Protein AF-A0A7S3EHU8-F1 (afdb_monomer_lite)

pLDDT: mean 76.6, std 19.18, range [32.38, 97.88]

Structure (mmCIF, N/CA/C/O backbone):
data_AF-A0A7S3EHU8-F1
#
_entry.id   AF-A0A7S3EHU8-F1
#
loop_
_atom_site.group_PDB
_atom_site.id
_atom_site.type_symbol
_atom_site.label_atom_id
_atom_site.label_alt_id
_atom_site.label_comp_id
_atom_site.label_asym_id
_atom_site.label_entity_id
_atom_site.label_seq_id
_atom_site.pdbx_PDB_ins_code
_atom_site.Cartn_x
_atom_site.Cartn_y
_atom_site.Cartn_z
_atom_site.occupancy
_atom_site.B_iso_or_equiv
_atom_site.auth_seq_id
_atom_site.auth_comp_id
_atom_site.auth_asym_id
_atom_site.auth_atom_id
_atom_site.pdbx_PDB_model_num
ATOM 1 N N . MET A 1 1 ? 3.390 -10.097 -27.521 1.00 41.19 1 MET A N 1
ATOM 2 C CA . MET A 1 1 ? 2.965 -9.198 -28.617 1.00 41.19 1 MET A CA 1
ATOM 3 C C . MET A 1 1 ? 4.161 -9.002 -29.533 1.00 41.19 1 MET A C 1
ATOM 5 O O . MET A 1 1 ? 4.998 -8.150 -29.275 1.00 41.19 1 MET A O 1
ATOM 9 N N . ASN A 1 2 ? 4.280 -9.879 -30.530 1.00 33.50 2 ASN A N 1
ATOM 10 C CA . ASN A 1 2 ? 5.369 -9.895 -31.504 1.00 33.50 2 ASN A CA 1
ATOM 11 C C . ASN A 1 2 ? 5.038 -8.934 -32.645 1.00 33.50 2 ASN A C 1
ATOM 13 O O . ASN A 1 2 ? 3.998 -9.076 -33.282 1.00 33.50 2 ASN A O 1
ATOM 17 N N . THR A 1 3 ? 5.921 -7.979 -32.923 1.00 36.88 3 THR A N 1
ATOM 18 C CA . THR A 1 3 ? 5.863 -7.171 -34.145 1.00 36.88 3 THR A CA 1
ATOM 19 C C . THR A 1 3 ? 6.949 -7.641 -35.105 1.00 36.88 3 THR A C 1
ATOM 21 O O . THR A 1 3 ? 8.053 -7.097 -35.131 1.00 36.88 3 THR A O 1
ATOM 24 N N . GLU A 1 4 ? 6.630 -8.660 -35.899 1.00 35.53 4 GLU A N 1
ATOM 25 C CA . GLU A 1 4 ? 7.377 -9.034 -37.100 1.00 35.53 4 GLU A CA 1
ATOM 26 C C . GLU A 1 4 ? 7.186 -7.954 -38.173 1.00 35.53 4 GLU A C 1
ATOM 28 O O . GLU A 1 4 ? 6.171 -7.890 -38.865 1.00 35.53 4 GLU A O 1
ATOM 33 N N . LYS A 1 5 ? 8.178 -7.073 -38.329 1.00 40.75 5 LYS A N 1
ATOM 34 C CA . LYS A 1 5 ? 8.280 -6.206 -39.507 1.00 40.75 5 LYS A CA 1
ATOM 35 C C . LYS A 1 5 ? 9.014 -6.958 -40.615 1.00 40.75 5 LYS A C 1
ATOM 37 O O . LYS A 1 5 ? 10.242 -7.004 -40.643 1.00 40.75 5 LYS A O 1
ATOM 42 N N . SER A 1 6 ? 8.233 -7.518 -41.537 1.00 36.22 6 SER A N 1
ATOM 43 C CA . SER A 1 6 ? 8.692 -8.039 -42.829 1.00 36.22 6 SER A CA 1
ATOM 44 C C . SER A 1 6 ? 9.530 -6.997 -43.581 1.00 36.22 6 SER A C 1
ATOM 46 O O . SER A 1 6 ? 9.032 -5.941 -43.967 1.00 36.22 6 SER A O 1
ATOM 48 N N . ARG A 1 7 ? 10.812 -7.303 -43.815 1.00 36.12 7 ARG A N 1
ATOM 49 C CA . ARG A 1 7 ? 11.676 -6.585 -44.763 1.00 36.12 7 ARG A CA 1
ATOM 50 C C . ARG A 1 7 ? 11.424 -7.136 -46.167 1.00 36.12 7 ARG A C 1
ATOM 52 O O . ARG A 1 7 ? 11.903 -8.215 -46.499 1.00 36.12 7 ARG A O 1
ATOM 59 N N . GLN A 1 8 ? 10.690 -6.395 -46.992 1.00 36.34 8 GLN A N 1
ATOM 60 C CA . GLN A 1 8 ? 10.643 -6.637 -48.434 1.00 36.34 8 GLN A CA 1
ATOM 61 C C . GLN A 1 8 ? 11.928 -6.097 -49.079 1.00 36.34 8 GLN A C 1
ATOM 63 O O . GLN A 1 8 ? 12.213 -4.903 -49.008 1.00 36.34 8 GLN A O 1
ATOM 68 N N . TYR A 1 9 ? 12.709 -6.980 -49.701 1.00 36.47 9 TYR A N 1
ATOM 69 C CA . TYR A 1 9 ? 13.800 -6.611 -50.604 1.00 36.47 9 TYR A CA 1
ATOM 70 C C . TYR A 1 9 ? 13.251 -6.522 -52.036 1.00 36.47 9 TYR A C 1
ATOM 72 O O . TYR A 1 9 ? 12.598 -7.471 -52.477 1.00 36.47 9 TYR A O 1
ATOM 80 N N . PRO A 1 10 ? 13.530 -5.456 -52.807 1.00 38.50 10 PRO A N 1
ATOM 81 C CA . PRO A 1 10 ? 13.194 -5.434 -54.221 1.00 38.50 10 PRO A CA 1
ATOM 82 C C . PRO A 1 10 ? 14.245 -6.246 -54.990 1.00 38.50 10 PRO A C 1
ATOM 84 O O . PRO A 1 10 ? 15.369 -5.796 -55.207 1.00 38.50 10 PRO A O 1
ATOM 87 N N . THR A 1 11 ? 13.888 -7.463 -55.396 1.00 40.28 11 THR A N 1
ATOM 88 C CA . THR A 1 11 ? 14.639 -8.234 -56.395 1.00 40.28 11 THR A CA 1
ATOM 89 C C . THR A 1 11 ? 13.998 -7.994 -57.757 1.00 40.28 11 THR A C 1
ATOM 91 O O . THR A 1 11 ? 12.952 -8.540 -58.086 1.00 40.28 11 THR A O 1
ATOM 94 N N . GLY A 1 12 ? 14.611 -7.113 -58.542 1.00 35.59 12 GLY A N 1
ATOM 95 C CA . GLY A 1 12 ? 14.201 -6.819 -59.911 1.00 35.59 12 GLY A CA 1
ATOM 96 C C . GLY A 1 12 ? 15.432 -6.660 -60.788 1.00 35.59 12 GLY A C 1
ATOM 97 O O . GLY A 1 12 ? 15.945 -5.559 -60.959 1.00 35.59 12 GLY A O 1
ATOM 98 N N . THR A 1 13 ? 15.937 -7.771 -61.313 1.00 40.53 13 THR A N 1
ATOM 99 C CA . THR A 1 13 ? 16.919 -7.796 -62.401 1.00 40.53 13 THR A CA 1
ATOM 100 C C . THR A 1 13 ? 16.250 -7.320 -63.697 1.00 40.53 13 THR A C 1
ATOM 102 O O . THR A 1 13 ? 15.230 -7.891 -64.093 1.00 40.53 13 THR A O 1
ATOM 105 N N . PRO A 1 14 ? 16.791 -6.318 -64.416 1.00 37.84 14 PRO A N 1
ATOM 106 C CA . PRO A 1 14 ? 16.278 -5.965 -65.732 1.00 37.84 14 PRO A CA 1
ATOM 107 C C . PRO A 1 14 ? 16.716 -7.027 -66.741 1.00 37.84 14 PRO A C 1
ATOM 109 O O . PRO A 1 14 ? 17.900 -7.204 -67.030 1.00 37.84 14 PRO A O 1
ATOM 112 N N . ARG A 1 15 ? 15.733 -7.749 -67.274 1.00 33.25 15 ARG A N 1
ATOM 113 C CA . ARG A 1 15 ? 15.867 -8.686 -68.388 1.00 33.25 15 ARG A CA 1
ATOM 114 C C . ARG A 1 15 ? 16.295 -7.889 -69.629 1.00 33.25 15 ARG A C 1
ATOM 116 O O . ARG A 1 15 ? 15.521 -7.074 -70.122 1.00 33.25 15 ARG A O 1
ATOM 123 N N . GLN A 1 16 ? 17.518 -8.098 -70.121 1.00 35.56 16 GLN A N 1
ATOM 124 C CA . GLN A 1 16 ? 17.958 -7.549 -71.407 1.00 35.56 16 GLN A CA 1
ATOM 125 C C . GLN A 1 16 ? 17.088 -8.144 -72.523 1.00 35.56 16 GLN A C 1
ATOM 127 O O . GLN A 1 16 ? 17.191 -9.326 -72.849 1.00 35.56 16 GLN A O 1
ATOM 132 N N . SER A 1 17 ? 16.191 -7.328 -73.075 1.00 35.78 17 SER A N 1
ATOM 133 C CA . SER A 1 17 ? 15.452 -7.626 -74.298 1.00 35.78 17 SER A CA 1
ATOM 134 C C . SER A 1 17 ? 16.383 -7.495 -75.500 1.00 35.78 17 SER A C 1
ATOM 136 O O . SER A 1 17 ? 17.126 -6.518 -75.609 1.00 35.78 17 SER A O 1
ATOM 138 N N . GLY A 1 18 ? 16.328 -8.490 -76.384 1.00 33.09 18 GLY A N 1
ATOM 139 C CA . GLY A 1 18 ? 17.182 -8.636 -77.553 1.00 33.09 18 GLY A CA 1
ATOM 140 C C . GLY A 1 18 ? 17.245 -7.413 -78.467 1.00 33.09 18 GLY A C 1
ATOM 141 O O . GLY A 1 18 ? 16.300 -6.637 -78.606 1.00 33.09 18 GLY A O 1
ATOM 142 N N . ALA A 1 19 ? 18.405 -7.291 -79.108 1.00 42.75 19 ALA A N 1
ATOM 143 C CA . ALA A 1 19 ? 18.717 -6.322 -80.141 1.00 42.75 19 ALA A CA 1
ATOM 144 C C . ALA A 1 19 ? 17.697 -6.390 -81.287 1.00 42.75 19 ALA A C 1
ATOM 146 O O . ALA A 1 19 ? 17.769 -7.260 -82.154 1.00 42.75 19 ALA A O 1
ATOM 147 N N . ASN A 1 20 ? 16.772 -5.434 -81.311 1.00 37.50 20 ASN A N 1
ATOM 148 C CA . ASN A 1 20 ? 15.950 -5.172 -82.477 1.00 37.50 20 ASN A CA 1
ATOM 149 C C . ASN A 1 20 ? 16.729 -4.200 -83.374 1.00 37.50 20 ASN A C 1
ATOM 151 O O . ASN A 1 20 ? 16.782 -2.999 -83.104 1.00 37.50 20 ASN A O 1
ATOM 155 N N . ARG A 1 21 ? 17.390 -4.718 -84.419 1.00 48.56 21 ARG A N 1
ATOM 156 C CA . ARG A 1 21 ? 17.940 -3.892 -85.507 1.00 48.56 21 ARG A CA 1
ATOM 157 C C . ARG A 1 21 ? 16.768 -3.342 -86.322 1.00 48.56 21 ARG A C 1
ATOM 159 O O . ARG A 1 21 ? 16.420 -3.871 -87.373 1.00 48.56 21 ARG A O 1
ATOM 166 N N . GLY A 1 22 ? 16.132 -2.299 -85.798 1.00 36.06 22 GLY A N 1
ATOM 167 C CA . GLY A 1 22 ? 15.122 -1.528 -86.507 1.00 36.06 22 GLY A CA 1
ATOM 168 C C . GLY A 1 22 ? 15.778 -0.719 -87.620 1.00 36.06 22 GLY A C 1
ATOM 169 O O . GLY A 1 22 ? 16.585 0.168 -87.358 1.00 36.06 22 GLY A O 1
ATOM 170 N N . ARG A 1 23 ? 15.426 -1.038 -88.866 1.00 45.53 23 ARG A N 1
ATOM 171 C CA . ARG A 1 23 ? 15.687 -0.223 -90.057 1.00 45.53 23 ARG A CA 1
ATOM 172 C C . ARG A 1 23 ? 15.103 1.179 -89.817 1.00 45.53 23 ARG A C 1
ATOM 174 O O . ARG A 1 23 ? 13.889 1.345 -89.874 1.00 45.53 23 ARG A O 1
ATOM 181 N N . GLN A 1 24 ? 15.945 2.169 -89.520 1.00 47.88 24 GLN A N 1
ATOM 182 C CA . GLN A 1 24 ? 15.508 3.561 -89.400 1.00 47.88 24 GLN A CA 1
ATOM 183 C C . GLN A 1 24 ? 15.239 4.126 -90.798 1.00 47.88 24 GLN A C 1
ATOM 185 O O . GLN A 1 24 ? 16.149 4.299 -91.604 1.00 47.88 24 GLN A O 1
ATOM 190 N N . THR A 1 25 ? 13.974 4.401 -91.098 1.00 41.78 25 THR A N 1
ATOM 191 C CA . THR A 1 25 ? 13.570 5.231 -92.235 1.00 41.78 25 THR A CA 1
ATOM 192 C C . THR A 1 25 ? 13.658 6.700 -91.825 1.00 41.78 25 THR A C 1
ATOM 194 O O . THR A 1 25 ? 12.900 7.145 -90.964 1.00 41.78 25 THR A O 1
ATOM 197 N N . LEU A 1 26 ? 14.580 7.455 -92.429 1.00 46.34 26 LEU A N 1
ATOM 198 C CA . LEU A 1 26 ? 14.705 8.904 -92.247 1.00 46.34 26 LEU A CA 1
ATOM 199 C C . LEU A 1 26 ? 13.570 9.624 -92.993 1.00 46.34 26 LEU A C 1
ATOM 201 O O . LEU A 1 26 ? 13.615 9.780 -94.210 1.00 46.34 26 LEU A O 1
ATOM 205 N N . THR A 1 27 ? 12.543 10.073 -92.271 1.00 44.62 27 THR A N 1
ATOM 206 C CA . THR A 1 27 ? 11.518 10.981 -92.810 1.00 44.62 27 THR A CA 1
ATOM 207 C C . THR A 1 27 ? 12.035 12.421 -92.812 1.00 44.62 27 THR A C 1
ATOM 209 O O . THR A 1 27 ? 12.268 13.017 -91.755 1.00 44.62 27 THR A O 1
ATOM 212 N N . PHE A 1 28 ? 12.210 12.969 -94.014 1.00 45.38 28 PHE A N 1
ATOM 213 C CA . PHE A 1 28 ? 12.773 14.284 -94.321 1.00 45.38 28 PHE A CA 1
ATOM 214 C C . PHE A 1 28 ? 11.700 15.387 -94.200 1.00 45.38 28 PHE A C 1
ATOM 216 O O . PHE A 1 28 ? 10.991 15.663 -95.157 1.00 45.38 28 PHE A O 1
ATOM 223 N N . ASN A 1 29 ? 11.576 16.027 -93.033 1.00 44.69 29 ASN A N 1
ATOM 224 C CA . ASN A 1 29 ? 10.845 17.293 -92.865 1.00 44.69 29 ASN A CA 1
ATOM 225 C C . ASN A 1 29 ? 11.858 18.355 -92.421 1.00 44.69 29 ASN A C 1
ATOM 227 O O . ASN A 1 29 ? 12.684 18.082 -91.559 1.00 44.69 29 ASN A O 1
ATOM 231 N N . GLY A 1 30 ? 11.870 19.524 -93.049 1.00 51.91 30 GLY A N 1
ATOM 232 C CA . GLY A 1 30 ? 12.853 20.569 -92.772 1.00 51.91 30 GLY A CA 1
ATOM 233 C C . GLY A 1 30 ? 12.591 21.258 -91.437 1.00 51.91 30 GLY A C 1
ATOM 234 O O . GLY A 1 30 ? 11.541 21.858 -91.289 1.00 51.91 30 GLY A O 1
ATOM 235 N N . ASP A 1 31 ? 13.553 21.177 -90.514 1.00 44.50 31 ASP A N 1
ATOM 236 C CA . ASP A 1 31 ? 13.689 22.035 -89.331 1.00 44.50 31 ASP A CA 1
ATOM 237 C C . ASP A 1 31 ? 15.174 22.047 -88.919 1.00 44.50 31 ASP A C 1
ATOM 239 O O . ASP A 1 31 ? 15.828 21.001 -88.891 1.00 44.50 31 ASP A O 1
ATOM 243 N N . GLN A 1 32 ? 15.721 23.224 -88.602 1.00 52.88 32 GLN A N 1
ATOM 244 C CA . GLN A 1 32 ? 17.153 23.507 -88.373 1.00 52.88 32 GLN A CA 1
ATOM 245 C C . GLN A 1 32 ? 17.840 22.603 -87.314 1.00 52.88 32 GLN A C 1
ATOM 247 O O . GLN A 1 32 ? 19.064 22.477 -87.298 1.00 52.88 32 GLN A O 1
ATOM 252 N N . THR A 1 33 ? 17.075 21.941 -86.438 1.00 55.31 33 THR A N 1
ATOM 253 C CA . THR A 1 33 ? 17.564 20.975 -85.433 1.00 55.31 33 THR A CA 1
ATOM 254 C C . THR A 1 33 ? 18.022 19.645 -86.038 1.00 55.31 33 THR A C 1
ATOM 256 O O . THR A 1 33 ? 18.863 18.967 -85.451 1.00 55.31 33 THR A O 1
ATOM 259 N N . ARG A 1 34 ? 17.557 19.297 -87.244 1.00 57.12 34 ARG A N 1
ATOM 260 C CA . ARG A 1 34 ? 17.893 18.038 -87.930 1.00 57.12 34 ARG A CA 1
ATOM 261 C C . ARG A 1 34 ? 19.280 18.034 -88.558 1.00 57.12 34 ARG A C 1
ATOM 263 O O . ARG A 1 34 ? 19.854 16.966 -88.723 1.00 57.12 34 ARG A O 1
ATOM 270 N N . CYS A 1 35 ? 19.860 19.194 -88.864 1.00 60.53 35 CYS A N 1
ATOM 271 C CA . CYS A 1 35 ? 21.189 19.264 -89.481 1.00 60.53 35 CYS A CA 1
ATOM 272 C C . CYS A 1 35 ? 22.291 18.715 -88.556 1.00 60.53 35 CYS A C 1
ATOM 274 O O . CYS A 1 35 ? 23.200 18.024 -89.013 1.00 60.53 35 CYS A O 1
ATOM 276 N N . ASN A 1 36 ? 22.187 18.952 -87.243 1.00 62.81 36 ASN A N 1
ATOM 277 C CA . ASN A 1 36 ? 23.133 18.412 -86.259 1.00 62.81 36 ASN A CA 1
ATOM 278 C C . ASN A 1 36 ? 23.021 16.892 -86.092 1.00 62.81 36 ASN A C 1
ATOM 280 O O . ASN A 1 36 ? 24.030 16.234 -85.833 1.00 62.81 36 ASN A O 1
ATOM 284 N N . ASP A 1 37 ? 21.821 16.343 -86.268 1.00 72.38 37 ASP A N 1
ATOM 285 C CA . ASP A 1 37 ? 21.591 14.901 -86.233 1.00 72.38 37 ASP A CA 1
ATOM 286 C C . ASP A 1 37 ? 21.997 14.242 -87.553 1.00 72.38 37 ASP A C 1
ATOM 288 O O . ASP A 1 37 ? 22.601 13.176 -87.526 1.00 72.38 37 ASP A O 1
ATOM 292 N N . ILE A 1 38 ? 21.799 14.895 -88.705 1.00 78.94 38 ILE A N 1
ATOM 293 C CA . ILE A 1 38 ? 22.323 14.445 -90.009 1.00 78.94 38 ILE A CA 1
ATOM 294 C C . ILE A 1 38 ? 23.854 14.321 -89.954 1.00 78.94 38 ILE A C 1
ATOM 296 O O . ILE A 1 38 ? 24.405 13.285 -90.314 1.00 78.94 38 ILE A O 1
ATOM 300 N N . ASN A 1 39 ? 24.545 15.315 -89.391 1.00 77.81 39 ASN A N 1
ATOM 301 C CA . ASN A 1 39 ? 26.004 15.298 -89.231 1.00 77.81 39 ASN A CA 1
ATOM 302 C C . ASN A 1 39 ? 26.531 14.186 -88.300 1.00 77.81 39 ASN A C 1
ATOM 304 O O . ASN A 1 39 ? 27.728 13.899 -88.310 1.00 77.81 39 ASN A O 1
ATOM 308 N N . LYS A 1 40 ? 25.671 13.570 -87.479 1.00 79.12 40 LYS A N 1
ATOM 309 C CA . LYS A 1 40 ? 26.013 12.411 -86.635 1.00 79.12 40 LYS A CA 1
ATOM 310 C C . LYS A 1 40 ? 25.586 11.089 -87.271 1.00 79.12 40 LYS A C 1
ATOM 312 O O . LYS A 1 40 ? 26.367 10.144 -87.288 1.00 79.12 40 LYS A O 1
ATOM 317 N N . THR A 1 41 ? 24.374 11.051 -87.816 1.00 80.69 41 THR A N 1
ATOM 318 C CA . THR A 1 41 ? 23.744 9.858 -88.396 1.00 80.69 41 THR A CA 1
ATOM 319 C C . THR A 1 41 ? 24.371 9.455 -89.725 1.00 80.69 41 THR A C 1
ATOM 321 O O . THR A 1 41 ? 24.514 8.265 -89.973 1.00 80.69 41 THR A O 1
ATOM 324 N N . VAL A 1 42 ? 24.800 10.400 -90.571 1.00 83.19 42 VAL A N 1
ATOM 325 C CA . VAL A 1 42 ? 25.441 10.082 -9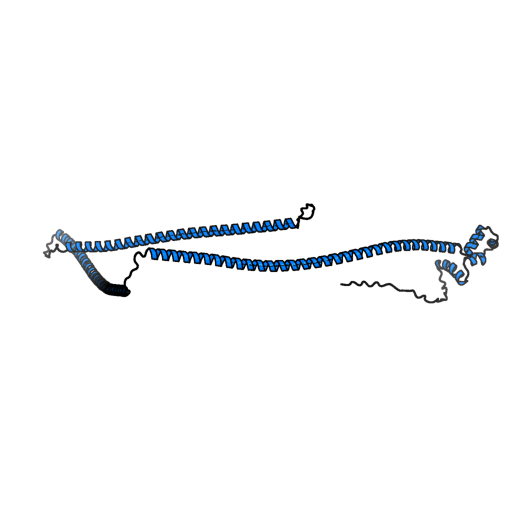1.861 1.00 83.19 42 VAL A CA 1
ATOM 326 C C . VAL A 1 42 ? 26.760 9.313 -91.671 1.00 83.19 42 VAL A C 1
ATOM 328 O O . VAL A 1 42 ? 26.885 8.237 -92.257 1.00 83.19 42 VAL A O 1
ATOM 331 N N . PRO A 1 43 ? 27.717 9.766 -90.829 1.00 85.00 43 PRO A N 1
ATOM 332 C CA . PRO A 1 43 ? 28.895 8.963 -90.490 1.00 85.00 43 PRO A CA 1
ATOM 333 C C . PRO A 1 43 ? 28.550 7.582 -89.914 1.00 85.00 43 PRO A C 1
ATOM 335 O O . PRO A 1 43 ? 29.136 6.575 -90.311 1.00 85.00 43 PRO A O 1
ATOM 338 N N . GLU A 1 44 ? 27.555 7.520 -89.025 1.00 83.38 44 GLU A N 1
ATOM 339 C CA . GLU A 1 44 ? 27.120 6.283 -88.367 1.00 83.38 44 GLU A CA 1
ATOM 340 C C . GLU A 1 44 ? 26.533 5.262 -89.354 1.00 83.38 44 GLU A C 1
ATOM 342 O O . GLU A 1 44 ? 26.889 4.085 -89.305 1.00 83.38 44 GLU A O 1
ATOM 347 N N . LEU A 1 45 ? 25.708 5.711 -90.306 1.00 85.00 45 LEU A N 1
ATOM 348 C CA . LEU A 1 45 ? 25.146 4.876 -91.373 1.00 85.00 45 LEU A CA 1
ATOM 349 C C . LEU A 1 45 ? 26.217 4.365 -92.345 1.00 85.00 45 LEU A C 1
ATOM 351 O O . LEU A 1 45 ? 26.088 3.254 -92.857 1.00 85.00 45 LEU A O 1
ATOM 355 N N . MET A 1 46 ? 27.276 5.146 -92.585 1.00 84.12 46 MET A N 1
ATOM 356 C CA . MET A 1 46 ? 28.424 4.719 -93.396 1.00 84.12 46 MET A CA 1
ATOM 357 C C . MET A 1 46 ? 29.405 3.819 -92.631 1.00 84.12 46 MET A C 1
ATOM 359 O O . MET A 1 46 ? 30.321 3.267 -93.236 1.00 84.12 46 MET A O 1
ATOM 363 N N . GLY A 1 47 ? 29.227 3.651 -91.317 1.00 83.94 47 GLY A N 1
ATOM 364 C CA . GLY A 1 47 ? 30.111 2.844 -90.476 1.00 83.94 47 GLY A CA 1
ATOM 365 C C . GLY A 1 47 ? 31.498 3.459 -90.261 1.00 83.94 47 GLY A C 1
ATOM 366 O O . GLY A 1 47 ? 32.436 2.741 -89.920 1.00 83.94 47 GLY A O 1
ATOM 367 N N . VAL A 1 48 ? 31.646 4.774 -90.459 1.00 84.25 48 VAL A N 1
ATOM 368 C CA . VAL A 1 48 ? 32.924 5.494 -90.354 1.00 84.25 48 VAL A CA 1
ATOM 369 C C . VAL A 1 48 ? 32.792 6.636 -89.347 1.00 84.25 48 VAL A C 1
ATOM 371 O O . VAL A 1 48 ? 31.744 7.266 -89.228 1.00 84.25 48 VAL A O 1
ATOM 374 N N . SER A 1 49 ? 33.849 6.932 -88.586 1.00 85.69 49 SER A N 1
ATOM 375 C CA . SER A 1 49 ? 33.809 8.060 -87.652 1.00 85.69 49 SER A CA 1
ATOM 376 C C . SER A 1 49 ? 33.817 9.398 -88.402 1.00 85.69 49 SER A C 1
ATOM 378 O O . SER A 1 49 ? 34.454 9.544 -89.447 1.00 85.69 49 SER A O 1
ATOM 380 N N . LYS A 1 50 ? 33.145 10.410 -87.840 1.00 86.19 50 LYS A N 1
ATOM 381 C CA . LYS A 1 50 ? 33.133 11.775 -88.394 1.00 86.19 50 LYS A CA 1
ATOM 382 C C . LYS A 1 50 ? 34.554 12.301 -88.663 1.00 86.19 50 LYS A C 1
ATOM 384 O O . LYS A 1 50 ? 34.814 12.849 -89.726 1.00 86.19 50 LYS A O 1
ATOM 389 N N . ALA A 1 51 ? 35.478 12.058 -87.733 1.00 86.56 51 ALA A N 1
ATOM 390 C CA . ALA A 1 51 ? 36.867 12.492 -87.853 1.00 86.56 51 ALA A CA 1
ATOM 391 C C . ALA A 1 51 ? 37.617 11.816 -89.014 1.00 86.56 51 ALA A C 1
ATOM 393 O O . ALA A 1 51 ? 38.463 12.455 -89.629 1.00 86.56 51 ALA A O 1
ATOM 394 N N . ILE A 1 52 ? 37.310 10.554 -89.345 1.00 86.88 52 ILE A N 1
ATOM 395 C CA . ILE A 1 52 ? 37.891 9.874 -90.517 1.00 86.88 52 ILE A CA 1
ATOM 396 C C . ILE A 1 52 ? 37.309 10.454 -91.813 1.00 86.88 52 ILE A C 1
ATOM 398 O O . ILE A 1 52 ? 38.045 10.661 -92.777 1.00 86.88 52 ILE A O 1
ATOM 402 N N . LEU A 1 53 ? 36.007 10.758 -91.840 1.00 87.44 53 LEU A N 1
ATOM 403 C CA . LEU A 1 53 ? 35.383 11.382 -93.009 1.00 87.44 53 LEU A CA 1
ATOM 404 C C . LEU A 1 53 ? 35.990 12.754 -93.314 1.00 87.44 53 LEU A C 1
ATOM 406 O O . LEU A 1 53 ? 36.311 13.013 -94.466 1.00 87.44 53 LEU A O 1
ATOM 410 N N . GLU A 1 54 ? 36.203 13.593 -92.301 1.00 86.56 54 GLU A N 1
ATOM 411 C CA . GLU A 1 54 ? 36.730 14.955 -92.475 1.00 86.56 54 GLU A CA 1
ATOM 412 C C . GLU A 1 54 ? 38.257 14.989 -92.686 1.00 86.56 54 GLU A C 1
ATOM 414 O O . GLU A 1 54 ? 38.745 15.736 -93.530 1.00 86.56 54 GLU A O 1
ATOM 419 N N . ASN A 1 55 ? 39.031 14.163 -91.967 1.00 85.75 55 ASN A N 1
ATOM 420 C CA . ASN A 1 55 ? 40.500 14.236 -91.987 1.00 85.75 55 ASN A CA 1
ATOM 421 C C . ASN A 1 55 ? 41.191 13.224 -92.916 1.00 85.75 55 ASN A C 1
ATOM 423 O O . ASN A 1 55 ? 42.397 13.353 -93.137 1.00 85.75 55 ASN A O 1
ATOM 427 N N . VAL A 1 56 ? 40.476 12.228 -93.457 1.00 86.25 56 VAL A N 1
ATOM 428 C CA . VAL A 1 56 ? 41.062 11.183 -94.325 1.00 86.25 56 VAL A CA 1
ATOM 429 C C . VAL A 1 56 ? 40.344 11.061 -95.672 1.00 86.25 56 VAL A C 1
ATOM 431 O O . VAL A 1 56 ? 41.016 10.980 -96.694 1.00 86.25 56 VAL A O 1
ATOM 434 N N . ILE A 1 57 ? 39.005 11.055 -95.697 1.00 86.44 57 ILE A N 1
ATOM 435 C CA . ILE A 1 57 ? 38.228 10.795 -96.928 1.00 86.44 57 ILE A CA 1
ATOM 436 C C . ILE A 1 57 ? 37.930 12.088 -97.705 1.00 86.44 57 ILE A C 1
ATOM 438 O O . ILE A 1 57 ? 38.163 12.143 -98.910 1.00 86.44 57 ILE A O 1
ATOM 442 N N . PHE A 1 58 ? 37.447 13.133 -97.028 1.00 88.25 58 PHE A N 1
ATOM 443 C CA . PHE A 1 58 ? 37.055 14.420 -97.618 1.00 88.25 58 PHE A CA 1
ATOM 444 C C . PHE A 1 58 ? 37.967 15.564 -97.165 1.00 88.25 58 PHE A C 1
ATOM 446 O O . PHE A 1 58 ? 37.509 16.618 -96.729 1.00 88.25 58 PHE A O 1
ATOM 453 N N . VAL A 1 59 ? 39.278 15.354 -97.270 1.00 87.12 59 VAL A N 1
ATOM 454 C CA . VAL A 1 59 ? 40.270 16.383 -96.936 1.00 87.12 59 VAL A CA 1
ATOM 455 C C . VAL A 1 59 ? 40.244 17.498 -97.984 1.00 87.12 59 VAL A C 1
ATOM 457 O O . VAL A 1 59 ? 40.275 17.226 -99.184 1.00 87.12 59 VAL A O 1
ATOM 460 N N . HIS A 1 60 ? 40.232 18.762 -97.549 1.00 87.50 60 HIS A N 1
ATOM 461 C CA . HIS A 1 60 ? 40.359 19.904 -98.457 1.00 87.50 60 HIS A CA 1
ATOM 462 C C . HIS A 1 60 ? 41.705 19.890 -99.195 1.00 87.50 60 HIS A C 1
ATOM 464 O O . HIS A 1 60 ? 42.734 19.532 -98.626 1.00 87.50 60 HIS A O 1
ATOM 470 N N . GLN A 1 61 ? 41.718 20.320 -100.460 1.00 84.81 61 GLN A N 1
ATOM 471 C CA . GLN A 1 61 ? 42.910 20.266 -101.317 1.00 84.81 61 GLN A CA 1
ATOM 472 C C . GLN A 1 61 ? 44.123 20.984 -100.698 1.00 84.81 61 GLN A C 1
ATOM 474 O O . GLN A 1 61 ? 45.236 20.460 -100.745 1.00 84.81 61 GLN A O 1
ATOM 479 N N . GLU A 1 62 ? 43.895 22.125 -100.046 1.00 83.06 62 GLU A N 1
ATOM 480 C CA . GLU A 1 62 ? 44.922 22.908 -99.344 1.00 83.06 62 GLU A CA 1
ATOM 481 C C . GLU A 1 62 ? 45.478 22.192 -98.101 1.00 83.06 62 GLU A C 1
ATOM 483 O O . GLU A 1 62 ? 46.630 22.391 -97.723 1.00 83.06 62 GLU A O 1
ATOM 488 N N . GLU A 1 63 ? 44.686 21.310 -97.486 1.00 81.75 63 GLU A N 1
ATOM 489 C CA . GLU A 1 63 ? 45.053 20.556 -96.287 1.00 81.75 63 GLU A CA 1
ATOM 490 C C . GLU A 1 63 ? 45.502 19.120 -96.578 1.00 81.75 63 GLU A C 1
ATOM 492 O O . GLU A 1 63 ? 45.852 18.396 -95.649 1.00 81.75 63 GLU A O 1
ATOM 497 N N . SER A 1 64 ? 45.518 18.685 -97.840 1.00 82.94 64 SER A N 1
ATOM 498 C CA . SER A 1 64 ? 45.872 17.311 -98.242 1.00 82.94 64 SER A CA 1
ATOM 499 C C . SER A 1 64 ? 47.270 16.873 -97.780 1.00 82.94 64 SER A C 1
ATOM 501 O O . SER A 1 64 ? 47.504 15.694 -97.519 1.00 82.94 64 SER A O 1
ATOM 503 N N . MET A 1 65 ? 48.180 17.832 -97.592 1.00 84.75 65 MET A N 1
ATOM 504 C CA . MET A 1 65 ? 49.541 17.624 -97.090 1.00 84.75 65 MET A CA 1
ATOM 505 C C . MET A 1 65 ? 49.645 17.672 -95.554 1.00 84.75 65 MET A C 1
ATOM 507 O O . MET A 1 65 ? 50.753 17.706 -95.022 1.00 84.75 65 MET A O 1
ATOM 511 N N . TRP A 1 66 ? 48.526 17.639 -94.813 1.00 87.19 66 TRP A N 1
ATOM 512 C CA . TRP A 1 66 ? 48.537 17.643 -93.342 1.00 87.19 66 TRP A CA 1
ATOM 513 C C . TRP A 1 66 ? 49.407 16.552 -92.686 1.00 87.19 66 TRP A C 1
ATOM 515 O O . TRP A 1 66 ? 49.952 16.853 -91.622 1.00 87.19 66 TRP A O 1
ATOM 525 N N . PRO A 1 67 ? 49.625 15.347 -93.270 1.00 87.38 67 PRO A N 1
ATOM 526 C CA . PRO A 1 67 ? 50.551 14.365 -92.699 1.00 87.38 67 PRO A CA 1
ATOM 527 C C . PRO A 1 67 ? 52.013 14.841 -92.664 1.00 87.38 67 PRO A C 1
ATOM 529 O O . PRO A 1 67 ? 52.798 14.343 -91.864 1.00 87.38 67 PRO A O 1
ATOM 532 N N . LEU A 1 68 ? 52.369 15.807 -93.518 1.00 85.12 68 LEU A N 1
ATOM 533 C CA . LEU A 1 68 ? 53.684 16.456 -93.581 1.00 85.12 68 LEU A CA 1
ATOM 534 C C . LEU A 1 68 ? 53.685 17.850 -92.926 1.00 85.12 68 LEU A C 1
ATOM 536 O O . LEU A 1 68 ? 54.693 18.551 -92.972 1.00 85.12 68 LEU A O 1
ATOM 540 N N . GLY A 1 69 ? 52.553 18.274 -92.356 1.00 82.44 69 GLY A N 1
ATOM 541 C CA . GLY A 1 69 ? 52.401 19.575 -91.714 1.00 82.44 69 GLY A CA 1
ATOM 542 C C . GLY A 1 69 ? 53.004 19.635 -90.309 1.00 82.44 69 GLY A C 1
ATOM 543 O O . GLY A 1 69 ? 53.558 18.667 -89.790 1.00 82.44 69 GLY A O 1
ATOM 544 N N . ASP A 1 70 ? 52.855 20.792 -89.661 1.00 87.25 70 ASP A N 1
ATOM 545 C CA . ASP A 1 70 ? 53.375 21.029 -88.313 1.00 87.25 70 ASP A CA 1
ATOM 546 C C . ASP A 1 70 ? 52.897 19.973 -87.303 1.00 87.25 70 ASP A C 1
ATOM 548 O O . ASP A 1 70 ? 51.710 19.633 -87.240 1.00 87.25 70 ASP A O 1
ATOM 552 N N . GLY A 1 71 ? 53.797 19.532 -86.417 1.00 88.50 71 GLY A N 1
ATOM 553 C CA . GLY A 1 71 ? 53.521 18.465 -85.444 1.00 88.50 71 GLY A CA 1
ATOM 554 C C . GLY A 1 71 ? 52.316 18.721 -84.527 1.00 88.50 71 GLY A C 1
ATOM 555 O O . GLY A 1 71 ? 51.693 17.776 -84.046 1.00 88.50 71 GLY A O 1
ATOM 556 N N . LYS A 1 72 ? 51.932 19.988 -84.320 1.00 86.88 72 LYS A N 1
ATOM 557 C CA . LYS A 1 72 ? 50.721 20.355 -83.571 1.00 86.88 72 LYS A CA 1
ATOM 558 C C . LYS A 1 72 ? 49.437 19.988 -84.330 1.00 86.88 72 LYS A C 1
ATOM 560 O O . LYS A 1 72 ? 48.569 19.351 -83.744 1.00 86.88 72 LYS A O 1
ATOM 565 N N . LYS A 1 73 ? 49.344 20.340 -85.620 1.00 83.62 73 LYS A N 1
ATOM 566 C CA . LYS A 1 73 ? 4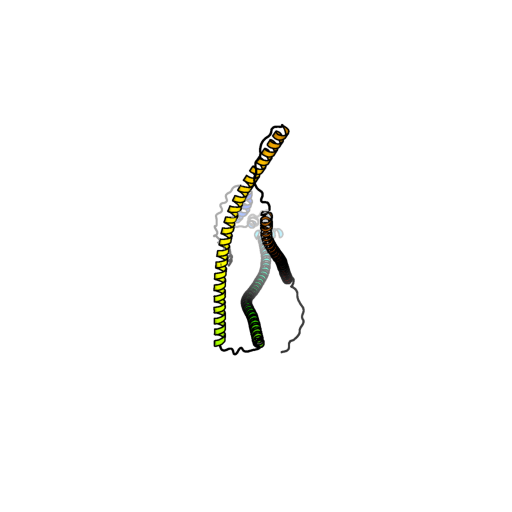8.188 20.025 -86.484 1.00 83.62 73 LYS A CA 1
ATOM 567 C C . LYS A 1 73 ? 48.076 18.520 -86.725 1.00 83.62 73 LYS A C 1
ATOM 569 O O . LYS A 1 73 ? 46.981 17.967 -86.703 1.00 83.62 73 LYS A O 1
ATOM 574 N N . LEU A 1 74 ? 49.222 17.858 -86.891 1.00 87.38 74 LEU A N 1
ATOM 575 C CA . LEU A 1 74 ? 49.317 16.406 -87.016 1.00 87.38 74 LEU A CA 1
ATOM 576 C C . LEU A 1 74 ? 48.736 15.704 -85.781 1.00 87.38 74 LEU A C 1
ATOM 578 O O . LEU A 1 74 ? 47.898 14.813 -85.907 1.00 87.38 74 LEU A O 1
ATOM 582 N N . LYS A 1 75 ? 49.146 16.136 -84.582 1.00 87.19 75 LYS A N 1
ATOM 583 C CA . LYS A 1 75 ? 48.668 15.567 -83.319 1.00 87.19 75 LYS A CA 1
ATOM 584 C C . LYS A 1 75 ? 47.173 15.795 -83.103 1.00 87.19 75 LYS A C 1
ATOM 586 O O . LYS A 1 75 ? 46.497 14.876 -82.667 1.00 87.19 75 LYS A O 1
ATOM 591 N N . GLU A 1 76 ? 46.664 16.977 -83.436 1.00 86.94 76 GLU A N 1
ATOM 592 C CA . GLU A 1 76 ? 45.237 17.298 -83.324 1.00 86.94 76 GLU A CA 1
ATOM 593 C C . GLU A 1 76 ? 44.381 16.396 -84.230 1.00 86.94 76 GLU A C 1
ATOM 595 O O . GLU A 1 76 ? 43.462 15.740 -83.741 1.00 86.94 76 GLU A O 1
ATOM 600 N N . LYS A 1 77 ? 44.759 16.232 -85.509 1.00 86.00 77 LYS A N 1
ATOM 601 C CA . LYS A 1 77 ? 44.069 15.310 -86.430 1.00 86.00 77 LYS A CA 1
ATOM 602 C C . LYS A 1 77 ? 44.181 13.844 -85.988 1.00 86.00 77 LYS A C 1
ATOM 604 O O . LYS A 1 77 ? 43.205 13.104 -86.095 1.00 86.00 77 LYS A O 1
ATOM 609 N N . PHE A 1 78 ? 45.323 13.414 -85.443 1.00 86.19 78 PHE A N 1
ATOM 610 C CA . PHE A 1 78 ? 45.467 12.068 -84.870 1.00 86.19 78 PHE A CA 1
ATOM 611 C C . PHE A 1 78 ? 44.603 11.852 -83.620 1.00 86.19 78 PHE A C 1
ATOM 613 O O . PHE A 1 78 ? 43.956 10.810 -83.505 1.00 86.19 78 PHE A O 1
ATOM 620 N N . ASP A 1 79 ? 44.572 12.816 -82.699 1.00 86.50 79 ASP A N 1
ATOM 621 C CA . ASP A 1 79 ? 43.761 12.741 -81.481 1.00 86.50 79 ASP A CA 1
ATOM 622 C C . ASP A 1 79 ? 42.257 12.727 -81.804 1.00 86.50 79 ASP A C 1
ATOM 624 O O . ASP A 1 79 ? 41.500 12.038 -81.113 1.00 86.50 79 ASP A O 1
ATOM 628 N N . ASP A 1 80 ? 41.834 13.405 -82.876 1.00 85.50 80 ASP A N 1
ATOM 629 C CA . ASP A 1 80 ? 40.457 13.380 -83.379 1.00 85.50 80 ASP A CA 1
ATOM 630 C C . ASP A 1 80 ? 40.102 12.062 -84.082 1.00 85.50 80 ASP A C 1
ATOM 632 O O . ASP A 1 80 ? 39.032 11.504 -83.822 1.00 85.50 80 ASP A O 1
ATOM 636 N N . ILE A 1 81 ? 40.996 11.518 -84.921 1.00 86.31 81 ILE A N 1
ATOM 637 C CA . ILE A 1 81 ? 40.794 10.223 -85.600 1.00 86.31 81 ILE A CA 1
ATOM 638 C C . ILE A 1 81 ? 40.696 9.080 -84.581 1.00 86.31 81 ILE A C 1
ATOM 640 O O . ILE A 1 81 ? 39.798 8.241 -84.682 1.00 86.31 81 ILE A O 1
ATOM 644 N N . PHE A 1 82 ? 41.587 9.056 -83.586 1.00 85.56 82 PHE A N 1
ATOM 645 C CA . PHE A 1 82 ? 41.621 8.009 -82.559 1.00 85.56 82 PHE A CA 1
ATOM 646 C C . PHE A 1 82 ? 40.742 8.308 -81.336 1.00 85.56 82 PHE A C 1
ATOM 648 O O . PHE A 1 82 ? 40.633 7.473 -80.437 1.00 85.56 82 PHE A O 1
ATOM 655 N N . ALA A 1 83 ? 40.097 9.478 -81.289 1.00 81.19 83 ALA A N 1
ATOM 656 C CA . ALA A 1 83 ? 39.274 9.943 -80.172 1.00 81.19 83 ALA A CA 1
ATOM 657 C C . ALA A 1 83 ? 39.957 9.806 -78.791 1.00 81.19 83 ALA A C 1
ATOM 659 O O . ALA A 1 83 ? 39.288 9.610 -77.767 1.00 81.19 83 ALA A O 1
ATOM 660 N N . SER A 1 84 ? 41.288 9.927 -78.742 1.00 81.50 84 SER A N 1
ATOM 661 C CA . SER A 1 84 ? 42.121 9.669 -77.558 1.00 81.50 84 SER A CA 1
ATOM 662 C C . SER A 1 84 ? 41.679 10.494 -76.342 1.00 81.50 84 SER A C 1
ATOM 664 O O . SER A 1 84 ? 41.672 10.009 -75.209 1.00 81.50 84 SER A O 1
ATOM 666 N N . THR A 1 85 ? 41.219 11.727 -76.574 1.00 83.38 85 THR A N 1
ATOM 667 C CA . THR A 1 85 ? 40.736 12.655 -75.538 1.00 83.38 85 THR A CA 1
ATOM 668 C C . THR A 1 85 ? 39.427 12.217 -74.872 1.00 83.38 85 THR A C 1
ATOM 670 O O . THR A 1 85 ? 39.185 12.539 -73.707 1.00 83.38 85 THR A O 1
ATOM 673 N N . ARG A 1 86 ? 38.564 11.466 -75.573 1.00 85.56 86 ARG A N 1
ATOM 674 C CA . ARG A 1 86 ? 37.325 10.919 -74.990 1.00 85.56 86 ARG A CA 1
ATOM 675 C C . ARG A 1 86 ? 37.638 9.763 -74.049 1.00 85.56 86 ARG A C 1
ATOM 677 O O . ARG A 1 86 ? 37.074 9.698 -72.957 1.00 85.56 86 ARG A O 1
ATOM 684 N N . TYR A 1 87 ? 38.572 8.897 -74.443 1.00 86.62 87 TYR A N 1
ATOM 685 C CA . TYR A 1 87 ? 39.019 7.776 -73.618 1.00 86.62 87 TYR A CA 1
ATOM 686 C C . TYR A 1 87 ? 39.698 8.241 -72.327 1.00 86.62 87 TYR A C 1
ATOM 688 O O . TYR A 1 87 ? 39.381 7.726 -71.254 1.00 86.62 87 TYR A O 1
ATOM 696 N N . THR A 1 88 ? 40.577 9.247 -72.387 1.00 88.56 88 THR A N 1
ATOM 697 C CA . THR A 1 88 ? 41.241 9.780 -71.185 1.00 88.56 88 THR A CA 1
ATOM 698 C C . THR A 1 88 ? 40.250 10.421 -70.211 1.00 88.56 88 THR A C 1
ATOM 700 O O . THR A 1 88 ? 40.304 10.118 -69.018 1.00 88.56 88 THR A O 1
ATOM 703 N N . LYS A 1 89 ? 39.281 11.208 -70.705 1.00 90.81 89 LYS A N 1
ATOM 704 C CA . LYS A 1 89 ? 38.199 11.783 -69.881 1.00 90.81 89 LYS A CA 1
ATOM 705 C C . LYS A 1 89 ? 37.310 10.713 -69.240 1.00 90.81 89 LYS A C 1
ATOM 707 O O . LYS A 1 89 ? 36.967 10.820 -68.063 1.00 90.81 89 LYS A O 1
ATOM 712 N N . ALA A 1 90 ? 36.950 9.666 -69.985 1.00 92.88 90 ALA A N 1
ATOM 713 C CA . ALA A 1 90 ? 36.166 8.554 -69.448 1.00 92.88 90 ALA A CA 1
ATOM 714 C C . ALA A 1 90 ? 36.930 7.812 -68.337 1.00 92.88 90 ALA A C 1
ATOM 716 O O . ALA A 1 90 ? 36.374 7.559 -67.268 1.00 92.88 90 ALA A O 1
ATOM 717 N N . LEU A 1 91 ? 38.222 7.534 -68.546 1.00 92.88 91 LEU A N 1
ATOM 718 C CA . LEU A 1 91 ? 39.085 6.922 -67.532 1.00 92.88 91 LEU A CA 1
ATOM 719 C C . LEU A 1 91 ? 39.221 7.791 -66.279 1.00 92.88 91 LEU A C 1
ATOM 721 O O . LEU A 1 91 ? 39.213 7.265 -65.166 1.00 92.88 91 LEU A O 1
ATOM 725 N N . GLU A 1 92 ? 39.336 9.108 -66.434 1.00 94.31 92 GLU A N 1
ATOM 726 C CA . GLU A 1 92 ? 39.388 10.037 -65.307 1.00 94.31 92 GLU A CA 1
ATOM 727 C C . GLU A 1 92 ? 38.078 10.038 -64.505 1.00 94.31 92 GLU A C 1
ATOM 729 O O . GLU A 1 92 ? 38.113 9.954 -63.275 1.00 94.31 92 GLU A O 1
ATOM 734 N N . SER A 1 93 ? 36.928 10.010 -65.186 1.00 95.12 93 SER A N 1
ATOM 735 C CA . SER A 1 93 ? 35.614 9.887 -64.543 1.00 95.12 93 SER A CA 1
ATOM 736 C C . SER A 1 93 ? 35.466 8.562 -63.781 1.00 95.12 93 SER A C 1
ATOM 738 O O . SER A 1 93 ? 35.095 8.564 -62.606 1.00 95.12 93 SER A O 1
ATOM 740 N N . ILE A 1 94 ? 35.876 7.435 -64.380 1.00 95.69 94 ILE A N 1
ATOM 741 C CA . ILE A 1 94 ? 35.887 6.117 -63.715 1.00 95.69 94 ILE A CA 1
ATOM 742 C C . ILE A 1 94 ? 36.798 6.137 -62.480 1.00 95.69 94 ILE A C 1
ATOM 744 O O . ILE A 1 94 ? 36.433 5.630 -61.417 1.00 95.69 94 ILE A O 1
ATOM 748 N N . ARG A 1 95 ? 37.988 6.744 -62.580 1.00 96.25 95 ARG A N 1
ATOM 749 C CA . ARG A 1 95 ? 38.911 6.886 -61.441 1.00 96.25 95 ARG A CA 1
ATOM 750 C C . ARG A 1 95 ? 38.301 7.729 -60.324 1.00 96.25 95 ARG A C 1
ATOM 752 O O . ARG A 1 95 ? 38.467 7.375 -59.156 1.00 96.25 95 ARG A O 1
ATOM 759 N N . LYS A 1 96 ? 37.600 8.814 -60.665 1.00 96.81 96 LYS A N 1
ATOM 760 C CA . LYS A 1 96 ? 36.896 9.667 -59.700 1.00 96.81 96 LYS A CA 1
ATOM 761 C C . LYS A 1 96 ? 35.792 8.889 -58.982 1.00 96.81 96 LYS A C 1
ATOM 763 O O . LYS A 1 96 ? 35.815 8.827 -57.756 1.00 96.81 96 LYS A O 1
ATOM 768 N N . GLN A 1 97 ? 34.917 8.211 -59.726 1.00 96.44 97 GLN A N 1
ATOM 769 C CA . GLN A 1 97 ? 33.845 7.384 -59.160 1.00 96.44 97 GLN A CA 1
ATOM 770 C C . GLN A 1 97 ? 34.391 6.265 -58.269 1.00 96.44 97 GLN A C 1
ATOM 772 O O . GLN A 1 97 ? 33.884 6.032 -57.176 1.00 96.44 97 GLN A O 1
ATOM 777 N N . ARG A 1 98 ? 35.479 5.599 -58.678 1.00 97.00 98 ARG A N 1
ATOM 778 C CA . ARG A 1 98 ? 36.122 4.566 -57.855 1.00 97.00 98 ARG A CA 1
ATOM 779 C C . ARG A 1 98 ? 36.611 5.121 -56.515 1.00 97.00 98 ARG A C 1
ATOM 781 O O . ARG A 1 98 ? 36.455 4.452 -55.495 1.00 97.00 98 ARG A O 1
ATOM 788 N N . LYS A 1 99 ? 37.212 6.317 -56.504 1.00 97.00 99 LYS A N 1
ATOM 789 C CA . LYS A 1 99 ? 37.650 6.975 -55.262 1.00 97.00 99 LYS A CA 1
ATOM 790 C C . LYS A 1 99 ? 36.457 7.318 -54.370 1.00 97.00 99 LYS A C 1
ATOM 792 O O . LYS A 1 99 ? 36.497 7.008 -53.186 1.00 97.00 99 LYS A O 1
ATOM 797 N N . GLU A 1 100 ? 35.402 7.888 -54.942 1.00 96.88 100 GLU A N 1
ATOM 798 C CA . GLU A 1 100 ? 34.178 8.255 -54.223 1.00 96.88 100 GLU A CA 1
ATOM 799 C C . GLU A 1 100 ? 33.493 7.032 -53.597 1.00 96.88 100 GLU A C 1
ATOM 801 O O . GLU A 1 100 ? 33.294 6.985 -52.384 1.00 96.88 100 GLU A O 1
ATOM 806 N N . HIS A 1 101 ? 33.265 5.970 -54.374 1.00 96.31 101 HIS A N 1
ATOM 807 C CA . HIS A 1 101 ? 32.719 4.718 -53.847 1.00 96.31 101 HIS A CA 1
ATOM 808 C C . HIS A 1 101 ? 33.628 4.074 -52.795 1.00 96.31 101 HIS A C 1
ATOM 810 O O . HIS A 1 101 ? 33.133 3.507 -51.823 1.00 96.31 101 HIS A O 1
ATOM 816 N N . SER A 1 102 ? 34.953 4.180 -52.935 1.00 96.88 102 SER A N 1
ATOM 817 C CA . SER A 1 102 ? 35.879 3.681 -51.913 1.00 96.88 102 SER A CA 1
ATOM 818 C C . SER A 1 102 ? 35.764 4.442 -50.588 1.00 96.88 102 SER A C 1
ATOM 820 O O . SER A 1 102 ? 35.986 3.830 -49.541 1.00 96.88 102 SER A O 1
ATOM 822 N N . ILE A 1 103 ? 35.458 5.743 -50.618 1.00 96.94 103 ILE A N 1
ATOM 823 C CA . ILE A 1 103 ? 35.215 6.548 -49.413 1.00 96.94 103 ILE A CA 1
ATOM 824 C C . ILE A 1 103 ? 33.891 6.120 -48.778 1.00 96.94 103 ILE A C 1
ATOM 826 O O . ILE A 1 103 ? 33.891 5.736 -47.612 1.00 96.94 103 ILE A O 1
ATOM 830 N N . ILE A 1 104 ? 32.814 6.042 -49.566 1.00 96.94 104 ILE A N 1
ATOM 831 C CA . ILE A 1 104 ? 31.486 5.618 -49.092 1.00 96.94 104 ILE A CA 1
ATOM 832 C C . ILE A 1 104 ? 31.550 4.229 -48.444 1.00 96.94 104 ILE A C 1
ATOM 834 O O . ILE A 1 104 ? 31.013 4.015 -47.361 1.00 96.94 104 ILE A O 1
ATOM 838 N N . VAL A 1 105 ? 32.245 3.266 -49.061 1.00 97.31 105 VAL A N 1
ATOM 839 C CA . VAL A 1 105 ? 32.409 1.921 -48.482 1.00 97.31 105 VAL A CA 1
ATOM 840 C C . VAL A 1 105 ? 33.139 1.977 -47.139 1.00 97.31 105 VAL A C 1
ATOM 842 O O . VAL A 1 105 ? 32.794 1.226 -46.227 1.00 97.31 105 VAL A O 1
ATOM 845 N N . ARG A 1 106 ? 34.143 2.849 -46.991 1.00 97.25 106 ARG A N 1
ATOM 846 C CA . ARG A 1 106 ? 34.864 3.018 -45.723 1.00 97.25 106 ARG A CA 1
ATOM 847 C C . ARG A 1 106 ? 33.960 3.623 -44.650 1.00 97.25 106 ARG A C 1
ATOM 849 O O . ARG A 1 106 ? 33.931 3.102 -43.540 1.00 97.25 106 ARG A O 1
ATOM 856 N N . GLU A 1 107 ? 33.196 4.655 -44.994 1.00 96.94 107 GLU A N 1
ATOM 857 C CA . GLU A 1 107 ? 32.225 5.287 -44.095 1.00 96.94 107 GLU A CA 1
ATOM 858 C C . GLU A 1 107 ? 31.150 4.293 -43.648 1.00 96.94 107 GLU A C 1
ATOM 860 O O . GLU A 1 107 ? 30.941 4.112 -42.451 1.00 96.94 107 GLU A O 1
ATOM 865 N N . LYS A 1 108 ? 30.549 3.546 -44.583 1.00 95.81 108 LYS A N 1
ATOM 866 C CA . LYS A 1 108 ? 29.541 2.523 -44.263 1.00 95.81 108 LYS A CA 1
ATOM 867 C C . LYS A 1 108 ? 30.090 1.371 -43.433 1.00 95.81 108 LYS A C 1
ATOM 869 O O . LYS A 1 108 ? 29.378 0.854 -42.575 1.00 95.81 108 LYS A O 1
ATOM 874 N N . LYS A 1 109 ? 31.354 0.986 -43.624 1.00 96.88 109 LYS A N 1
ATOM 875 C CA . LYS A 1 109 ? 32.022 0.032 -42.725 1.00 96.88 109 LYS A CA 1
ATOM 876 C C . LYS A 1 109 ? 32.186 0.601 -41.314 1.00 96.88 109 LYS A C 1
ATOM 878 O O . LYS A 1 109 ? 31.942 -0.129 -40.359 1.00 96.88 109 LYS A O 1
ATOM 883 N N . GLY A 1 110 ? 32.553 1.877 -41.184 1.00 95.81 110 GLY A N 1
ATOM 884 C CA . GLY A 1 110 ? 32.621 2.566 -39.892 1.00 95.81 110 GLY A CA 1
ATOM 885 C C . GLY A 1 110 ? 31.261 2.614 -39.191 1.00 95.81 110 GLY A C 1
ATOM 886 O O . GLY A 1 110 ? 31.146 2.193 -38.042 1.00 95.81 110 GLY A O 1
ATOM 887 N N . GLU A 1 111 ? 30.213 3.027 -39.909 1.00 96.38 111 GLU A N 1
ATOM 888 C CA . GLU A 1 111 ? 28.834 3.010 -39.406 1.00 96.38 111 GLU A CA 1
ATOM 889 C C . GLU A 1 111 ? 28.412 1.606 -38.956 1.00 96.38 111 GLU A C 1
ATOM 891 O O . GLU A 1 111 ? 27.840 1.456 -37.881 1.00 96.38 111 GLU A O 1
ATOM 896 N N . LEU A 1 112 ? 28.714 0.564 -39.738 1.00 96.75 112 LEU A N 1
ATOM 897 C CA . LEU A 1 112 ? 28.353 -0.815 -39.401 1.00 96.75 112 LEU A CA 1
ATOM 898 C C . LEU A 1 112 ? 28.977 -1.274 -38.076 1.00 96.75 112 LEU A C 1
ATOM 900 O O . LEU A 1 112 ? 28.309 -1.953 -37.300 1.00 96.75 112 LEU A O 1
ATOM 904 N N . ILE A 1 113 ? 30.235 -0.915 -37.810 1.00 96.75 113 ILE A N 1
ATOM 905 C CA . ILE A 1 113 ? 30.906 -1.243 -36.542 1.00 96.75 113 ILE A CA 1
ATOM 906 C C . ILE A 1 113 ? 30.205 -0.536 -35.377 1.00 96.75 113 ILE A C 1
ATOM 908 O O . ILE A 1 113 ? 29.887 -1.179 -34.380 1.00 96.75 113 ILE A O 1
ATOM 912 N N . LEU A 1 114 ? 29.889 0.754 -35.529 1.00 96.56 114 LEU A N 1
ATOM 913 C CA . LEU A 1 114 ? 29.155 1.515 -34.513 1.00 96.56 114 LEU A CA 1
ATOM 914 C C . LEU A 1 114 ? 27.761 0.933 -34.253 1.00 96.56 114 LEU A C 1
ATOM 916 O O . LEU A 1 114 ? 27.325 0.859 -33.107 1.00 96.56 114 LEU A O 1
ATOM 920 N N . TRP A 1 115 ? 27.053 0.507 -35.301 1.00 96.69 115 TRP A N 1
ATOM 921 C CA . TRP A 1 115 ? 25.750 -0.140 -35.159 1.00 96.69 115 TRP A CA 1
ATOM 922 C C . TRP A 1 115 ? 25.845 -1.484 -34.440 1.00 96.69 115 TRP A C 1
ATOM 924 O O . TRP A 1 115 ? 25.003 -1.755 -33.591 1.00 96.69 115 TRP A O 1
ATOM 934 N N . LYS A 1 116 ? 26.871 -2.295 -34.723 1.00 97.06 116 LYS A N 1
ATOM 935 C CA . LYS A 1 116 ? 27.108 -3.556 -34.005 1.00 97.06 116 LYS A CA 1
ATOM 936 C C . LYS A 1 116 ? 27.340 -3.326 -32.514 1.00 97.06 116 LYS A C 1
ATOM 938 O O . LYS A 1 116 ? 26.673 -3.957 -31.706 1.00 97.06 116 LYS A O 1
ATOM 943 N N . ASP A 1 117 ? 28.202 -2.376 -32.162 1.00 96.38 117 ASP A N 1
ATOM 944 C CA . ASP A 1 117 ? 28.471 -2.023 -30.763 1.00 96.38 117 ASP A CA 1
ATOM 945 C C . ASP A 1 117 ? 27.218 -1.483 -30.042 1.00 96.38 117 ASP A C 1
ATOM 947 O O . ASP A 1 117 ? 26.975 -1.775 -28.872 1.00 96.38 117 ASP A O 1
ATOM 951 N N . ARG A 1 118 ? 26.357 -0.728 -30.739 1.00 96.38 118 ARG A N 1
ATOM 952 C CA . ARG A 1 118 ? 25.064 -0.289 -30.183 1.00 96.38 118 ARG A CA 1
ATOM 953 C C . ARG A 1 118 ? 24.105 -1.449 -29.932 1.00 96.38 118 ARG A C 1
ATOM 955 O O . ARG A 1 118 ? 23.427 -1.437 -28.910 1.00 96.38 118 ARG A O 1
ATOM 962 N N . VAL A 1 119 ? 24.029 -2.411 -30.851 1.00 97.88 119 VAL A N 1
ATOM 963 C CA . VAL A 1 119 ? 23.181 -3.603 -30.691 1.00 97.88 119 VAL A CA 1
ATOM 964 C C . VAL A 1 119 ? 23.678 -4.450 -29.524 1.00 97.88 119 VAL A C 1
ATOM 966 O O . VAL A 1 119 ? 22.884 -4.767 -28.650 1.00 97.88 119 VAL A O 1
ATOM 969 N N . GLU A 1 120 ? 24.982 -4.714 -29.439 1.00 97.38 120 GLU A N 1
ATOM 970 C CA . GLU A 1 120 ? 25.562 -5.486 -28.333 1.00 97.38 120 GLU A CA 1
ATOM 971 C C . GLU A 1 120 ? 25.315 -4.810 -26.973 1.00 97.38 120 GLU A C 1
ATOM 973 O O . GLU A 1 120 ? 24.960 -5.466 -25.994 1.00 97.38 120 GLU A O 1
ATOM 978 N N . ARG A 1 121 ? 25.444 -3.478 -26.899 1.00 96.50 121 ARG A N 1
ATOM 979 C CA . ARG A 1 121 ? 25.096 -2.722 -25.685 1.00 96.50 121 ARG A CA 1
ATOM 980 C C . ARG A 1 121 ? 23.611 -2.799 -25.347 1.00 96.50 121 ARG A C 1
ATOM 982 O O . ARG A 1 121 ? 23.276 -2.923 -24.173 1.00 96.50 121 ARG A O 1
ATOM 989 N N . ALA A 1 122 ? 22.736 -2.725 -26.347 1.00 96.56 122 ALA A N 1
ATOM 990 C CA . ALA A 1 122 ? 21.300 -2.866 -26.135 1.00 96.56 122 ALA A CA 1
ATOM 991 C C . ALA A 1 122 ? 20.951 -4.266 -25.611 1.00 96.56 122 ALA A C 1
ATOM 993 O O . ALA A 1 122 ? 20.204 -4.363 -24.647 1.00 96.56 122 ALA A O 1
ATOM 994 N N . GLU A 1 123 ? 21.545 -5.321 -26.177 1.00 97.19 123 GLU A N 1
ATOM 995 C CA . GLU A 1 123 ? 21.352 -6.711 -25.743 1.00 97.19 123 GLU A CA 1
ATOM 996 C C . GLU A 1 123 ? 21.819 -6.936 -24.296 1.00 97.19 123 GLU A C 1
ATOM 998 O O . GLU A 1 123 ? 21.098 -7.540 -23.495 1.00 97.19 123 GLU A O 1
ATOM 1003 N N . LYS A 1 124 ? 22.987 -6.390 -23.926 1.00 97.06 124 LYS A N 1
ATOM 1004 C CA . LYS A 1 124 ? 23.482 -6.419 -22.538 1.00 97.06 124 LYS A CA 1
ATOM 1005 C C . LYS A 1 124 ? 22.512 -5.724 -21.587 1.00 97.06 124 LYS A C 1
ATOM 1007 O O . LYS A 1 124 ? 22.121 -6.317 -20.587 1.00 97.06 124 LYS A O 1
ATOM 1012 N N . LEU A 1 125 ? 22.063 -4.519 -21.939 1.00 96.88 125 LEU A N 1
ATOM 1013 C CA . LEU A 1 125 ? 21.130 -3.759 -21.110 1.00 96.88 125 LEU A CA 1
ATOM 1014 C C . LEU A 1 125 ? 19.770 -4.458 -20.979 1.00 96.88 125 LEU A C 1
ATOM 1016 O O . LEU A 1 125 ? 19.184 -4.447 -19.901 1.00 96.88 125 LEU A O 1
ATOM 1020 N N . THR A 1 126 ? 19.271 -5.098 -22.041 1.00 96.88 126 THR A N 1
ATOM 1021 C CA . THR A 1 126 ? 18.036 -5.893 -21.962 1.00 96.88 126 THR A CA 1
ATOM 1022 C C . THR A 1 126 ? 18.200 -7.116 -21.067 1.00 96.88 126 THR A C 1
ATOM 1024 O O . THR A 1 126 ? 17.315 -7.390 -20.268 1.00 96.88 126 THR A O 1
ATOM 1027 N N . SER A 1 127 ? 19.347 -7.802 -21.122 1.00 97.31 127 SER A N 1
ATOM 1028 C CA . SER A 1 127 ? 19.615 -8.939 -20.235 1.00 97.31 127 SER A CA 1
ATOM 1029 C C . SER A 1 127 ? 19.717 -8.514 -18.768 1.00 97.31 127 SER A C 1
ATOM 1031 O O . SER A 1 127 ? 19.183 -9.197 -17.898 1.00 97.31 127 SER A O 1
ATOM 1033 N N . GLU A 1 128 ? 20.372 -7.388 -18.479 1.00 97.00 128 GLU A N 1
ATOM 1034 C CA . GLU A 1 128 ? 20.421 -6.815 -17.127 1.00 97.00 128 GLU A CA 1
ATOM 1035 C C . GLU A 1 128 ? 19.030 -6.398 -16.640 1.00 97.00 128 GLU A C 1
ATOM 1037 O O . GLU A 1 128 ? 18.659 -6.698 -15.508 1.00 97.00 128 GLU A O 1
ATOM 1042 N N . TYR A 1 129 ? 18.234 -5.767 -17.505 1.00 97.12 129 TYR A N 1
ATOM 1043 C CA . TYR A 1 129 ? 16.853 -5.407 -17.198 1.00 97.12 129 TYR A CA 1
ATOM 1044 C C . TYR A 1 129 ? 15.997 -6.633 -16.861 1.00 97.12 129 TYR A C 1
ATOM 1046 O O . TYR A 1 129 ? 15.260 -6.601 -15.876 1.00 97.12 129 TYR A O 1
ATOM 1054 N N . ASP A 1 130 ? 16.104 -7.710 -17.642 1.00 97.19 130 ASP A N 1
ATOM 1055 C CA . ASP A 1 130 ? 15.339 -8.936 -17.407 1.00 97.19 130 ASP A CA 1
ATOM 1056 C C . ASP A 1 130 ? 15.733 -9.602 -16.079 1.00 97.19 130 ASP A C 1
ATOM 1058 O O . ASP A 1 130 ? 14.848 -9.991 -15.319 1.00 97.19 130 ASP A O 1
ATOM 1062 N N . LYS A 1 131 ? 17.028 -9.627 -15.730 1.00 97.44 131 LYS A N 1
ATOM 1063 C CA . LYS A 1 131 ? 17.496 -10.120 -14.419 1.00 97.44 131 LYS A CA 1
ATOM 1064 C C . LYS A 1 131 ? 16.932 -9.304 -13.260 1.00 97.44 131 LYS A C 1
ATOM 1066 O O . LYS A 1 131 ? 16.349 -9.864 -12.340 1.00 97.44 131 LYS A O 1
ATOM 1071 N N . VAL A 1 132 ? 17.044 -7.976 -13.327 1.00 97.06 132 VAL A N 1
ATOM 1072 C CA . VAL A 1 132 ? 16.510 -7.081 -12.285 1.00 97.06 132 VAL A CA 1
ATOM 1073 C C . VAL A 1 132 ? 14.990 -7.217 -12.173 1.00 97.06 132 VAL A C 1
ATOM 1075 O O . VAL A 1 132 ? 14.419 -7.112 -11.089 1.00 97.06 132 VAL A O 1
ATOM 1078 N N . LYS A 1 133 ? 14.305 -7.456 -13.292 1.00 97.50 133 LYS A N 1
ATOM 1079 C CA . LYS A 1 133 ? 12.863 -7.690 -13.309 1.00 97.50 133 LYS A CA 1
ATOM 1080 C C . LYS A 1 133 ? 12.489 -9.011 -12.632 1.00 97.50 133 LYS A C 1
ATOM 1082 O O . LYS A 1 133 ? 11.511 -9.016 -11.889 1.00 97.50 133 LYS A O 1
ATOM 1087 N N . GLU A 1 134 ? 13.233 -10.090 -12.866 1.00 97.31 134 GLU A N 1
ATOM 1088 C CA . GLU A 1 134 ? 13.043 -11.371 -12.170 1.00 97.31 134 GLU A CA 1
ATOM 1089 C C . GLU A 1 134 ? 13.329 -11.241 -10.668 1.00 97.31 134 GLU A C 1
ATOM 1091 O O . GLU A 1 134 ? 12.507 -11.661 -9.856 1.00 97.31 134 GLU A O 1
ATOM 1096 N N . GLU A 1 135 ? 14.424 -10.577 -10.283 1.00 96.94 135 GLU A N 1
ATOM 1097 C CA . GLU A 1 135 ? 14.751 -10.294 -8.876 1.00 96.94 135 GLU A CA 1
ATOM 1098 C C . GLU A 1 135 ? 13.639 -9.493 -8.190 1.00 96.94 135 GLU A C 1
ATOM 1100 O O . GLU A 1 135 ? 13.207 -9.830 -7.088 1.00 96.94 135 GLU A O 1
ATOM 1105 N N . LYS A 1 136 ? 13.113 -8.464 -8.865 1.00 97.00 136 LYS A N 1
ATOM 1106 C CA . LYS A 1 136 ? 11.978 -7.687 -8.362 1.00 97.00 136 LYS A CA 1
ATOM 1107 C C . LYS A 1 136 ? 10.735 -8.558 -8.170 1.00 97.00 136 LYS A C 1
ATOM 1109 O O . LYS A 1 136 ? 10.058 -8.410 -7.161 1.00 97.00 136 LYS A O 1
ATOM 1114 N N . GLN A 1 137 ? 10.417 -9.430 -9.127 1.00 96.81 137 GLN A N 1
ATOM 1115 C CA . GLN A 1 137 ? 9.267 -10.329 -9.006 1.00 96.81 137 GLN A CA 1
ATOM 1116 C C . GLN A 1 137 ? 9.429 -11.290 -7.823 1.00 96.81 137 GLN A C 1
ATOM 1118 O O . GLN A 1 137 ? 8.479 -11.463 -7.066 1.00 96.81 137 GLN A O 1
ATOM 1123 N N . GLY A 1 138 ? 10.634 -11.832 -7.613 1.00 96.94 138 GLY A N 1
ATOM 1124 C CA . GLY A 1 138 ? 10.940 -12.658 -6.444 1.00 96.94 138 GLY A CA 1
ATOM 1125 C C . GLY A 1 138 ? 10.737 -11.911 -5.123 1.00 96.94 138 GLY A C 1
ATOM 1126 O O . GLY A 1 138 ? 10.088 -12.433 -4.220 1.00 96.94 138 GLY A O 1
ATOM 1127 N N . LEU A 1 139 ? 11.215 -10.665 -5.033 1.00 96.56 139 LEU A N 1
ATOM 1128 C CA . LEU A 1 139 ? 10.996 -9.812 -3.859 1.00 96.56 139 LEU A CA 1
ATOM 1129 C C . LEU A 1 139 ? 9.514 -9.466 -3.653 1.00 96.56 139 LEU A C 1
ATOM 1131 O O . LEU A 1 139 ? 9.039 -9.483 -2.521 1.00 96.56 139 LEU A O 1
ATOM 1135 N N . ASP A 1 140 ? 8.767 -9.170 -4.721 1.00 96.62 140 ASP A N 1
ATOM 1136 C CA . ASP A 1 140 ? 7.329 -8.883 -4.637 1.00 96.62 140 ASP A CA 1
ATOM 1137 C C . ASP A 1 140 ? 6.542 -10.107 -4.117 1.00 96.62 140 ASP A C 1
ATOM 1139 O O . ASP A 1 140 ? 5.571 -9.947 -3.376 1.00 96.62 140 ASP A O 1
ATOM 1143 N N . ASP A 1 141 ? 6.950 -11.327 -4.474 1.00 96.75 141 ASP A N 1
ATOM 1144 C CA . ASP A 1 141 ? 6.329 -12.558 -3.973 1.00 96.75 141 ASP A CA 1
ATOM 1145 C C . ASP A 1 141 ? 6.729 -12.871 -2.520 1.00 96.75 141 ASP A C 1
ATOM 1147 O O . ASP A 1 141 ? 5.880 -13.291 -1.729 1.00 96.75 141 ASP A O 1
ATOM 1151 N N . GLU A 1 142 ? 7.974 -12.588 -2.126 1.00 97.06 142 GLU A N 1
ATOM 1152 C CA . GLU A 1 142 ? 8.414 -12.677 -0.727 1.00 97.06 142 GLU A CA 1
ATOM 1153 C C . GLU A 1 142 ? 7.651 -11.688 0.167 1.00 97.06 142 GLU A C 1
ATOM 1155 O O . GLU A 1 142 ? 7.177 -12.057 1.243 1.00 97.06 142 GLU A O 1
ATOM 1160 N N . VAL A 1 143 ? 7.447 -10.452 -0.303 1.00 96.50 143 VAL A N 1
ATOM 1161 C CA . VAL A 1 143 ? 6.645 -9.442 0.402 1.00 96.50 143 VAL A CA 1
ATOM 1162 C C . VAL A 1 143 ? 5.218 -9.932 0.626 1.00 96.50 143 VAL A C 1
ATOM 1164 O O . VAL A 1 143 ? 4.738 -9.847 1.753 1.00 96.50 143 VAL A O 1
ATOM 1167 N N . LYS A 1 144 ? 4.554 -10.502 -0.389 1.00 96.44 144 LYS A N 1
ATOM 1168 C CA . LYS A 1 144 ? 3.198 -11.061 -0.220 1.00 96.44 144 LYS A CA 1
ATOM 1169 C C . LYS A 1 144 ? 3.171 -12.186 0.810 1.00 96.44 144 LYS A C 1
ATOM 1171 O O . LYS A 1 144 ? 2.299 -12.200 1.672 1.00 96.44 144 LYS A O 1
ATOM 1176 N N . SER A 1 145 ? 4.145 -13.098 0.764 1.00 97.00 145 SER A N 1
ATOM 1177 C CA . SER A 1 145 ? 4.243 -14.178 1.751 1.00 97.00 145 SER A CA 1
ATOM 1178 C C . SER A 1 145 ? 4.417 -13.635 3.173 1.00 97.00 145 SER A C 1
ATOM 1180 O O . SER A 1 145 ? 3.844 -14.181 4.114 1.00 97.00 145 SER A O 1
ATOM 1182 N N . LEU A 1 146 ? 5.212 -12.578 3.353 1.00 96.44 146 LEU A N 1
ATOM 1183 C CA . LEU A 1 146 ? 5.387 -11.931 4.654 1.00 96.44 146 LEU A CA 1
ATOM 1184 C C . LEU A 1 146 ? 4.119 -11.192 5.099 1.00 96.44 146 LEU A C 1
ATOM 1186 O O . LEU A 1 146 ? 3.770 -11.252 6.275 1.00 96.44 146 LEU A O 1
ATOM 1190 N N . GLU A 1 147 ? 3.406 -10.530 4.188 1.00 96.25 147 GLU A N 1
ATOM 1191 C CA . GLU A 1 147 ? 2.120 -9.884 4.480 1.00 96.25 147 GLU A CA 1
ATOM 1192 C C . GLU A 1 147 ? 1.062 -10.901 4.934 1.00 96.25 147 GLU A C 1
ATOM 1194 O O . GLU A 1 147 ? 0.371 -10.660 5.929 1.00 96.25 147 GLU A O 1
ATOM 1199 N N . ASP A 1 148 ? 0.991 -12.063 4.280 1.00 96.44 148 ASP A N 1
ATOM 1200 C CA . ASP A 1 148 ? 0.102 -13.160 4.673 1.00 96.44 148 ASP A CA 1
ATOM 1201 C C . ASP A 1 148 ? 0.454 -13.690 6.072 1.00 96.44 148 ASP A C 1
ATOM 1203 O O . ASP A 1 148 ? -0.429 -13.829 6.921 1.00 96.44 148 ASP A O 1
ATOM 1207 N N . GLN A 1 149 ? 1.745 -13.905 6.360 1.00 96.81 149 GLN A N 1
ATOM 1208 C CA . GLN A 1 149 ? 2.209 -14.326 7.690 1.00 96.81 149 GLN A CA 1
ATOM 1209 C C . GLN A 1 149 ? 1.901 -13.285 8.776 1.00 96.81 149 GLN A C 1
ATOM 1211 O O . GLN A 1 149 ? 1.488 -13.630 9.884 1.00 96.81 149 GLN A O 1
ATOM 1216 N N . VAL A 1 150 ? 2.072 -11.996 8.478 1.00 95.88 150 VAL A N 1
ATOM 1217 C CA . VAL A 1 150 ? 1.707 -10.917 9.406 1.00 95.88 150 VAL A CA 1
ATOM 1218 C C . VAL A 1 150 ? 0.202 -10.925 9.663 1.00 95.88 150 VAL A C 1
ATOM 1220 O O . VAL A 1 150 ? -0.219 -10.771 10.809 1.00 95.88 150 VAL A O 1
ATOM 1223 N N . SER A 1 151 ? -0.615 -11.151 8.632 1.00 96.00 151 SER A N 1
ATOM 1224 C CA . SER A 1 151 ? -2.068 -11.256 8.776 1.00 96.00 151 SER A CA 1
ATOM 1225 C C . SER A 1 151 ? -2.473 -12.435 9.664 1.00 96.00 151 SER A C 1
ATOM 1227 O O . SER A 1 151 ? -3.320 -12.266 10.544 1.00 96.00 151 SER A O 1
ATOM 1229 N N . THR A 1 152 ? -1.861 -13.613 9.491 1.00 96.31 152 THR A N 1
ATOM 1230 C CA . THR A 1 152 ? -2.147 -14.778 10.345 1.00 96.31 152 THR A CA 1
ATOM 1231 C C . THR A 1 152 ? -1.737 -14.524 11.791 1.00 96.31 152 THR A C 1
ATOM 1233 O O . THR A 1 152 ? -2.543 -14.718 12.695 1.00 96.31 152 THR A O 1
ATOM 1236 N N . VAL A 1 153 ? -0.537 -13.979 12.019 1.00 96.62 153 VAL A N 1
ATOM 1237 C CA . VAL A 1 153 ? -0.062 -13.652 13.374 1.00 96.62 153 VAL A CA 1
ATOM 1238 C C . VAL A 1 153 ? -0.949 -12.594 14.035 1.00 96.62 153 VAL A C 1
ATOM 1240 O O . VAL A 1 153 ? -1.219 -12.672 15.231 1.00 96.62 153 VAL A O 1
ATOM 1243 N N . GLN A 1 154 ? -1.449 -11.614 13.279 1.00 95.69 154 GLN A N 1
ATOM 1244 C CA . GLN A 1 154 ? -2.371 -10.612 13.807 1.00 95.69 154 GLN A CA 1
ATOM 1245 C C . GLN A 1 154 ? -3.734 -11.216 14.179 1.00 95.69 154 GLN A C 1
ATOM 1247 O O . GLN A 1 154 ? -4.333 -10.793 15.171 1.00 95.69 154 GLN A O 1
ATOM 1252 N N . ALA A 1 155 ? -4.230 -12.187 13.407 1.00 96.12 155 ALA A N 1
ATOM 1253 C CA . ALA A 1 155 ? -5.450 -12.919 13.741 1.00 96.12 155 ALA A CA 1
ATOM 1254 C C . ALA A 1 155 ? -5.271 -13.731 15.034 1.00 96.12 155 ALA A C 1
ATOM 1256 O O . ALA A 1 155 ? -6.092 -13.602 15.944 1.00 96.12 155 ALA A O 1
ATOM 1257 N N . ASP A 1 156 ? -4.157 -14.457 15.155 1.00 96.31 156 ASP A N 1
ATOM 1258 C CA . ASP A 1 156 ? -3.808 -15.223 16.355 1.00 96.31 156 ASP A CA 1
ATOM 1259 C C . ASP A 1 156 ? -3.669 -14.311 17.584 1.00 96.31 156 ASP A C 1
ATOM 1261 O O . ASP A 1 156 ? -4.181 -14.617 18.662 1.00 96.31 156 ASP A O 1
ATOM 1265 N N . LEU A 1 157 ? -3.030 -13.144 17.428 1.00 96.25 157 LEU A N 1
ATOM 1266 C CA . LEU A 1 157 ? -2.903 -12.146 18.492 1.00 96.25 157 LEU A CA 1
ATOM 1267 C C . LEU A 1 157 ? -4.280 -11.676 18.981 1.00 96.25 157 LEU A C 1
ATOM 1269 O O . LEU A 1 157 ? -4.522 -11.637 20.187 1.00 96.25 157 LEU A O 1
ATOM 1273 N N . ASN A 1 158 ? -5.193 -11.358 18.062 1.00 95.56 158 ASN A N 1
ATOM 1274 C CA . ASN A 1 158 ? -6.544 -10.922 18.413 1.00 95.56 158 ASN A CA 1
ATOM 1275 C C . ASN A 1 158 ? -7.319 -12.027 19.153 1.00 95.56 158 ASN A C 1
ATOM 1277 O O . ASN A 1 158 ? -8.026 -11.740 20.120 1.00 95.56 158 ASN A O 1
ATOM 128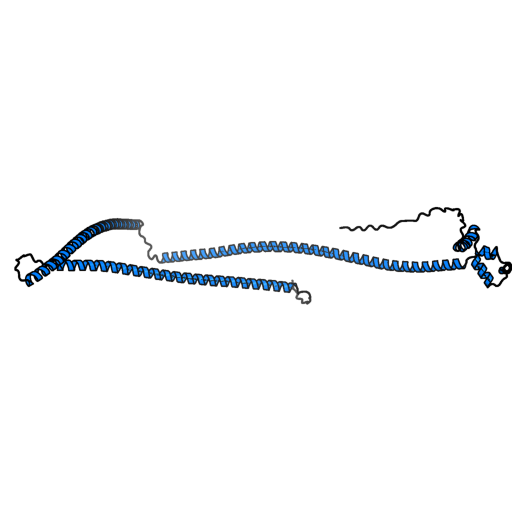1 N N . GLU A 1 159 ? -7.165 -13.289 18.739 1.00 96.62 159 GLU A N 1
ATOM 1282 C CA . GLU A 1 159 ? -7.778 -14.433 19.421 1.00 96.62 159 GLU A CA 1
ATOM 1283 C C . GLU A 1 159 ? -7.218 -14.611 20.842 1.00 96.62 159 GLU A C 1
ATOM 1285 O O . GLU A 1 159 ? -7.967 -14.836 21.800 1.00 96.62 159 GLU A O 1
ATOM 1290 N N . ILE A 1 160 ? -5.902 -14.467 21.009 1.00 95.56 160 ILE A N 1
ATOM 1291 C CA . ILE A 1 160 ? -5.248 -14.518 22.320 1.00 95.56 160 ILE A CA 1
ATOM 1292 C C . ILE A 1 160 ? -5.715 -13.353 23.204 1.00 95.56 160 ILE A C 1
ATOM 1294 O O . ILE A 1 160 ? -5.977 -13.557 24.391 1.00 95.56 160 ILE A O 1
ATOM 1298 N N . GLU A 1 161 ? -5.869 -12.146 22.658 1.00 95.31 161 GLU A N 1
ATOM 1299 C CA . GLU A 1 161 ? -6.388 -10.992 23.397 1.00 95.31 161 GLU A CA 1
ATOM 1300 C C . GLU A 1 161 ? -7.836 -11.192 23.866 1.00 95.31 161 GLU A C 1
ATOM 1302 O O . GLU A 1 161 ? -8.159 -10.863 25.012 1.00 95.31 161 GLU A O 1
ATOM 1307 N N . GLU A 1 162 ? -8.703 -11.754 23.020 1.00 96.12 162 GLU A N 1
ATOM 1308 C CA . GLU A 1 162 ? -10.077 -12.144 23.372 1.00 96.12 162 GLU A CA 1
ATOM 1309 C C . GLU A 1 162 ? -10.082 -13.168 24.514 1.00 96.12 162 GLU A C 1
ATOM 1311 O O . GLU A 1 162 ? -10.730 -12.956 25.547 1.00 96.12 162 GLU A O 1
ATOM 1316 N N . LYS A 1 163 ? -9.280 -14.234 24.393 1.00 95.81 163 LYS A N 1
ATOM 1317 C CA . LYS A 1 163 ? -9.104 -15.238 25.456 1.00 95.81 163 LYS A CA 1
ATOM 1318 C C . LYS A 1 163 ? -8.610 -14.598 26.754 1.00 95.81 163 LYS A C 1
ATOM 1320 O O . LYS A 1 163 ? -9.134 -14.901 27.827 1.00 95.81 163 LYS A O 1
ATOM 1325 N N . LEU A 1 164 ? -7.656 -13.669 26.682 1.00 95.38 164 LEU A N 1
ATOM 1326 C CA . LEU A 1 164 ? -7.131 -12.958 27.848 1.00 95.38 164 LEU A CA 1
ATOM 1327 C C . LEU A 1 164 ? -8.196 -12.072 28.512 1.00 95.38 164 LEU A C 1
ATOM 1329 O O . LEU A 1 164 ? -8.260 -12.019 29.742 1.00 95.38 164 LEU A O 1
ATOM 1333 N N . ARG A 1 165 ? -9.053 -11.393 27.736 1.00 94.88 165 ARG A N 1
ATOM 1334 C CA . ARG A 1 165 ? -10.212 -10.659 28.280 1.00 94.88 165 ARG A CA 1
ATOM 1335 C C . ARG A 1 165 ? -11.178 -11.610 28.977 1.00 94.88 165 ARG A C 1
ATOM 1337 O O . ARG A 1 165 ? -11.577 -11.328 30.105 1.00 94.88 165 ARG A O 1
ATOM 1344 N N . GLY A 1 166 ? -11.476 -12.756 28.364 1.00 95.50 166 GLY A N 1
ATOM 1345 C CA . GLY A 1 166 ? -12.282 -13.812 28.975 1.00 95.50 166 GLY A CA 1
ATOM 1346 C C . GLY A 1 166 ? -11.726 -14.235 30.336 1.00 95.50 166 GLY A C 1
ATOM 1347 O O . GLY A 1 166 ? -12.426 -14.158 31.345 1.00 95.50 166 GLY A O 1
ATOM 1348 N N . VAL A 1 167 ? -10.433 -14.561 30.403 1.00 95.81 167 VAL A N 1
ATOM 1349 C CA . VAL A 1 167 ? -9.759 -14.941 31.656 1.00 95.81 167 VAL A CA 1
ATOM 1350 C C . VAL A 1 167 ? -9.826 -13.826 32.706 1.00 95.81 167 VAL A C 1
ATOM 1352 O O . VAL A 1 167 ? -10.077 -14.114 33.876 1.00 95.81 167 VAL A O 1
ATOM 1355 N N . LYS A 1 168 ? -9.658 -12.554 32.317 1.00 95.44 168 LYS A N 1
ATOM 1356 C CA . LYS A 1 168 ? -9.785 -11.413 33.243 1.00 95.44 168 LYS A CA 1
ATOM 1357 C C . LYS A 1 168 ? -11.188 -11.315 33.845 1.00 95.44 168 LYS A C 1
ATOM 1359 O O . LYS A 1 168 ? -11.300 -11.219 35.063 1.00 95.44 168 LYS A O 1
ATOM 1364 N N . THR A 1 169 ? -12.240 -11.428 33.032 1.00 95.75 169 THR A N 1
ATOM 1365 C CA . THR A 1 169 ? -13.626 -11.381 33.541 1.00 95.75 169 THR A CA 1
ATOM 1366 C C . THR A 1 169 ? -13.942 -12.550 34.474 1.00 95.75 169 THR A C 1
ATOM 1368 O O . THR A 1 169 ? -14.589 -12.373 35.506 1.00 95.75 169 THR A O 1
ATOM 1371 N N . ILE A 1 170 ? -13.436 -13.749 34.160 1.00 95.62 170 ILE A N 1
ATOM 1372 C CA . ILE A 1 170 ? -13.572 -14.916 35.037 1.00 95.62 170 ILE A CA 1
ATOM 1373 C C . ILE A 1 170 ? -12.843 -14.664 36.359 1.00 95.62 170 ILE A C 1
ATOM 1375 O O . ILE A 1 170 ? -13.423 -14.917 37.411 1.00 95.62 170 ILE A O 1
ATOM 1379 N N . LYS A 1 171 ? -11.619 -14.124 36.326 1.00 96.25 171 LYS A N 1
ATOM 1380 C CA . LYS A 1 171 ? -10.845 -13.795 37.531 1.00 96.25 171 LYS A CA 1
ATOM 1381 C C . LYS A 1 171 ? -11.567 -12.779 38.420 1.00 96.25 171 LYS A C 1
ATOM 1383 O O . LYS A 1 171 ? -11.659 -13.000 39.622 1.00 96.25 171 LYS A O 1
ATOM 1388 N N . GLU A 1 172 ? -12.121 -11.714 37.844 1.00 95.12 172 GLU A N 1
ATOM 1389 C CA . GLU A 1 172 ? -12.929 -10.724 38.576 1.00 95.12 172 GLU A CA 1
ATOM 1390 C C . GLU A 1 172 ? -14.169 -11.368 39.212 1.00 95.12 172 GLU A C 1
ATOM 1392 O O . GLU A 1 172 ? -14.504 -11.098 40.367 1.00 95.12 172 GLU A O 1
ATOM 1397 N N . ARG A 1 173 ? -14.833 -12.278 38.488 1.00 95.44 173 ARG A N 1
ATOM 1398 C CA . ARG A 1 173 ? -15.995 -13.006 39.008 1.00 95.44 173 ARG A CA 1
ATOM 1399 C C . ARG A 1 173 ? -15.620 -13.953 40.146 1.00 95.44 173 ARG A C 1
ATOM 1401 O O . ARG A 1 173 ? -16.351 -14.008 41.129 1.00 95.44 173 ARG A O 1
ATOM 1408 N N . VAL A 1 174 ? -14.499 -14.665 40.029 1.00 95.81 174 VAL A N 1
ATOM 1409 C CA . VAL A 1 174 ? -13.968 -15.528 41.095 1.00 95.81 174 VAL A CA 1
ATOM 1410 C C . VAL A 1 174 ? -13.673 -14.696 42.338 1.00 95.81 174 VAL A C 1
ATOM 1412 O O . VAL A 1 174 ? -14.216 -15.011 43.388 1.00 95.81 174 VAL A O 1
ATOM 1415 N N . GLN A 1 175 ? -12.956 -13.575 42.207 1.00 95.75 175 GLN A N 1
ATOM 1416 C CA . GLN A 1 175 ? -12.671 -12.674 43.332 1.00 95.75 175 GLN A CA 1
ATOM 1417 C C . GLN A 1 175 ? -13.946 -12.158 44.011 1.00 95.75 175 GLN A C 1
ATOM 1419 O O . GLN A 1 175 ? -14.028 -12.129 45.238 1.00 95.75 175 GLN A O 1
ATOM 1424 N N . LYS A 1 176 ? -14.971 -11.791 43.230 1.00 95.19 176 LYS A N 1
ATOM 1425 C CA . LYS A 1 176 ? -16.271 -11.376 43.776 1.00 95.19 176 LYS A CA 1
ATOM 1426 C C . LYS A 1 176 ? -16.958 -12.509 44.544 1.00 95.19 176 LYS A C 1
ATOM 1428 O O . LYS A 1 176 ? -17.494 -12.266 45.621 1.00 95.19 176 LYS A O 1
ATOM 1433 N N . MET A 1 177 ? -16.951 -13.725 44.001 1.00 93.19 177 MET A N 1
ATOM 1434 C CA . MET A 1 177 ? -17.531 -14.902 44.657 1.00 93.19 177 MET A CA 1
ATOM 1435 C C . MET A 1 177 ? -16.763 -15.277 45.929 1.00 93.19 177 MET A C 1
ATOM 1437 O O . MET A 1 177 ? -17.383 -15.628 46.926 1.00 93.19 177 MET A O 1
ATOM 1441 N N . GLU A 1 178 ? -15.437 -15.160 45.926 1.00 94.69 178 GLU A N 1
ATOM 1442 C CA . GLU A 1 178 ? -14.590 -15.387 47.100 1.00 94.69 178 GLU A CA 1
ATOM 1443 C C . GLU A 1 178 ? -14.859 -14.360 48.199 1.00 94.69 178 GLU A C 1
ATOM 1445 O O . GLU A 1 178 ? -15.064 -14.745 49.347 1.00 94.69 178 GLU A O 1
ATOM 1450 N N . ALA A 1 179 ? -14.972 -13.075 47.851 1.00 94.25 179 ALA A N 1
ATOM 1451 C CA . ALA A 1 179 ? -15.352 -12.030 48.800 1.00 94.25 179 ALA A CA 1
ATOM 1452 C C . ALA A 1 179 ? -16.762 -12.254 49.374 1.00 94.25 179 ALA A C 1
ATOM 1454 O O . ALA A 1 179 ? -16.979 -12.085 50.570 1.00 94.25 179 ALA A O 1
ATOM 1455 N N . GLN A 1 180 ? -17.722 -12.678 48.542 1.00 94.25 180 GLN A N 1
ATOM 1456 C CA . GLN A 1 180 ? -19.069 -13.029 49.002 1.00 94.25 180 GLN A CA 1
ATOM 1457 C C . GLN A 1 180 ? -19.068 -14.249 49.922 1.00 94.25 180 GLN A C 1
ATOM 1459 O O . GLN A 1 180 ? -19.765 -14.243 50.933 1.00 94.25 180 GLN A O 1
ATOM 1464 N N . LYS A 1 181 ? -18.292 -15.285 49.585 1.00 95.31 181 LYS A N 1
ATOM 1465 C CA . LYS A 1 181 ? -18.128 -16.471 50.428 1.00 95.31 181 LYS A CA 1
ATOM 1466 C C . LYS A 1 181 ? -17.539 -16.082 51.780 1.00 95.31 181 LYS A C 1
ATOM 1468 O O . LYS A 1 181 ? -18.099 -16.478 52.794 1.00 95.31 181 LYS A O 1
ATOM 1473 N N . GLN A 1 182 ? -16.471 -15.285 51.793 1.00 94.75 182 GLN A N 1
ATOM 1474 C CA . GLN A 1 182 ? -15.841 -14.835 53.031 1.00 94.75 182 GLN A CA 1
ATOM 1475 C C . GLN A 1 182 ? -16.816 -14.016 53.879 1.00 94.75 182 GLN A C 1
ATOM 1477 O O . GLN A 1 182 ? -17.033 -14.358 55.029 1.00 94.75 182 GLN A O 1
ATOM 1482 N N . ALA A 1 183 ? -17.510 -13.036 53.292 1.00 91.88 183 ALA A N 1
ATOM 1483 C CA . ALA A 1 183 ? -18.505 -12.240 54.010 1.00 91.88 183 ALA A CA 1
ATOM 1484 C C . ALA A 1 183 ? -19.647 -13.090 54.597 1.00 91.88 183 ALA A C 1
ATOM 1486 O O . ALA A 1 183 ? -20.171 -12.780 55.663 1.00 91.88 183 ALA A O 1
ATOM 1487 N N . LYS A 1 184 ? -20.055 -14.163 53.905 1.00 91.31 184 LYS A N 1
ATOM 1488 C CA . LYS A 1 184 ? -21.048 -15.115 54.418 1.00 91.31 184 LYS A CA 1
ATOM 1489 C C . LYS A 1 184 ? -20.491 -15.990 55.538 1.00 91.31 184 LYS A C 1
ATOM 1491 O O . LYS A 1 184 ? -21.230 -16.262 56.477 1.00 91.31 184 LYS A O 1
ATOM 1496 N N . GLU A 1 185 ? -19.235 -16.420 55.452 1.00 92.31 185 GLU A N 1
ATOM 1497 C CA . GLU A 1 185 ? -18.579 -17.172 56.526 1.00 92.31 185 GLU A CA 1
ATOM 1498 C C . GLU A 1 185 ? -18.368 -16.291 57.765 1.00 92.31 185 GLU A C 1
ATOM 1500 O O . GLU A 1 185 ? -18.677 -16.731 58.865 1.00 92.31 185 GLU A O 1
ATOM 1505 N N . ASP A 1 186 ? -17.954 -15.035 57.588 1.00 91.12 186 ASP A N 1
ATOM 1506 C CA . ASP A 1 186 ? -17.801 -14.058 58.670 1.00 91.12 186 ASP A CA 1
ATOM 1507 C C . ASP A 1 186 ? -19.159 -13.760 59.325 1.00 91.12 186 ASP A C 1
ATOM 1509 O O . ASP A 1 186 ? -19.281 -13.787 60.545 1.00 91.12 186 ASP A O 1
ATOM 1513 N N . ALA A 1 187 ? -20.214 -13.550 58.526 1.00 87.12 187 ALA A N 1
ATOM 1514 C CA . ALA A 1 187 ? -21.572 -13.363 59.039 1.00 87.12 187 ALA A CA 1
ATOM 1515 C C . ALA A 1 187 ? -22.078 -14.602 59.791 1.00 87.12 187 ALA A C 1
ATOM 1517 O O . ALA A 1 187 ? -22.705 -14.476 60.837 1.00 87.12 187 ALA A O 1
ATOM 1518 N N . LYS A 1 188 ? -21.789 -15.803 59.278 1.00 86.88 188 LYS A N 1
ATOM 1519 C CA . LYS A 1 188 ? -22.091 -17.056 59.970 1.00 86.88 188 LYS A CA 1
ATOM 1520 C C . LYS A 1 188 ? -21.345 -17.113 61.304 1.00 86.88 188 LYS A C 1
ATOM 1522 O O . LYS A 1 188 ? -21.987 -17.344 62.315 1.00 86.88 188 LYS A O 1
ATOM 1527 N N . GLN A 1 189 ? -20.033 -16.887 61.325 1.00 86.75 189 GLN A N 1
ATOM 1528 C CA . GLN A 1 189 ? -19.240 -16.897 62.559 1.00 86.75 189 GLN A CA 1
ATOM 1529 C C . GLN A 1 189 ? -19.745 -15.870 63.574 1.00 86.75 189 GLN A C 1
ATOM 1531 O O . GLN A 1 189 ? -19.860 -16.211 64.743 1.00 86.75 189 GLN A O 1
ATOM 1536 N N . HIS A 1 190 ? -20.112 -14.667 63.125 1.00 84.69 190 HIS A N 1
ATOM 1537 C CA . HIS A 1 190 ? -20.695 -13.631 63.976 1.00 84.69 190 HIS A CA 1
ATOM 1538 C C . HIS A 1 190 ? -22.009 -14.088 64.616 1.00 84.69 190 HIS A C 1
ATOM 1540 O O . HIS A 1 190 ? -22.149 -14.022 65.832 1.00 84.69 190 HIS A O 1
ATOM 1546 N N . VAL A 1 191 ? -22.937 -14.627 63.816 1.00 80.81 191 VAL A N 1
ATOM 1547 C CA . VAL A 1 191 ? -24.208 -15.177 64.317 1.00 80.81 191 VAL A CA 1
ATOM 1548 C C . VAL A 1 191 ? -23.964 -16.338 65.282 1.00 80.81 191 VAL A C 1
ATOM 1550 O O . VAL A 1 191 ? -24.590 -16.393 66.331 1.00 80.81 191 VAL A O 1
ATOM 1553 N N . PHE A 1 192 ? -23.030 -17.241 64.969 1.00 76.38 192 PHE A N 1
ATOM 1554 C CA . PHE A 1 192 ? -22.660 -18.338 65.867 1.00 76.38 192 PHE A CA 1
ATOM 1555 C C . PHE A 1 192 ? -21.993 -17.851 67.162 1.00 76.38 192 PHE A C 1
ATOM 1557 O O . PHE A 1 192 ? -22.130 -18.519 68.176 1.00 76.38 192 PHE A O 1
ATOM 1564 N N . SER A 1 193 ? -21.281 -16.719 67.150 1.00 77.62 193 SER A N 1
ATOM 1565 C CA . SER A 1 193 ? -20.678 -16.134 68.357 1.00 77.62 193 SER A CA 1
ATOM 1566 C C . SER A 1 193 ? -21.645 -15.292 69.193 1.00 77.62 193 SER A C 1
ATOM 1568 O O . SER A 1 193 ? -21.424 -15.145 70.388 1.00 77.62 193 SER A O 1
ATOM 1570 N N . GLU A 1 194 ? -22.691 -14.731 68.577 1.00 71.44 194 GLU A N 1
ATOM 1571 C CA . GLU A 1 194 ? -23.788 -14.031 69.266 1.00 71.44 194 GLU A CA 1
ATOM 1572 C C . GLU A 1 194 ? -24.858 -14.990 69.800 1.00 71.44 194 GLU A C 1
ATOM 1574 O O . GLU A 1 194 ? -25.672 -14.590 70.631 1.00 71.44 194 GLU A O 1
ATOM 1579 N N . LEU A 1 195 ? -24.871 -16.246 69.341 1.00 65.25 195 LEU A N 1
ATOM 1580 C CA . LEU A 1 195 ? -25.606 -17.313 70.012 1.00 65.25 195 LEU A CA 1
ATOM 1581 C C . LEU A 1 195 ? -24.904 -17.609 71.345 1.00 65.25 195 LEU A C 1
ATOM 1583 O O . LEU A 1 195 ? -23.999 -18.435 71.428 1.00 65.25 195 LEU A O 1
ATOM 1587 N N . GLU A 1 196 ? -25.304 -16.871 72.377 1.00 54.16 196 GLU A N 1
ATOM 1588 C CA . GLU A 1 196 ? -24.808 -17.015 73.750 1.00 54.16 196 GLU A CA 1
ATOM 1589 C C . GLU A 1 196 ? -25.378 -18.275 74.433 1.00 54.16 196 GLU A C 1
ATOM 1591 O O . GLU A 1 196 ? -24.764 -18.783 75.365 1.00 54.16 196 GLU A O 1
ATOM 1596 N N . ASP A 1 197 ? -26.464 -18.844 73.891 1.00 52.94 197 ASP A N 1
ATOM 1597 C CA . ASP A 1 197 ? -27.082 -20.093 74.339 1.00 52.94 197 ASP A CA 1
ATOM 1598 C C . ASP A 1 197 ? -27.515 -20.951 73.133 1.00 52.94 197 ASP A C 1
ATOM 1600 O O . ASP A 1 197 ? -28.306 -20.529 72.282 1.00 52.94 197 ASP A O 1
ATOM 1604 N N . GLU A 1 198 ? -27.004 -22.181 73.056 1.00 53.22 198 GLU A N 1
ATOM 1605 C CA . GLU A 1 198 ? -27.597 -23.237 72.235 1.00 53.22 198 GLU A CA 1
ATOM 1606 C C . GLU A 1 198 ? -28.914 -23.616 72.929 1.00 53.22 198 GLU A C 1
ATOM 1608 O O . GLU A 1 198 ? -28.903 -24.221 73.999 1.00 53.22 198 GLU A O 1
ATOM 1613 N N . LEU A 1 199 ? -30.050 -23.156 72.391 1.00 55.41 199 LEU A N 1
ATOM 1614 C CA . LEU A 1 199 ? -31.379 -23.495 72.909 1.00 55.41 199 LEU A CA 1
ATOM 1615 C C . LEU A 1 199 ? -31.581 -25.014 72.793 1.00 55.41 199 LEU A C 1
ATOM 1617 O O . LEU A 1 199 ? -32.014 -25.507 71.754 1.00 55.41 199 LEU A O 1
ATOM 1621 N N . GLU A 1 200 ? -31.270 -25.752 73.860 1.00 51.94 200 GLU A N 1
ATOM 1622 C CA . GLU A 1 200 ? -31.630 -27.163 74.069 1.00 51.94 200 GLU A CA 1
ATOM 1623 C C . GLU A 1 200 ? -33.134 -27.320 74.388 1.00 51.94 200 GLU A C 1
ATOM 1625 O O . GLU A 1 200 ? -33.531 -28.151 75.206 1.00 51.94 200 GLU A O 1
ATOM 1630 N N . ASP A 1 201 ? -33.995 -26.515 73.763 1.00 53.06 201 ASP A N 1
ATOM 1631 C CA . ASP A 1 201 ? -35.439 -26.671 73.899 1.00 53.06 201 ASP A CA 1
ATOM 1632 C C . ASP A 1 201 ? -35.885 -27.812 72.973 1.00 53.06 201 ASP A C 1
ATOM 1634 O O . ASP A 1 201 ? -35.716 -27.757 71.754 1.00 53.06 201 ASP A O 1
ATOM 1638 N N . ASP A 1 202 ? -36.437 -28.874 73.559 1.00 58.06 202 ASP A N 1
ATOM 1639 C CA . ASP A 1 202 ? -36.956 -30.047 72.850 1.00 58.06 202 ASP A CA 1
ATOM 1640 C C . ASP A 1 202 ? -38.011 -29.615 71.803 1.00 58.06 202 ASP A C 1
ATOM 1642 O O . ASP A 1 202 ? -38.895 -28.809 72.109 1.00 58.06 202 ASP A O 1
ATOM 1646 N N . ASP A 1 203 ? -37.965 -30.156 70.573 1.00 61.81 203 ASP A N 1
ATOM 1647 C CA . ASP A 1 203 ? -38.850 -29.788 69.436 1.00 61.81 203 ASP A CA 1
ATOM 1648 C C . ASP A 1 203 ? -40.355 -29.771 69.812 1.00 61.81 203 ASP A C 1
ATOM 1650 O O . ASP A 1 203 ? -41.183 -29.060 69.224 1.00 61.81 203 ASP A O 1
ATOM 1654 N N . SER A 1 204 ? -40.701 -30.558 70.831 1.00 65.56 204 SER A N 1
ATOM 1655 C CA . SER A 1 204 ? -41.984 -30.631 71.525 1.00 65.56 204 SER A CA 1
ATOM 1656 C C . SER A 1 204 ? -42.485 -29.277 72.056 1.00 65.56 204 SER A C 1
ATOM 1658 O O . SER A 1 204 ? -43.660 -28.934 71.883 1.00 65.56 204 SER A O 1
ATOM 1660 N N . GLU A 1 205 ? -41.623 -28.499 72.715 1.00 65.06 205 GLU A N 1
ATOM 1661 C CA . GLU A 1 205 ? -41.984 -27.235 73.369 1.00 65.06 205 GLU A CA 1
ATOM 1662 C C . GLU A 1 205 ? -42.161 -26.105 72.351 1.00 65.06 205 GLU A C 1
ATOM 1664 O O . GLU A 1 205 ? -43.123 -25.332 72.442 1.00 65.06 205 GLU A O 1
ATOM 1669 N N . LEU A 1 206 ? -41.331 -26.092 71.303 1.00 70.31 206 LEU A N 1
ATOM 1670 C CA . LEU A 1 206 ? -41.445 -25.160 70.182 1.00 70.31 206 LEU A CA 1
ATOM 1671 C C . LEU A 1 206 ? -42.770 -25.338 69.429 1.00 70.31 206 LEU A C 1
ATOM 1673 O O . LEU A 1 206 ? -43.466 -24.361 69.138 1.00 70.31 206 LEU A O 1
ATOM 1677 N N . MET A 1 207 ? -43.170 -26.585 69.163 1.00 73.06 207 MET A N 1
ATOM 1678 C CA . MET A 1 207 ? -44.476 -26.881 68.567 1.00 73.06 207 MET A CA 1
ATOM 1679 C C . MET A 1 207 ? -45.633 -26.421 69.456 1.00 73.06 207 MET A C 1
ATOM 1681 O O . MET A 1 207 ? -46.646 -25.925 68.956 1.00 73.06 207 MET A O 1
ATOM 1685 N N . ASN A 1 208 ? -45.483 -26.521 70.777 1.00 77.69 208 ASN A N 1
ATOM 1686 C CA . ASN A 1 208 ? -46.490 -26.054 71.724 1.00 77.69 208 ASN A CA 1
ATOM 1687 C C . ASN A 1 208 ? -46.613 -24.521 71.715 1.00 77.69 208 ASN A C 1
ATOM 1689 O O . ASN A 1 208 ? -47.723 -23.987 71.745 1.00 77.69 208 ASN A O 1
ATOM 1693 N N . TRP A 1 209 ? -45.496 -23.801 71.591 1.00 75.56 209 TRP A N 1
ATOM 1694 C CA . TRP A 1 209 ? -45.488 -22.342 71.442 1.00 75.56 209 TRP A CA 1
ATOM 1695 C C . TRP A 1 209 ? -46.097 -21.891 70.116 1.00 75.56 209 TRP A C 1
ATOM 1697 O O . TRP A 1 209 ? -46.879 -20.940 70.100 1.00 75.56 209 TRP A O 1
ATOM 1707 N N . ILE A 1 210 ? -45.809 -22.596 69.018 1.00 78.69 210 ILE A N 1
ATOM 1708 C CA . ILE A 1 210 ? -46.430 -22.347 67.710 1.00 78.69 210 ILE A CA 1
ATOM 1709 C C . ILE A 1 210 ? -47.948 -22.543 67.795 1.00 78.69 210 ILE A C 1
ATOM 1711 O O . ILE A 1 210 ? -48.705 -21.702 67.308 1.00 78.69 210 ILE A O 1
ATOM 1715 N N . ASN A 1 211 ? -48.411 -23.605 68.456 1.00 82.62 211 ASN A N 1
ATOM 1716 C CA . ASN A 1 211 ? -49.840 -23.862 68.631 1.00 82.62 211 ASN A CA 1
ATOM 1717 C C . ASN A 1 211 ? -50.515 -22.789 69.496 1.00 82.62 211 ASN A C 1
ATOM 1719 O O . ASN A 1 211 ? -51.536 -22.237 69.090 1.00 82.62 211 ASN A O 1
ATOM 1723 N N . GLN A 1 212 ? -49.910 -22.405 70.623 1.00 80.88 212 GLN A N 1
ATOM 1724 C CA . GLN A 1 212 ? -50.418 -21.317 71.466 1.00 80.88 212 GLN A CA 1
ATOM 1725 C C . GLN A 1 212 ? -50.420 -19.965 70.739 1.00 80.88 212 GLN A C 1
ATOM 1727 O O . GLN A 1 212 ? -51.332 -19.157 70.924 1.00 80.88 212 GLN A O 1
ATOM 1732 N N . ALA A 1 213 ? -49.411 -19.695 69.907 1.00 77.69 213 ALA A N 1
ATOM 1733 C CA . ALA A 1 213 ? -49.355 -18.494 69.083 1.00 77.69 213 ALA A CA 1
ATOM 1734 C C . ALA A 1 213 ? -50.465 -18.499 68.026 1.00 77.69 213 ALA A C 1
ATOM 1736 O O . ALA A 1 213 ? -51.137 -17.483 67.853 1.00 77.69 213 ALA A O 1
ATOM 1737 N N . ASN A 1 214 ? -50.714 -19.640 67.379 1.00 83.75 214 ASN A N 1
ATOM 1738 C CA . ASN A 1 214 ? -51.799 -19.797 66.414 1.00 83.75 214 ASN A CA 1
ATOM 1739 C C . ASN A 1 214 ? -53.183 -19.651 67.068 1.00 83.75 214 ASN A C 1
ATOM 1741 O O . ASN A 1 214 ? -54.022 -18.939 66.526 1.00 83.75 214 ASN A O 1
ATOM 1745 N N . GLU A 1 215 ? -53.418 -20.221 68.254 1.00 86.12 215 GLU A N 1
ATOM 1746 C CA . GLU A 1 215 ? -54.674 -20.042 69.006 1.00 86.12 215 GLU A CA 1
ATOM 1747 C C . GLU A 1 215 ? -54.892 -18.587 69.447 1.00 86.12 215 GLU A C 1
ATOM 1749 O O . GLU A 1 215 ? -55.997 -18.042 69.338 1.00 86.12 215 GLU A O 1
ATOM 1754 N N . LYS A 1 216 ? -53.831 -17.906 69.900 1.00 81.19 216 LYS A N 1
ATOM 1755 C CA . LYS A 1 216 ? -53.881 -16.465 70.195 1.00 81.19 216 LYS A CA 1
ATOM 1756 C C . LYS A 1 216 ? -54.179 -15.658 68.935 1.00 81.19 216 LYS A C 1
ATOM 1758 O O . LYS A 1 216 ? -54.992 -14.741 68.972 1.00 81.19 216 LYS A O 1
ATOM 1763 N N . LEU A 1 217 ? -53.571 -16.005 67.806 1.00 82.31 217 LEU A N 1
ATOM 1764 C CA . LEU A 1 217 ? -53.789 -15.317 66.537 1.00 82.31 217 LEU A CA 1
ATOM 1765 C C . LEU A 1 217 ? -55.226 -15.526 66.038 1.00 82.31 217 LEU A C 1
ATOM 1767 O O . LEU A 1 217 ? -55.860 -14.574 65.580 1.00 82.31 217 LEU A O 1
ATOM 1771 N N . GLU A 1 218 ? -55.775 -16.728 66.198 1.00 84.94 218 GLU A N 1
ATOM 1772 C CA . GLU A 1 218 ? -57.152 -17.039 65.824 1.00 84.94 218 GLU A CA 1
ATOM 1773 C C . GLU A 1 218 ? -58.169 -16.352 66.749 1.00 84.94 218 GLU A C 1
ATOM 1775 O O . GLU A 1 218 ? -59.127 -15.753 66.265 1.00 84.94 218 GLU A O 1
ATOM 1780 N N . SER A 1 219 ? -57.923 -16.308 68.063 1.00 83.19 219 SER A N 1
ATOM 1781 C CA . SER A 1 219 ? -58.772 -15.548 68.998 1.00 83.19 219 SER A CA 1
ATOM 1782 C C . SER A 1 219 ? -58.699 -14.028 68.782 1.00 83.19 219 SER A C 1
ATOM 1784 O O . SER A 1 219 ? -59.706 -13.328 68.918 1.00 83.19 219 SER A O 1
ATOM 1786 N N . ILE A 1 220 ? -57.546 -13.490 68.367 1.00 82.75 220 ILE A N 1
ATOM 1787 C CA . ILE A 1 220 ? -57.421 -12.082 67.959 1.00 82.75 220 ILE A CA 1
ATOM 1788 C C . ILE A 1 220 ? -58.181 -11.827 66.653 1.00 82.75 220 ILE A C 1
ATOM 1790 O O . ILE A 1 220 ? -58.861 -10.805 66.542 1.00 82.75 220 ILE A O 1
ATOM 1794 N N . LYS A 1 221 ? -58.117 -12.736 65.670 1.00 85.25 221 LYS A N 1
ATOM 1795 C CA . LYS A 1 221 ? -58.905 -12.622 64.430 1.00 85.25 221 LYS A CA 1
ATOM 1796 C C . LYS A 1 221 ? -60.405 -12.638 64.708 1.00 85.25 221 LYS A C 1
ATOM 1798 O O . LYS A 1 221 ? -61.104 -11.780 64.174 1.00 85.25 221 LYS A O 1
ATOM 1803 N N . THR A 1 222 ? -60.901 -13.551 65.547 1.00 85.19 222 THR A N 1
ATOM 1804 C CA . THR A 1 222 ? -62.333 -13.606 65.888 1.00 85.19 222 THR A CA 1
ATOM 1805 C C . THR A 1 222 ? -62.761 -12.366 66.672 1.00 85.19 222 THR A C 1
ATOM 1807 O O . THR A 1 222 ? -63.786 -11.776 66.348 1.00 85.19 222 THR A O 1
ATOM 1810 N N . SER A 1 223 ? -61.943 -11.887 67.618 1.00 82.31 223 SER A N 1
ATOM 1811 C CA . SER A 1 223 ? -62.177 -10.620 68.332 1.00 82.31 223 SER A CA 1
ATOM 1812 C C . SER A 1 223 ? -62.180 -9.401 67.400 1.00 82.31 223 SER A C 1
ATOM 1814 O O . SER A 1 223 ? -62.955 -8.462 67.584 1.00 82.31 223 SER A O 1
ATOM 1816 N N . ARG A 1 224 ? -61.324 -9.395 66.372 1.00 85.19 224 ARG A N 1
ATOM 1817 C CA . ARG A 1 224 ? -61.305 -8.345 65.348 1.00 85.19 224 ARG A CA 1
ATOM 1818 C C . ARG A 1 224 ? -62.554 -8.398 64.471 1.00 85.19 224 ARG A C 1
ATOM 1820 O O . ARG A 1 224 ? -63.096 -7.340 64.173 1.00 85.19 224 ARG A O 1
ATOM 1827 N N . ALA A 1 225 ? -63.008 -9.589 64.082 1.00 83.94 225 ALA A N 1
ATOM 1828 C CA . ALA A 1 225 ? -64.230 -9.763 63.302 1.00 83.94 225 ALA A CA 1
ATOM 1829 C C . ALA A 1 225 ? -65.464 -9.282 64.081 1.00 83.94 225 ALA A C 1
ATOM 1831 O O . ALA A 1 225 ? -66.204 -8.445 63.580 1.00 83.94 225 ALA A O 1
ATOM 1832 N N . THR A 1 226 ? -65.616 -9.687 65.347 1.00 85.12 226 THR A N 1
ATOM 1833 C CA . THR A 1 226 ? -66.747 -9.240 66.178 1.00 85.12 226 THR A CA 1
ATOM 1834 C C . THR A 1 226 ? -66.728 -7.734 66.436 1.00 85.12 226 THR A C 1
ATOM 1836 O O . THR A 1 226 ? -67.772 -7.090 66.380 1.00 85.12 226 THR A O 1
ATOM 1839 N N . ARG A 1 227 ? -65.549 -7.134 66.660 1.00 80.94 227 ARG A N 1
ATOM 1840 C CA . ARG A 1 227 ? -65.414 -5.668 66.746 1.00 80.94 227 ARG A CA 1
ATOM 1841 C C . ARG A 1 227 ? -65.751 -4.978 65.428 1.00 80.94 227 ARG A C 1
ATOM 1843 O O . ARG A 1 227 ? -66.356 -3.912 65.453 1.00 80.94 227 ARG A O 1
ATOM 1850 N N . GLN A 1 228 ? -65.377 -5.560 64.291 1.00 84.19 228 GLN A N 1
ATOM 1851 C CA . GLN A 1 228 ? -65.723 -5.017 62.980 1.00 84.19 228 GLN A CA 1
ATOM 1852 C C . GLN A 1 228 ? -67.240 -5.043 62.756 1.00 84.19 228 GLN A C 1
ATOM 1854 O O . GLN A 1 228 ? -67.797 -4.038 62.315 1.00 84.19 228 GLN A O 1
ATOM 1859 N N . ASP A 1 229 ? -67.908 -6.135 63.130 1.00 85.44 229 ASP A N 1
ATOM 1860 C CA . ASP A 1 229 ? -69.366 -6.253 63.061 1.00 85.44 229 ASP A CA 1
ATOM 1861 C C . ASP A 1 229 ? -70.043 -5.205 63.957 1.00 85.44 229 ASP A C 1
ATOM 1863 O O . ASP A 1 229 ? -70.908 -4.465 63.485 1.00 85.44 229 ASP A O 1
ATOM 1867 N N . GLN A 1 230 ? -69.567 -5.034 65.197 1.00 86.31 230 GLN A N 1
ATOM 1868 C CA . GLN A 1 230 ? -70.041 -3.986 66.112 1.00 86.31 230 GLN A CA 1
ATOM 1869 C C . GLN A 1 230 ? -69.840 -2.570 65.549 1.00 86.31 230 GLN A C 1
ATOM 1871 O O . GLN A 1 230 ? -70.716 -1.719 65.701 1.00 86.31 230 GLN A O 1
ATOM 1876 N N . ILE A 1 231 ? -68.721 -2.294 64.868 1.00 84.06 231 ILE A N 1
ATOM 1877 C CA . ILE A 1 231 ? -68.485 -1.003 64.196 1.00 84.06 231 ILE A CA 1
ATOM 1878 C C . ILE A 1 231 ? -69.501 -0.785 63.072 1.00 84.06 231 ILE A C 1
ATOM 1880 O O . ILE A 1 231 ? -70.023 0.319 62.921 1.00 84.06 231 ILE A O 1
ATOM 1884 N N . THR A 1 232 ? -69.810 -1.818 62.284 1.00 85.25 232 THR A N 1
ATOM 1885 C CA . THR A 1 232 ? -70.803 -1.694 61.206 1.00 85.25 232 THR A CA 1
ATOM 1886 C C . THR A 1 232 ? -72.221 -1.501 61.738 1.00 85.25 232 THR A C 1
ATOM 1888 O O . THR A 1 232 ? -72.975 -0.702 61.186 1.00 85.25 232 THR A O 1
ATOM 1891 N N . GLU A 1 233 ? -72.584 -2.176 62.830 1.00 86.56 233 GLU A N 1
ATOM 1892 C CA . GLU A 1 233 ? -73.890 -2.028 63.472 1.00 86.56 233 GLU A CA 1
ATOM 1893 C C . GLU A 1 233 ? -74.036 -0.644 64.106 1.00 86.56 233 GLU A C 1
ATOM 1895 O O . GLU A 1 233 ? -75.012 0.055 63.841 1.00 86.56 233 GLU A O 1
ATOM 1900 N N . THR A 1 234 ? -73.024 -0.186 64.845 1.00 83.44 234 THR A N 1
ATOM 1901 C CA . THR A 1 234 ? -73.020 1.169 65.414 1.00 83.44 234 THR A CA 1
ATOM 1902 C C . THR A 1 234 ? -73.042 2.246 64.331 1.00 83.44 234 THR A C 1
ATOM 1904 O O . THR A 1 234 ? -73.792 3.210 64.456 1.00 83.44 234 THR A O 1
ATOM 1907 N N . SER A 1 235 ? -72.329 2.056 63.219 1.00 80.88 235 SER A N 1
ATOM 1908 C CA . SER A 1 235 ? -72.381 2.973 62.072 1.00 80.88 235 SER A CA 1
ATOM 1909 C C . SER A 1 235 ? -73.783 3.047 61.455 1.00 80.88 235 SER A C 1
ATOM 1911 O O . SER A 1 235 ? -74.274 4.147 61.222 1.00 80.88 235 SER A O 1
ATOM 1913 N N . LYS A 1 236 ? -74.487 1.914 61.301 1.00 87.50 236 LYS A N 1
ATOM 1914 C CA . LYS A 1 236 ? -75.901 1.906 60.874 1.00 87.50 236 LYS A CA 1
ATOM 1915 C C . LYS A 1 236 ? -76.812 2.617 61.872 1.00 87.50 236 LYS A C 1
ATOM 1917 O O . LYS A 1 236 ? -77.709 3.349 61.470 1.00 87.50 236 LYS A O 1
ATOM 1922 N N . THR A 1 237 ? -76.596 2.431 63.178 1.00 85.69 237 THR A N 1
ATOM 1923 C CA . THR A 1 237 ? -77.386 3.158 64.188 1.00 85.69 237 THR A CA 1
ATOM 1924 C C . THR A 1 237 ? -77.126 4.662 64.147 1.00 85.69 237 THR A C 1
ATOM 1926 O O . THR A 1 237 ? -78.062 5.436 64.316 1.00 85.69 237 THR A O 1
ATOM 1929 N N . ILE A 1 238 ? -75.888 5.084 63.872 1.00 84.06 238 ILE A N 1
ATOM 1930 C CA . ILE A 1 238 ? -75.537 6.494 63.688 1.00 84.06 238 ILE A CA 1
ATOM 1931 C C . ILE A 1 238 ? -76.216 7.049 62.435 1.00 84.06 238 ILE A C 1
ATOM 1933 O O . ILE A 1 238 ? -76.797 8.124 62.519 1.00 84.06 238 ILE A O 1
ATOM 1937 N N . GLU A 1 239 ? -76.200 6.328 61.310 1.00 85.56 239 GLU A N 1
ATOM 1938 C CA . GLU A 1 239 ? -76.914 6.732 60.089 1.00 85.56 239 GLU A CA 1
ATOM 1939 C C . GLU A 1 239 ? -78.420 6.898 60.348 1.00 85.56 239 GLU A C 1
ATOM 1941 O O . GLU A 1 239 ? -78.977 7.951 60.038 1.00 85.56 239 GLU A O 1
ATOM 1946 N N . ASN A 1 240 ? -79.060 5.932 61.015 1.00 87.06 240 ASN A N 1
ATOM 1947 C CA . ASN A 1 240 ? -80.481 6.016 61.369 1.00 87.06 240 ASN A CA 1
ATOM 1948 C C . ASN A 1 240 ? -80.781 7.206 62.298 1.00 87.06 240 ASN A C 1
ATOM 1950 O O . ASN A 1 240 ? -81.732 7.950 62.067 1.00 87.06 240 ASN A O 1
ATOM 1954 N N . LEU A 1 241 ? -79.958 7.425 63.330 1.00 82.75 241 LEU A N 1
ATOM 1955 C CA . LEU A 1 241 ? -80.110 8.566 64.241 1.00 82.75 241 LEU A CA 1
ATOM 1956 C C . LEU A 1 241 ? -79.849 9.902 63.535 1.00 82.75 241 LEU A C 1
ATOM 1958 O O . LEU A 1 241 ? -80.478 10.903 63.866 1.00 82.75 241 LEU A O 1
ATOM 1962 N N . GLN A 1 242 ? -78.940 9.945 62.558 1.00 82.19 242 GLN A N 1
ATOM 1963 C CA . GLN A 1 242 ? -78.713 11.124 61.721 1.00 82.19 242 GLN A CA 1
ATOM 1964 C C . GLN A 1 242 ? -79.911 11.407 60.809 1.00 82.19 242 GLN A C 1
ATOM 1966 O O . GLN A 1 242 ? -80.241 12.573 60.597 1.00 82.19 242 GLN A O 1
ATOM 1971 N N . GLU A 1 243 ? -80.571 10.379 60.273 1.00 84.88 243 GLU A N 1
ATOM 1972 C CA . GLU A 1 243 ? -81.820 10.533 59.520 1.00 84.88 243 GLU A CA 1
ATOM 1973 C C . GLU A 1 243 ? -82.967 11.032 60.407 1.00 84.88 243 GLU A C 1
ATOM 1975 O O . GLU A 1 243 ? -83.639 11.999 60.037 1.00 84.88 243 GLU A O 1
ATOM 1980 N N . GLU A 1 244 ? -83.139 10.464 61.605 1.00 85.06 244 GLU A N 1
ATOM 1981 C CA . GLU A 1 244 ? -84.103 10.968 62.593 1.00 85.06 244 GLU A CA 1
ATOM 1982 C C . GLU A 1 244 ? -83.800 12.413 62.996 1.00 85.06 244 GLU A C 1
ATOM 1984 O O . GLU A 1 244 ? -84.703 13.250 63.029 1.00 85.06 244 GLU A O 1
ATOM 1989 N N . HIS A 1 245 ? -82.529 12.741 63.240 1.00 81.94 245 HIS A N 1
ATOM 1990 C CA . HIS A 1 245 ? -82.117 14.102 63.561 1.00 81.94 245 HIS A CA 1
ATOM 1991 C C . HIS A 1 245 ? -82.436 15.060 62.409 1.00 81.94 245 HIS A C 1
ATOM 1993 O O . HIS A 1 245 ? -82.993 16.125 62.649 1.00 81.94 245 HIS A O 1
ATOM 1999 N N . LYS A 1 246 ? -82.156 14.693 61.149 1.00 84.12 246 LYS A N 1
ATOM 2000 C CA . LYS A 1 246 ? -82.531 15.508 59.976 1.00 84.12 246 LYS A CA 1
ATOM 2001 C C . LYS A 1 246 ? -84.042 15.749 59.913 1.00 84.12 246 LYS A C 1
ATOM 2003 O O . LYS A 1 246 ? -84.462 16.869 59.616 1.00 84.12 246 LYS A O 1
ATOM 2008 N N . LEU A 1 247 ? -84.855 14.731 60.205 1.00 85.62 247 LEU A N 1
ATOM 2009 C CA . LEU A 1 247 ? -86.313 14.855 60.231 1.00 85.62 247 LEU A CA 1
ATOM 2010 C C . LEU A 1 247 ? -86.777 15.805 61.343 1.00 85.62 247 LEU A C 1
ATOM 2012 O O . LEU A 1 247 ? -87.567 16.711 61.077 1.00 85.62 247 LEU A O 1
ATOM 2016 N N . LEU A 1 248 ? -86.265 15.633 62.564 1.00 82.94 248 LEU A N 1
ATOM 2017 C CA . LEU A 1 248 ? -86.595 16.484 63.709 1.00 82.94 248 LEU A CA 1
ATOM 2018 C C . LEU A 1 248 ? -86.128 17.929 63.503 1.00 82.94 248 LEU A C 1
ATOM 2020 O O . LEU A 1 248 ? -86.908 18.845 63.736 1.00 82.94 248 LEU A O 1
ATOM 2024 N N . THR A 1 249 ? -84.920 18.157 62.978 1.00 80.69 249 THR A N 1
ATOM 2025 C CA . THR A 1 249 ? -84.437 19.503 62.624 1.00 80.69 249 THR A CA 1
ATOM 2026 C C . THR A 1 249 ? -85.319 20.150 61.554 1.00 80.69 249 THR A C 1
ATOM 2028 O O . THR A 1 249 ? -85.632 21.335 61.646 1.00 80.69 249 THR A O 1
ATOM 2031 N N . SER A 1 250 ? -85.784 19.387 60.557 1.00 81.06 250 SER A N 1
ATOM 2032 C CA . SER A 1 250 ? -86.738 19.893 59.561 1.00 81.06 250 SER A CA 1
ATOM 2033 C C . SER A 1 250 ? -88.083 20.277 60.191 1.00 81.06 250 SER A C 1
ATOM 2035 O O . SER A 1 250 ? -88.648 21.320 59.854 1.00 81.06 250 SER A O 1
ATOM 2037 N N . GLN A 1 251 ? -88.591 19.474 61.132 1.00 82.31 251 GLN A N 1
ATOM 2038 C CA . GLN A 1 251 ? -89.808 19.797 61.883 1.00 82.31 251 GLN A CA 1
ATOM 2039 C C . GLN A 1 251 ? -89.624 21.033 62.770 1.00 82.31 251 GLN A C 1
ATOM 2041 O O . GLN A 1 251 ? -90.495 21.900 62.780 1.00 82.31 251 GLN A O 1
ATOM 2046 N N . GLN A 1 252 ? -88.483 21.157 63.450 1.00 77.56 252 GLN A N 1
ATOM 2047 C CA . GLN A 1 252 ? -88.146 22.318 64.270 1.00 77.56 252 GLN A CA 1
ATOM 2048 C C . GLN A 1 252 ? -88.053 23.591 63.420 1.00 77.56 252 GLN A C 1
ATOM 2050 O O . GLN A 1 252 ? -88.658 24.594 63.778 1.00 77.56 252 GLN A O 1
ATOM 2055 N N . GLY A 1 253 ? -87.408 23.537 62.249 1.00 76.38 253 GLY A N 1
ATOM 2056 C CA . GLY A 1 253 ? -87.370 24.665 61.313 1.00 76.38 253 GLY A CA 1
ATOM 2057 C C . GLY A 1 253 ? -88.761 25.076 60.813 1.00 76.38 253 GLY A C 1
ATOM 2058 O O . GLY A 1 253 ? -89.050 26.264 60.684 1.00 76.38 253 GLY A O 1
ATOM 2059 N N . ARG A 1 254 ? -89.670 24.112 60.593 1.00 80.19 254 ARG A N 1
ATOM 2060 C CA . ARG A 1 254 ? -91.078 24.406 60.266 1.00 80.19 254 ARG A CA 1
ATOM 2061 C C . ARG A 1 254 ? -91.817 25.076 61.424 1.00 80.19 254 ARG A C 1
ATOM 2063 O O . ARG A 1 254 ? -92.581 26.002 61.177 1.00 80.19 254 ARG A O 1
ATOM 2070 N N . LEU A 1 255 ? -91.617 24.610 62.656 1.00 75.69 255 LEU A N 1
ATOM 2071 C CA . LEU A 1 255 ? -92.243 25.196 63.844 1.00 75.69 255 LEU A CA 1
ATOM 2072 C C . LEU A 1 255 ? -91.709 26.603 64.129 1.00 75.69 255 LEU A C 1
ATOM 2074 O O . LEU A 1 255 ? -92.515 27.496 64.352 1.00 75.69 255 LEU A O 1
ATOM 2078 N N . GLN A 1 256 ? -90.398 26.830 64.015 1.00 75.12 256 GLN A N 1
ATOM 2079 C CA . GLN A 1 256 ? -89.788 28.159 64.147 1.00 75.12 256 GLN A CA 1
ATOM 2080 C C . GLN A 1 256 ? -90.295 29.137 63.081 1.00 75.12 256 GLN A C 1
ATOM 2082 O O . GLN A 1 256 ? -90.550 30.296 63.386 1.00 75.12 256 GLN A O 1
ATOM 2087 N N . ALA A 1 257 ? -90.503 28.686 61.839 1.00 74.69 257 ALA A N 1
ATOM 2088 C CA . ALA A 1 257 ? -91.115 29.526 60.808 1.00 74.69 257 ALA A CA 1
ATOM 2089 C C . ALA A 1 257 ? -92.564 29.909 61.161 1.00 74.69 257 ALA A C 1
ATOM 2091 O O . ALA A 1 257 ? -92.968 31.049 60.949 1.00 74.69 257 ALA A O 1
ATOM 2092 N N . VAL A 1 258 ? -93.343 28.980 61.729 1.00 76.25 258 VAL A N 1
ATOM 2093 C CA . VAL A 1 258 ? -94.697 29.275 62.230 1.00 76.25 258 VAL A CA 1
ATOM 2094 C C . VAL A 1 258 ? -94.646 30.226 63.424 1.00 76.25 258 VAL A C 1
ATOM 2096 O O . VAL A 1 258 ? -95.452 31.146 63.495 1.00 76.25 258 VAL A O 1
ATOM 2099 N N . GLU A 1 259 ? -93.702 30.037 64.340 1.00 72.81 259 GLU A N 1
ATOM 2100 C CA . GLU A 1 259 ? -93.502 30.911 65.494 1.00 72.81 259 GLU A CA 1
ATOM 2101 C C . GLU A 1 259 ? -93.124 32.333 65.071 1.00 72.81 259 GLU A C 1
ATOM 2103 O O . GLU A 1 259 ? -93.694 33.285 65.594 1.00 72.81 259 GLU A O 1
ATOM 2108 N N . LEU A 1 260 ? -92.254 32.483 64.068 1.00 77.94 260 LEU A N 1
ATOM 2109 C CA . LEU A 1 260 ? -91.900 33.778 63.488 1.00 77.94 260 LEU A CA 1
ATOM 2110 C C . LEU A 1 260 ? -93.127 34.472 62.878 1.00 77.94 260 LEU A C 1
ATOM 2112 O O . LEU A 1 260 ? -93.382 35.632 63.180 1.00 77.94 260 LEU A O 1
ATOM 2116 N N . ILE A 1 261 ? -93.938 33.749 62.096 1.00 75.94 261 ILE A N 1
ATOM 2117 C CA . ILE A 1 261 ? -95.189 34.282 61.526 1.00 75.94 261 ILE A CA 1
ATOM 2118 C C . ILE A 1 261 ? -96.180 34.667 62.641 1.00 75.94 261 ILE A C 1
ATOM 2120 O O . ILE A 1 261 ? -96.877 35.680 62.558 1.00 75.94 261 ILE A O 1
ATOM 2124 N N . LEU A 1 262 ? -96.257 33.885 63.721 1.00 70.75 262 LEU A N 1
ATOM 2125 C CA . LEU A 1 262 ? -97.084 34.214 64.884 1.00 70.75 262 LEU A CA 1
ATOM 2126 C C . LEU A 1 262 ? -96.548 35.423 65.663 1.00 70.75 262 LEU A C 1
ATOM 2128 O O . LEU A 1 262 ? -97.340 36.181 66.219 1.00 70.75 262 LEU A O 1
ATOM 2132 N N . ALA A 1 263 ? -95.232 35.619 65.715 1.00 70.31 263 ALA A N 1
ATOM 2133 C CA . ALA A 1 263 ? -94.608 36.788 66.322 1.00 70.31 263 ALA A CA 1
ATOM 2134 C C . ALA A 1 263 ? -94.863 38.050 65.485 1.00 70.31 263 ALA A C 1
ATOM 2136 O O . ALA A 1 263 ? -95.299 39.048 66.050 1.00 70.31 263 ALA A O 1
ATOM 2137 N N . GLU A 1 264 ? -94.709 37.979 64.158 1.00 73.44 264 GLU A N 1
ATOM 2138 C CA . GLU A 1 264 ? -95.049 39.073 63.237 1.00 73.44 264 GLU A CA 1
ATOM 2139 C C . GLU A 1 264 ? -96.533 39.441 63.345 1.00 73.44 264 GLU A C 1
ATOM 2141 O O . GLU A 1 264 ? -96.866 40.601 63.561 1.00 73.44 264 GLU A O 1
ATOM 2146 N N . THR A 1 265 ? -97.444 38.463 63.320 1.00 67.50 265 THR A N 1
ATOM 2147 C CA . THR A 1 265 ? -98.884 38.737 63.501 1.00 67.50 265 THR A CA 1
ATOM 2148 C C . THR A 1 265 ? -99.226 39.236 64.907 1.00 67.50 265 THR A C 1
ATOM 2150 O O . THR A 1 265 ? -100.163 40.015 65.061 1.00 67.50 265 THR A O 1
ATOM 2153 N N . ARG A 1 266 ? -98.486 38.839 65.953 1.00 62.78 266 ARG A N 1
ATOM 2154 C CA . ARG A 1 266 ? -98.618 39.419 67.302 1.00 62.78 266 ARG A CA 1
ATOM 2155 C C . ARG A 1 266 ? -98.117 40.852 67.359 1.00 62.78 266 ARG A C 1
ATOM 2157 O O . ARG A 1 266 ? -98.733 41.646 68.057 1.00 62.78 266 ARG A O 1
ATOM 2164 N N . GLU A 1 267 ? -97.035 41.179 66.665 1.00 66.12 267 GLU A N 1
ATOM 2165 C CA . GLU A 1 267 ? -96.509 42.539 66.571 1.00 66.12 267 GLU A CA 1
ATOM 2166 C C . GLU A 1 267 ? -97.456 43.428 65.759 1.00 66.12 267 GLU A C 1
ATOM 2168 O O . GLU A 1 267 ? -97.795 44.523 66.198 1.00 66.12 267 GLU A O 1
ATOM 2173 N N . GLU A 1 268 ? -98.003 42.928 64.650 1.00 67.56 268 GLU A N 1
ATOM 2174 C CA . GLU A 1 268 ? -99.083 43.580 63.906 1.00 67.56 268 GLU A CA 1
ATOM 2175 C C . GLU A 1 268 ? -100.333 43.758 64.776 1.00 67.56 268 GLU A C 1
ATOM 2177 O O . GLU A 1 268 ? -100.879 44.856 64.842 1.00 67.56 268 GLU A O 1
ATOM 2182 N N . MET A 1 269 ? -100.759 42.732 65.518 1.00 59.03 269 MET A N 1
ATOM 2183 C CA . MET A 1 269 ? -101.874 42.826 66.467 1.00 59.03 269 MET A CA 1
ATOM 2184 C C . MET A 1 269 ? -101.572 43.778 67.627 1.00 59.03 269 MET A C 1
ATOM 2186 O O . MET A 1 269 ? -102.484 44.447 68.102 1.00 59.03 269 MET A O 1
ATOM 2190 N N . ALA A 1 270 ? -100.326 43.872 68.093 1.00 60.06 270 ALA A N 1
ATOM 2191 C CA . ALA A 1 270 ? -99.903 44.805 69.132 1.00 60.06 270 ALA A CA 1
ATOM 2192 C C . ALA A 1 270 ? -99.854 46.243 68.605 1.00 60.06 270 ALA A C 1
ATOM 2194 O O . ALA A 1 270 ? -100.277 47.147 69.317 1.00 60.06 270 ALA A O 1
ATOM 2195 N N . ASN A 1 271 ? -99.434 46.450 67.357 1.00 64.62 271 ASN A N 1
ATOM 2196 C CA . ASN A 1 271 ? -99.455 47.743 66.678 1.00 64.62 271 ASN A CA 1
ATOM 2197 C C . ASN A 1 271 ? -100.889 48.186 66.367 1.00 64.62 271 ASN A C 1
ATOM 2199 O O . ASN A 1 271 ? -101.238 49.331 66.630 1.00 64.62 271 ASN A O 1
ATOM 2203 N N . VAL A 1 272 ? -101.759 47.275 65.919 1.00 60.75 272 VAL A N 1
ATOM 2204 C CA . VAL A 1 272 ? -103.201 47.524 65.757 1.00 60.75 272 VAL A CA 1
ATOM 2205 C C . VAL A 1 272 ? -103.857 47.786 67.113 1.00 60.75 272 VAL A C 1
ATOM 2207 O O . VAL A 1 272 ? -104.652 48.712 67.239 1.00 60.75 272 VAL A O 1
ATOM 2210 N N . LYS A 1 273 ? -103.497 47.039 68.163 1.00 57.31 273 LYS A N 1
ATOM 2211 C CA . LYS A 1 273 ? -103.976 47.285 69.530 1.00 57.31 273 LYS A CA 1
ATOM 2212 C C . LYS A 1 273 ? -103.471 48.624 70.069 1.00 57.31 273 LYS A C 1
ATOM 2214 O O . LYS A 1 273 ? -104.241 49.324 70.710 1.00 57.31 273 LYS A O 1
ATOM 2219 N N . ALA A 1 274 ? -102.227 49.012 69.803 1.00 57.06 274 ALA A N 1
ATOM 2220 C CA . ALA A 1 274 ? -101.673 50.302 70.206 1.00 57.06 274 ALA A CA 1
ATOM 2221 C C . ALA A 1 274 ? -102.323 51.469 69.442 1.00 57.06 274 ALA A C 1
ATOM 2223 O O . ALA A 1 274 ? -102.641 52.486 70.062 1.00 57.06 274 ALA A O 1
ATOM 2224 N N . ASP A 1 275 ? -102.601 51.311 68.144 1.00 57.12 275 ASP A N 1
ATOM 2225 C CA . ASP A 1 275 ? -103.313 52.299 67.318 1.00 57.12 275 ASP A CA 1
ATOM 2226 C C . ASP A 1 275 ? -104.797 52.423 67.725 1.00 57.12 275 ASP A C 1
ATOM 2228 O O . ASP A 1 275 ? -105.342 53.521 67.817 1.00 57.12 275 ASP A O 1
ATOM 2232 N N . LEU A 1 276 ? -105.452 51.314 68.094 1.00 52.28 276 LEU A N 1
ATOM 2233 C CA . LEU A 1 276 ? -106.828 51.315 68.615 1.00 52.28 276 LEU A CA 1
ATOM 2234 C C . LEU A 1 276 ? -106.921 51.857 70.055 1.00 52.28 276 LEU A C 1
ATOM 2236 O O . LEU A 1 276 ? -107.865 52.577 70.378 1.00 52.28 276 LEU A O 1
ATOM 2240 N N . VAL A 1 277 ? -105.924 51.597 70.912 1.00 53.06 277 VAL A N 1
ATOM 2241 C CA . VAL A 1 277 ? -105.860 52.145 72.283 1.00 53.06 277 VAL A CA 1
ATOM 2242 C C . VAL A 1 277 ? -105.570 53.648 72.273 1.00 53.06 277 VAL A C 1
ATOM 2244 O O . VAL A 1 277 ? -106.147 54.382 73.074 1.00 53.06 277 VAL A O 1
ATOM 2247 N N . SER A 1 278 ? -104.753 54.146 71.341 1.00 52.00 278 SER A N 1
ATOM 2248 C CA . SER A 1 278 ? -104.527 55.592 71.181 1.00 52.00 278 SER A CA 1
ATOM 2249 C C . SER A 1 278 ? -105.687 56.325 70.485 1.00 52.00 278 SER A C 1
ATOM 2251 O O . SER A 1 278 ? -105.753 57.554 70.549 1.00 52.00 278 SER A O 1
ATOM 2253 N N . ARG A 1 279 ? -106.663 55.593 69.923 1.00 49.56 279 ARG A N 1
ATOM 2254 C CA . ARG A 1 279 ? -107.925 56.131 69.373 1.00 49.56 279 ARG A CA 1
ATOM 2255 C C . ARG A 1 279 ? -109.150 55.954 70.282 1.00 49.56 279 ARG A C 1
ATOM 2257 O O . ARG A 1 279 ? -110.229 56.399 69.908 1.00 49.56 279 ARG A O 1
ATOM 2264 N N . GLY A 1 280 ? -108.978 55.437 71.501 1.00 41.91 280 GLY A N 1
ATOM 2265 C CA . GLY A 1 280 ? -109.973 55.566 72.569 1.00 41.91 280 GLY A CA 1
ATOM 2266 C C . GLY A 1 280 ? -111.229 54.703 72.420 1.00 41.91 280 GLY A C 1
ATOM 2267 O O . GLY A 1 280 ? -112.328 55.214 72.615 1.00 41.91 280 GLY A O 1
ATOM 2268 N N . GLU A 1 281 ? -111.079 53.401 72.155 1.00 37.56 281 GLU A N 1
ATOM 2269 C CA . GLU A 1 281 ? -112.168 52.419 72.287 1.00 37.56 281 GLU A CA 1
ATOM 2270 C C . GLU A 1 281 ? -111.704 51.147 73.037 1.00 37.56 281 GLU A C 1
ATOM 2272 O O . GLU A 1 281 ? -110.656 50.569 72.756 1.00 37.56 281 GLU A O 1
ATOM 2277 N N . ASN A 1 282 ? -112.483 50.730 74.043 1.00 42.09 282 ASN A N 1
ATOM 2278 C CA . ASN A 1 282 ? -112.241 49.570 74.915 1.00 42.09 282 ASN A CA 1
ATOM 2279 C C . ASN A 1 282 ? -112.345 48.229 74.168 1.00 42.09 282 ASN A C 1
ATOM 2281 O O . ASN A 1 282 ? -113.418 47.962 73.633 1.00 42.09 282 ASN A O 1
ATOM 2285 N N . VAL A 1 283 ? -111.362 47.315 74.289 1.00 37.47 283 VAL A N 1
ATOM 2286 C CA . VAL A 1 283 ? -111.574 45.863 74.053 1.00 37.47 283 VAL A CA 1
ATOM 2287 C C . VAL A 1 283 ? -110.667 44.957 74.925 1.00 37.47 283 VAL A C 1
ATOM 2289 O O . VAL A 1 283 ? -109.463 44.861 74.708 1.00 37.47 283 VAL A O 1
ATOM 2292 N N . ILE A 1 284 ? -111.300 44.344 75.935 1.00 37.38 284 ILE A N 1
ATOM 2293 C CA . ILE A 1 284 ? -111.380 42.919 76.363 1.00 37.38 284 ILE A CA 1
ATOM 2294 C C . ILE A 1 284 ? -110.121 42.003 76.376 1.00 37.38 284 ILE A C 1
ATOM 2296 O O . ILE A 1 284 ? -109.317 41.943 75.453 1.00 37.38 284 ILE A O 1
ATOM 2300 N N . GLU A 1 285 ? -110.048 41.245 77.480 1.00 40.06 285 GLU A N 1
ATOM 2301 C CA . GLU A 1 285 ? -109.086 40.241 77.973 1.00 40.06 285 GLU A CA 1
ATOM 2302 C C . GLU A 1 285 ? -108.742 39.043 77.061 1.00 40.06 285 GLU A C 1
ATOM 2304 O O . GLU A 1 285 ? -109.528 38.623 76.215 1.00 40.06 285 GLU A O 1
ATOM 2309 N N . GLY A 1 286 ? -107.604 38.398 77.372 1.00 32.38 286 GLY A N 1
ATOM 2310 C CA . GLY A 1 286 ? -107.293 37.019 76.973 1.00 32.38 286 GLY A CA 1
ATOM 2311 C C . GLY A 1 286 ? -105.983 36.480 77.579 1.00 32.38 286 GLY A C 1
ATOM 2312 O O . GLY A 1 286 ? -104.901 36.832 77.119 1.00 32.38 286 GLY A O 1
ATOM 2313 N N . ASN A 1 287 ? -106.097 35.628 78.606 1.00 40.78 287 ASN A N 1
ATOM 2314 C CA . ASN A 1 287 ? -105.044 34.805 79.236 1.00 40.78 287 ASN A CA 1
ATOM 2315 C C . ASN A 1 287 ? -104.324 33.865 78.241 1.00 40.78 287 ASN A C 1
ATOM 2317 O O . ASN A 1 287 ? -105.016 33.257 77.430 1.00 40.78 287 ASN A O 1
ATOM 2321 N N . ALA A 1 288 ? -103.015 33.600 78.421 1.00 34.66 288 ALA A N 1
ATOM 2322 C CA . ALA A 1 288 ? -102.462 32.228 78.494 1.00 34.66 288 ALA A CA 1
ATOM 2323 C C . ALA A 1 288 ? -100.931 32.165 78.728 1.00 34.66 288 ALA A C 1
ATOM 2325 O O . ALA A 1 288 ? -100.144 32.540 77.869 1.00 34.66 288 ALA A O 1
ATOM 2326 N N . LEU A 1 289 ? -100.602 31.588 79.890 1.00 36.81 289 LEU A N 1
ATOM 2327 C CA . LEU A 1 289 ? -99.527 30.643 80.229 1.00 36.81 289 LEU A CA 1
ATOM 2328 C C . LEU A 1 289 ? -98.040 30.973 79.993 1.00 36.81 289 LEU A C 1
ATOM 2330 O O . LEU A 1 289 ? -97.532 31.037 78.880 1.00 36.81 289 LEU A O 1
ATOM 2334 N N . ALA A 1 290 ? -97.356 31.026 81.137 1.00 44.41 290 ALA A N 1
ATOM 2335 C CA . ALA A 1 290 ? -95.927 30.894 81.351 1.00 44.41 290 ALA A CA 1
ATOM 2336 C C . ALA A 1 290 ? -95.450 29.438 81.209 1.00 44.41 290 ALA A C 1
ATOM 2338 O O . ALA A 1 290 ? -96.155 28.537 81.662 1.00 44.41 290 ALA A O 1
ATOM 2339 N N . ASP A 1 291 ? -94.229 29.250 80.698 1.00 37.66 291 ASP A N 1
ATOM 2340 C CA . ASP A 1 291 ? -93.213 28.379 81.311 1.00 37.66 291 ASP A CA 1
ATOM 2341 C C . ASP A 1 291 ? -91.827 28.733 80.725 1.00 37.66 291 ASP A C 1
ATOM 2343 O O . ASP A 1 291 ? -91.579 28.505 79.546 1.00 37.66 291 ASP A O 1
ATOM 2347 N N . THR A 1 292 ? -90.946 29.372 81.502 1.00 49.78 292 THR A N 1
ATOM 2348 C CA . THR A 1 292 ? -89.657 29.937 81.029 1.00 49.78 292 THR A CA 1
ATOM 2349 C C . THR A 1 292 ? -88.421 29.200 81.558 1.00 49.78 292 THR A C 1
ATOM 2351 O O . THR A 1 292 ? -87.317 29.717 81.440 1.00 49.78 292 THR A O 1
ATOM 2354 N N . ASP A 1 293 ? -88.566 28.008 82.147 1.00 46.81 293 ASP A N 1
ATOM 2355 C CA . ASP A 1 293 ? -87.469 27.358 82.897 1.00 46.81 293 ASP A CA 1
ATOM 2356 C C . ASP A 1 293 ? -86.922 26.059 82.255 1.00 46.81 293 ASP A C 1
ATOM 2358 O O . ASP A 1 293 ? -86.041 25.398 82.810 1.00 46.81 293 ASP A O 1
ATOM 2362 N N . SER A 1 294 ? -87.406 25.679 81.062 1.00 52.06 294 SER A N 1
ATOM 2363 C CA . SER A 1 294 ? -86.955 24.471 80.340 1.00 52.06 294 SER A CA 1
ATOM 2364 C C . SER A 1 294 ? -85.973 24.747 79.188 1.00 52.06 294 SER A C 1
ATOM 2366 O O . SER A 1 294 ? -85.191 23.857 78.854 1.00 52.06 294 SER A O 1
ATOM 2368 N N . ASP A 1 295 ? -85.944 25.946 78.605 1.00 55.88 295 ASP A N 1
ATOM 2369 C CA . ASP A 1 295 ? -85.221 26.191 77.343 1.00 55.88 295 ASP A CA 1
ATOM 2370 C C . ASP A 1 295 ? -83.701 26.389 77.520 1.00 55.88 295 ASP A C 1
ATOM 2372 O O . ASP A 1 295 ? -82.905 25.815 76.774 1.00 55.88 295 ASP A O 1
ATOM 2376 N N . GLU A 1 296 ? -83.247 27.056 78.589 1.00 55.12 296 GLU A N 1
ATOM 2377 C CA . GLU A 1 296 ? -81.811 27.343 78.790 1.00 55.12 296 GLU A CA 1
ATOM 2378 C C . GLU A 1 296 ? -80.928 26.093 78.989 1.00 55.12 296 GLU A C 1
ATOM 2380 O O . GLU A 1 296 ? -79.713 26.120 78.750 1.00 55.12 296 GLU A O 1
ATOM 2385 N N . ARG A 1 297 ? -81.502 24.978 79.463 1.00 55.22 297 ARG A N 1
ATOM 2386 C CA . ARG A 1 297 ? -80.753 23.727 79.695 1.00 55.22 297 ARG A CA 1
ATOM 2387 C C . ARG A 1 297 ? -80.506 22.945 78.410 1.00 55.22 297 ARG A C 1
ATOM 2389 O O . ARG A 1 297 ? -79.466 22.292 78.298 1.00 55.22 297 ARG A O 1
ATOM 2396 N N . TRP A 1 298 ? -81.439 22.998 77.464 1.00 52.78 298 TRP A N 1
ATOM 2397 C CA . TRP A 1 298 ? -81.313 22.302 76.186 1.00 52.78 298 TRP A CA 1
ATOM 2398 C C . TRP A 1 298 ? -80.335 23.019 75.256 1.00 52.78 298 TRP A C 1
ATOM 2400 O O . TRP A 1 298 ? -79.473 22.353 74.679 1.00 52.78 298 TRP A O 1
ATOM 2410 N N . ASP A 1 299 ? -80.360 24.353 75.227 1.00 60.69 299 ASP A N 1
ATOM 2411 C CA . ASP A 1 299 ? -79.448 25.157 74.404 1.00 60.69 299 ASP A CA 1
ATOM 2412 C C . ASP A 1 299 ? -77.974 24.960 74.791 1.00 60.69 299 ASP 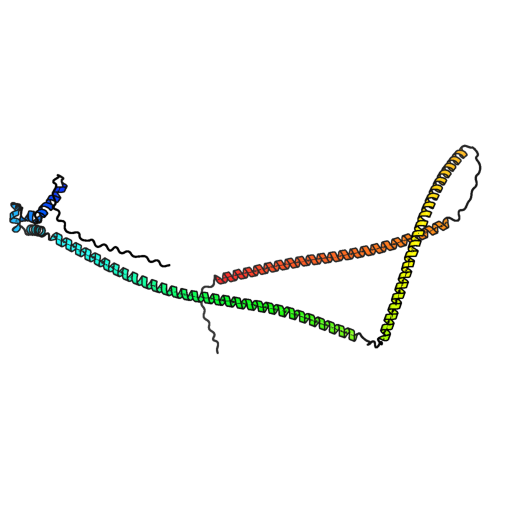A C 1
ATOM 2414 O O . ASP A 1 299 ? -77.135 24.650 73.941 1.00 60.69 299 ASP A O 1
ATOM 2418 N N . LYS A 1 300 ? -77.651 24.995 76.093 1.00 65.44 300 LYS A N 1
ATOM 2419 C CA . LYS A 1 300 ? -76.278 24.737 76.577 1.00 65.44 300 LYS A CA 1
ATOM 2420 C C . LYS A 1 300 ? -75.772 23.334 76.244 1.00 65.44 300 LYS A C 1
ATOM 2422 O O . LYS A 1 300 ? -74.573 23.130 76.041 1.00 65.44 300 LYS A O 1
ATOM 2427 N N . MET A 1 301 ? -76.659 22.342 76.227 1.00 61.09 301 MET A N 1
ATOM 2428 C CA . MET A 1 301 ? -76.288 20.965 75.908 1.00 61.09 301 MET A CA 1
ATOM 2429 C C . MET A 1 301 ? -76.053 20.771 74.404 1.00 61.09 301 MET A C 1
ATOM 2431 O O . MET A 1 301 ? -75.159 20.006 74.026 1.00 61.09 301 MET A O 1
ATOM 2435 N N . LEU A 1 302 ? -76.817 21.469 73.559 1.00 66.50 302 LEU A N 1
ATOM 2436 C CA . LEU A 1 302 ? -76.654 21.442 72.107 1.00 66.50 302 LEU A CA 1
ATOM 2437 C C . LEU A 1 302 ? -75.331 22.103 71.686 1.00 66.50 302 LEU A C 1
ATOM 2439 O O . LEU A 1 302 ? -74.547 21.489 70.959 1.00 66.50 302 LEU A O 1
ATOM 2443 N N . GLU A 1 303 ? -75.019 23.281 72.240 1.00 68.50 303 GLU A N 1
ATOM 2444 C CA . GLU A 1 303 ? -73.754 23.995 71.999 1.00 68.50 303 GLU A CA 1
ATOM 2445 C C . GLU A 1 303 ? -72.521 23.152 72.360 1.00 68.50 303 GLU A C 1
ATOM 2447 O O . GLU A 1 303 ? -71.539 23.104 71.614 1.00 68.50 303 GLU A O 1
ATOM 2452 N N . LEU A 1 304 ? -72.558 22.441 73.493 1.00 71.06 304 LEU A N 1
ATOM 2453 C CA . LEU A 1 304 ? -71.440 21.602 73.938 1.00 71.06 304 LEU A CA 1
ATOM 2454 C C . LEU A 1 304 ? -71.190 20.401 73.017 1.00 71.06 304 LEU A C 1
ATOM 2456 O O . LEU A 1 304 ? -70.036 20.001 72.834 1.00 71.06 304 LEU A O 1
ATOM 2460 N N . LYS A 1 305 ? -72.245 19.814 72.439 1.00 67.31 305 LYS A N 1
ATOM 2461 C CA . LYS A 1 305 ? -72.105 18.726 71.460 1.00 67.31 305 LYS A CA 1
ATOM 2462 C C . LYS A 1 305 ? -71.581 19.243 70.123 1.00 67.31 305 LYS A C 1
ATOM 2464 O O . LYS A 1 305 ? -70.698 18.610 69.548 1.00 67.31 305 LYS A O 1
ATOM 2469 N N . GLN A 1 306 ? -72.063 20.401 69.677 1.00 69.50 306 GLN A N 1
ATOM 2470 C CA . GLN A 1 306 ? -71.622 21.027 68.434 1.00 69.50 306 GLN A CA 1
ATOM 2471 C C . GLN A 1 306 ? -70.133 21.409 68.490 1.00 69.50 306 GLN A C 1
ATOM 2473 O O . GLN A 1 306 ? -69.368 21.020 67.609 1.00 69.50 306 GLN A O 1
ATOM 2478 N N . ARG A 1 307 ? -69.675 22.006 69.602 1.00 70.44 307 ARG A N 1
ATOM 2479 C CA . ARG A 1 307 ? -68.246 22.313 69.817 1.00 70.44 307 ARG A CA 1
ATOM 2480 C C . ARG A 1 307 ? -67.334 21.090 69.808 1.00 70.44 307 ARG A C 1
ATOM 2482 O O . ARG A 1 307 ? -66.186 21.199 69.388 1.00 70.44 307 ARG A O 1
ATOM 2489 N N . ARG A 1 308 ? -67.795 19.937 70.307 1.00 68.88 308 ARG A N 1
ATOM 2490 C CA . ARG A 1 308 ? -66.987 18.705 70.280 1.00 68.88 308 ARG A CA 1
ATOM 2491 C C . ARG A 1 308 ? -66.834 18.163 68.863 1.00 68.88 308 ARG A C 1
ATOM 2493 O O . ARG A 1 308 ? -65.722 17.816 68.482 1.00 68.88 308 ARG A O 1
ATOM 2500 N N . ALA A 1 309 ? -67.918 18.147 68.089 1.00 68.56 309 ALA A N 1
ATOM 2501 C CA . ALA A 1 309 ? -67.889 17.681 66.705 1.00 68.56 309 ALA A CA 1
ATOM 2502 C C . ALA A 1 309 ? -67.000 18.570 65.813 1.00 68.56 309 ALA A C 1
ATOM 2504 O O . ALA A 1 309 ? -66.217 18.058 65.015 1.00 68.56 309 ALA A O 1
ATOM 2505 N N . GLU A 1 310 ? -67.063 19.893 65.988 1.00 68.94 310 GLU A N 1
ATOM 2506 C CA . GLU A 1 310 ? -66.212 20.845 65.259 1.00 68.94 310 GLU A CA 1
ATOM 2507 C C . GLU A 1 310 ? -64.724 20.672 65.611 1.00 68.94 310 GLU A C 1
ATOM 2509 O O . GLU A 1 310 ? -63.877 20.635 64.718 1.00 68.94 310 GLU A O 1
ATOM 2514 N N . ALA A 1 311 ? -64.399 20.462 66.892 1.00 76.81 311 ALA A N 1
ATOM 2515 C CA . ALA A 1 311 ? -63.021 20.242 67.337 1.00 76.81 311 ALA A CA 1
ATOM 2516 C C . ALA A 1 311 ? -62.411 18.927 66.810 1.00 76.81 311 ALA A C 1
ATOM 2518 O O . ALA A 1 311 ? -61.224 18.876 66.484 1.00 76.81 311 ALA A O 1
ATOM 2519 N N . GLU A 1 312 ? -63.198 17.852 66.716 1.00 74.88 312 GLU A N 1
ATOM 2520 C CA . GLU A 1 312 ? -62.741 16.577 66.144 1.00 74.88 312 GLU A CA 1
ATOM 2521 C C . GLU A 1 312 ? -62.465 16.691 64.639 1.00 74.88 312 GLU A C 1
ATOM 2523 O O . GLU A 1 312 ? -61.452 16.179 64.150 1.00 74.88 312 GLU A O 1
ATOM 2528 N N . LEU A 1 313 ? -63.320 17.418 63.912 1.00 74.25 313 LEU A N 1
ATOM 2529 C CA . LEU A 1 313 ? -63.140 17.669 62.485 1.00 74.25 313 LEU A CA 1
ATOM 2530 C C . LEU A 1 313 ? -61.883 18.510 62.213 1.00 74.25 313 LEU A C 1
ATOM 2532 O O . LEU A 1 313 ? -61.101 18.183 61.318 1.00 74.25 313 LEU A O 1
ATOM 2536 N N . GLU A 1 314 ? -61.655 19.558 63.005 1.00 78.25 314 GLU A N 1
ATOM 2537 C CA . GLU A 1 314 ? -60.492 20.435 62.860 1.00 78.25 314 GLU A CA 1
ATOM 2538 C C . GLU A 1 314 ? -59.172 19.699 63.136 1.00 78.25 314 GLU A C 1
ATOM 2540 O O . GLU A 1 314 ? -58.232 19.799 62.346 1.00 78.25 314 GLU A O 1
ATOM 2545 N N . ASN A 1 315 ? -59.128 18.847 64.165 1.00 79.56 315 ASN A N 1
ATOM 2546 C CA . ASN A 1 315 ? -57.956 18.014 64.451 1.00 79.56 315 ASN A CA 1
ATOM 2547 C C . ASN A 1 315 ? -57.618 17.048 63.299 1.00 79.56 315 ASN A C 1
ATOM 2549 O O . ASN A 1 315 ? -56.446 16.880 62.955 1.00 79.56 315 ASN A O 1
ATOM 2553 N N . SER A 1 316 ? -58.629 16.443 62.666 1.00 77.56 316 SER A N 1
ATOM 2554 C CA . SER A 1 316 ? -58.426 15.556 61.511 1.00 77.56 316 SER A CA 1
ATOM 2555 C C . SER A 1 316 ? -57.931 16.315 60.270 1.00 77.56 316 SER A C 1
ATOM 2557 O O . SER A 1 316 ? -57.034 15.847 59.557 1.00 77.56 316 SER A O 1
ATOM 2559 N N . MET A 1 317 ? -58.466 17.517 60.020 1.00 72.44 317 MET A N 1
ATOM 2560 C CA . MET A 1 317 ? -58.019 18.375 58.917 1.00 72.44 317 MET A CA 1
ATOM 2561 C C . MET A 1 317 ? -56.569 18.844 59.100 1.00 72.44 317 MET A C 1
ATOM 2563 O O . MET A 1 317 ? -55.785 18.812 58.146 1.00 72.44 317 MET A O 1
ATOM 2567 N N . GLU A 1 318 ? -56.184 19.214 60.322 1.00 81.94 318 GLU A N 1
ATOM 2568 C CA . GLU A 1 318 ? -54.825 19.631 60.677 1.00 81.94 318 GLU A CA 1
ATOM 2569 C C . GLU A 1 318 ? -53.805 18.497 60.447 1.00 81.94 318 GLU A C 1
ATOM 2571 O O . GLU A 1 318 ? -52.725 18.711 59.884 1.00 81.94 318 GLU A O 1
ATOM 2576 N N . GLU A 1 319 ? -54.151 17.262 60.825 1.00 84.56 319 GLU A N 1
ATOM 2577 C CA . GLU A 1 319 ? -53.289 16.090 60.635 1.00 84.56 319 GLU A CA 1
ATOM 2578 C C . GLU A 1 319 ? -53.081 15.759 59.147 1.00 84.56 319 GLU A C 1
ATOM 2580 O O . GLU A 1 319 ? -51.954 15.514 58.701 1.00 84.56 319 GLU A O 1
ATOM 2585 N N . ASN A 1 320 ? -54.148 15.822 58.347 1.00 77.75 320 ASN A N 1
ATOM 2586 C CA . ASN A 1 320 ? -54.071 15.606 56.902 1.00 77.75 320 ASN A CA 1
ATOM 2587 C C . ASN A 1 320 ? -53.258 16.699 56.197 1.00 77.75 320 ASN A C 1
ATOM 2589 O O . ASN A 1 320 ? -52.462 16.400 55.301 1.00 77.75 320 ASN A O 1
ATOM 2593 N N . ARG A 1 321 ? -53.382 17.958 56.634 1.00 81.69 321 ARG A N 1
ATOM 2594 C CA . ARG A 1 321 ? -52.586 19.075 56.108 1.00 81.69 321 ARG A CA 1
ATOM 2595 C C . ARG A 1 321 ? -51.090 18.883 56.367 1.00 81.69 321 ARG A C 1
ATOM 2597 O O . ARG A 1 321 ? -50.279 19.138 55.474 1.00 81.69 321 ARG A O 1
ATOM 2604 N N . LYS A 1 322 ? -50.715 18.383 57.550 1.00 88.12 322 LYS A N 1
ATOM 2605 C CA . LYS A 1 322 ? -49.316 18.065 57.892 1.00 88.12 322 LYS A CA 1
ATOM 2606 C C . LYS A 1 322 ? -48.752 16.946 57.014 1.00 88.12 322 LYS A C 1
ATOM 2608 O O . LYS A 1 322 ? -47.662 17.108 56.467 1.00 88.12 322 LYS A O 1
ATOM 2613 N N . LYS A 1 323 ? -49.508 15.862 56.804 1.00 86.75 323 LYS A N 1
ATOM 2614 C CA . LYS A 1 323 ? -49.114 14.757 55.905 1.00 86.75 323 LYS A CA 1
ATOM 2615 C C . LYS A 1 323 ? -48.926 15.229 54.458 1.00 86.75 323 LYS A C 1
ATOM 2617 O O . LYS A 1 323 ? -47.932 14.884 53.824 1.00 86.75 323 LYS A O 1
ATOM 2622 N N . LEU A 1 324 ? -49.829 16.075 53.953 1.00 81.81 324 LEU A N 1
ATOM 2623 C CA . LEU A 1 324 ? -49.721 16.649 52.607 1.00 81.81 324 LEU A CA 1
ATOM 2624 C C . LEU A 1 324 ? -48.451 17.506 52.449 1.00 81.81 324 LEU A C 1
ATOM 2626 O O . LEU A 1 324 ? -47.748 17.397 51.445 1.00 81.81 324 LEU A O 1
ATOM 2630 N N . SER A 1 325 ? -48.134 18.329 53.455 1.00 86.75 325 SER A N 1
ATOM 2631 C CA . SER A 1 325 ? -46.927 19.163 53.454 1.00 86.75 325 SER A CA 1
ATOM 2632 C C . SER A 1 325 ? -45.639 18.336 53.483 1.00 86.75 325 SER A C 1
ATOM 2634 O O . SER A 1 325 ? -44.678 18.705 52.809 1.00 86.75 325 SER A O 1
ATOM 2636 N N . ALA A 1 326 ? -45.608 17.234 54.239 1.00 87.44 326 ALA A N 1
ATOM 2637 C CA . ALA A 1 326 ? -44.451 16.340 54.306 1.00 87.44 326 ALA A CA 1
ATOM 2638 C C . ALA A 1 326 ? -44.186 15.660 52.950 1.00 87.44 326 ALA A C 1
ATOM 2640 O O . ALA A 1 326 ? -43.087 15.772 52.409 1.00 87.44 326 ALA A O 1
ATOM 2641 N N . ASN A 1 327 ? -45.223 15.087 52.331 1.00 81.81 327 ASN A N 1
ATOM 2642 C CA . ASN A 1 327 ? -45.107 14.451 51.013 1.00 81.81 327 ASN A CA 1
ATOM 2643 C C . ASN A 1 327 ? -44.663 15.442 49.921 1.00 81.81 327 ASN A C 1
ATOM 2645 O O . ASN A 1 327 ? -43.908 15.093 49.013 1.00 81.81 327 ASN A O 1
ATOM 2649 N N . GLN A 1 328 ? -45.115 16.698 49.997 1.00 82.62 328 GLN A N 1
ATOM 2650 C CA . GLN A 1 328 ? -44.713 17.732 49.043 1.00 82.62 328 GLN A CA 1
ATOM 2651 C C . GLN A 1 328 ? -43.234 18.131 49.196 1.00 82.62 328 GLN A C 1
ATOM 2653 O O . GLN A 1 328 ? -42.598 18.486 48.198 1.00 82.62 328 GLN A O 1
ATOM 2658 N N . ALA A 1 329 ? -42.682 18.066 50.412 1.00 88.75 329 ALA A N 1
ATOM 2659 C CA . ALA A 1 329 ? -41.266 18.319 50.671 1.00 88.75 329 ALA A CA 1
ATOM 2660 C C . ALA A 1 329 ? -40.381 17.195 50.106 1.00 88.75 329 ALA A C 1
ATOM 2662 O O . ALA A 1 329 ? -39.456 17.486 49.346 1.00 88.75 329 ALA A O 1
ATOM 2663 N N . GLU A 1 330 ? -40.726 15.931 50.368 1.00 88.50 330 GLU A N 1
ATOM 2664 C CA . GLU A 1 330 ? -40.012 14.763 49.823 1.00 88.50 330 GLU A CA 1
ATOM 2665 C C . GLU A 1 330 ? -40.021 14.754 48.286 1.00 88.50 330 GLU A C 1
ATOM 2667 O O . GLU A 1 330 ? -38.995 14.534 47.638 1.00 88.50 330 GLU A O 1
ATOM 2672 N N . LEU A 1 331 ? -41.160 15.094 47.668 1.00 86.56 331 LEU A N 1
ATOM 2673 C CA . LEU A 1 331 ? -41.267 15.196 46.211 1.00 86.56 331 LEU A CA 1
ATOM 2674 C C . LEU A 1 331 ? -40.327 16.262 45.623 1.00 86.56 331 LEU A C 1
ATOM 2676 O O . LEU A 1 331 ? -39.788 16.087 44.526 1.00 86.56 331 LEU A O 1
ATOM 2680 N N . ASN A 1 332 ? -40.148 17.385 46.319 1.00 87.06 332 ASN A N 1
ATOM 2681 C CA . ASN A 1 332 ? -39.247 18.448 45.877 1.00 87.06 332 ASN A CA 1
ATOM 2682 C C . ASN A 1 332 ? -37.773 18.046 46.035 1.00 87.06 332 ASN A C 1
ATOM 2684 O O . ASN A 1 332 ? -36.962 18.393 45.175 1.00 87.06 332 ASN A O 1
ATOM 2688 N N . GLU A 1 333 ? -37.438 17.282 47.074 1.00 89.94 333 GLU A N 1
ATOM 2689 C CA . GLU A 1 333 ? -36.090 16.754 47.296 1.00 89.94 333 GLU A CA 1
ATOM 2690 C C . GLU A 1 333 ? -35.682 15.757 46.204 1.00 89.94 333 GLU A C 1
ATOM 2692 O O . GLU A 1 333 ? -34.634 15.920 45.573 1.00 89.94 333 GLU A O 1
ATOM 2697 N N . VAL A 1 334 ? -36.551 14.796 45.877 1.00 88.19 334 VAL A N 1
ATOM 2698 C CA . VAL A 1 334 ? -36.298 13.831 44.794 1.00 88.19 334 VAL A CA 1
ATOM 2699 C C . VAL A 1 334 ? -36.119 14.544 43.446 1.00 88.19 334 VAL A C 1
ATOM 2701 O O . VAL A 1 334 ? -35.204 14.221 42.688 1.00 88.19 334 VAL A O 1
ATOM 2704 N N . LYS A 1 335 ? -36.925 15.577 43.159 1.00 86.88 335 LYS A N 1
ATOM 2705 C CA . LYS A 1 335 ? -36.785 16.404 41.941 1.00 86.88 335 LYS A CA 1
ATOM 2706 C C . LYS A 1 335 ? -35.466 17.176 41.874 1.00 86.88 335 LYS A C 1
ATOM 2708 O O . LYS A 1 335 ? -34.999 17.492 40.778 1.00 86.88 335 LYS A O 1
ATOM 2713 N N . LEU A 1 336 ? -34.889 17.548 43.014 1.00 89.62 336 LEU A N 1
ATOM 2714 C CA . LEU A 1 336 ? -33.592 18.217 43.052 1.00 89.62 336 LEU A CA 1
ATOM 2715 C C . LEU A 1 336 ? -32.467 17.224 42.737 1.00 89.62 336 LEU A C 1
ATOM 2717 O O . LEU A 1 336 ? -31.605 17.525 41.910 1.00 89.62 336 LEU A O 1
ATOM 2721 N N . GLN A 1 337 ? -32.521 16.029 43.328 1.00 88.38 337 GLN A N 1
ATOM 2722 C CA . GLN A 1 337 ? -31.548 14.961 43.086 1.00 88.38 337 GLN A CA 1
ATOM 2723 C C . GLN A 1 337 ? -31.548 14.506 41.619 1.00 88.38 337 GLN A C 1
ATOM 2725 O O . GLN A 1 337 ? -30.483 14.331 41.025 1.00 88.38 337 GLN A O 1
ATOM 2730 N N . THR A 1 338 ? -32.722 14.392 40.985 1.00 85.94 338 THR A N 1
ATOM 2731 C CA . THR A 1 338 ? -32.804 14.011 39.565 1.00 85.94 338 THR A CA 1
ATOM 2732 C C . THR A 1 338 ? -32.152 15.052 38.656 1.00 85.94 338 THR A C 1
ATOM 2734 O O . THR A 1 338 ? -31.384 14.691 37.767 1.00 85.94 338 THR A O 1
ATOM 2737 N N . LYS A 1 339 ? -32.374 16.350 38.913 1.00 86.94 339 LYS A N 1
ATOM 2738 C CA . LYS A 1 339 ? -31.733 17.435 38.150 1.00 86.94 339 LYS A CA 1
ATOM 2739 C C . LYS A 1 339 ? -30.210 17.428 38.294 1.00 86.94 339 LYS A C 1
ATOM 2741 O O . LYS A 1 339 ? -29.515 17.648 37.307 1.00 86.94 339 LYS A O 1
ATOM 2746 N N . GLN A 1 340 ? -29.694 17.163 39.495 1.00 87.62 340 GLN A N 1
ATOM 2747 C CA . GLN A 1 340 ? -28.249 17.075 39.741 1.00 87.62 340 GLN A CA 1
ATOM 2748 C C . GLN A 1 340 ? -27.606 15.899 38.986 1.00 87.62 340 GLN A C 1
ATOM 2750 O O . GLN A 1 340 ? -26.536 16.049 38.386 1.00 87.62 340 GLN A O 1
ATOM 2755 N N . LEU A 1 341 ? -28.274 14.742 38.958 1.00 85.81 341 LEU A N 1
ATOM 2756 C CA . LEU A 1 341 ? -27.815 13.586 38.186 1.00 85.81 341 LEU A CA 1
ATOM 2757 C C . LEU A 1 341 ? -27.830 13.873 36.679 1.00 85.81 341 LEU A C 1
ATOM 2759 O O . LEU A 1 341 ? -26.840 13.592 36.003 1.00 85.81 341 LEU A O 1
ATOM 2763 N N . GLU A 1 342 ? -28.882 14.508 36.158 1.00 86.12 342 GLU A N 1
ATOM 2764 C CA . GLU A 1 342 ? -28.966 14.905 34.745 1.00 86.12 342 GLU A CA 1
ATOM 2765 C C . GLU A 1 342 ? -27.839 15.860 34.327 1.00 86.12 342 GLU A C 1
ATOM 2767 O O . GLU A 1 342 ? -27.259 15.687 33.252 1.00 86.12 342 GLU A O 1
ATOM 2772 N N . THR A 1 343 ? -27.488 16.842 35.166 1.00 86.69 343 THR A N 1
ATOM 2773 C CA . THR A 1 343 ? -26.350 17.734 34.888 1.00 86.69 343 THR A CA 1
ATOM 2774 C C . THR A 1 343 ? -25.027 16.971 34.882 1.00 86.69 343 THR A C 1
ATOM 2776 O O . THR A 1 343 ? -24.258 17.103 33.934 1.00 86.69 343 THR A O 1
ATOM 2779 N N . SER A 1 344 ? -24.807 16.068 35.846 1.00 85.62 344 SER A N 1
ATOM 2780 C CA . SER A 1 344 ? -23.583 15.250 35.891 1.00 85.62 344 SER A CA 1
ATOM 2781 C C . SER A 1 344 ? -23.447 14.311 34.680 1.00 85.62 344 SER A C 1
ATOM 2783 O O . SER A 1 344 ? -22.349 14.080 34.164 1.00 85.62 344 SER A O 1
ATOM 2785 N N . MET A 1 345 ? -24.569 13.800 34.162 1.00 88.25 345 MET A N 1
ATOM 2786 C CA . MET A 1 345 ? -24.586 12.988 32.947 1.00 88.25 345 MET A CA 1
ATOM 2787 C C . MET A 1 345 ? -24.221 13.800 31.699 1.00 88.25 345 MET A C 1
ATOM 2789 O O . MET A 1 345 ? -23.510 13.291 30.834 1.00 88.25 345 MET A O 1
ATOM 2793 N N . LYS A 1 346 ? -24.669 15.056 31.594 1.00 89.25 346 LYS A N 1
ATOM 2794 C CA . LYS A 1 346 ? -24.291 15.932 30.473 1.00 89.25 346 LYS A CA 1
ATOM 2795 C C . LYS A 1 346 ? -22.802 16.270 30.504 1.00 89.25 346 LYS A C 1
ATOM 2797 O O . LYS A 1 346 ? -22.124 16.070 29.498 1.00 89.25 346 LYS A O 1
ATOM 2802 N N . ASP A 1 347 ? -22.274 16.645 31.666 1.00 88.25 347 ASP A N 1
ATOM 2803 C CA . ASP A 1 347 ? -20.854 16.986 31.824 1.00 88.25 347 ASP A CA 1
ATOM 2804 C C . ASP A 1 347 ? -19.939 15.798 31.471 1.00 88.25 347 ASP A C 1
ATOM 2806 O O . ASP A 1 347 ? -18.919 15.944 30.791 1.00 88.25 347 ASP A O 1
ATOM 2810 N N . THR A 1 348 ? -20.320 14.579 31.875 1.00 85.06 348 THR A N 1
ATOM 2811 C CA . THR A 1 348 ? -19.564 13.360 31.536 1.00 85.06 348 THR A CA 1
ATOM 2812 C C . THR A 1 348 ? -19.632 13.013 30.045 1.00 85.06 348 THR A C 1
ATOM 2814 O O . THR A 1 348 ? -18.628 12.570 29.475 1.00 85.06 348 THR A O 1
ATOM 2817 N N . GLN A 1 349 ? -20.768 13.250 29.380 1.00 87.06 349 GLN A N 1
ATOM 2818 C CA . GLN A 1 349 ? -20.895 13.085 27.928 1.00 87.06 349 GLN A CA 1
ATOM 2819 C C . GLN A 1 349 ? -20.027 14.087 27.155 1.00 87.06 349 GLN A C 1
ATOM 2821 O O . GLN A 1 349 ? -19.337 13.692 26.208 1.00 87.06 349 GLN A O 1
ATOM 2826 N N . GLU A 1 350 ? -19.998 15.352 27.575 1.00 88.50 350 GLU A N 1
ATOM 2827 C CA . GLU A 1 350 ? -19.151 16.387 26.971 1.00 88.50 350 GLU A CA 1
ATOM 2828 C C . GLU A 1 350 ? -17.658 16.075 27.148 1.00 88.50 350 GLU A C 1
ATOM 2830 O O . GLU A 1 350 ? -16.881 16.148 26.188 1.00 88.50 350 GLU A O 1
ATOM 2835 N N . LEU A 1 351 ? -17.253 15.614 28.338 1.00 88.62 351 LEU A N 1
ATOM 2836 C CA . LEU A 1 351 ? -15.877 15.195 28.607 1.00 88.62 351 LEU A CA 1
ATOM 2837 C C . LEU A 1 351 ? -15.446 14.029 27.698 1.00 88.62 351 LEU A C 1
ATOM 2839 O O . LEU A 1 351 ? -14.339 14.034 27.149 1.00 88.62 351 LEU A O 1
ATOM 2843 N N . LEU A 1 352 ? -16.320 13.035 27.499 1.00 86.25 352 LEU A N 1
ATOM 2844 C CA . LEU A 1 352 ? -16.070 11.908 26.596 1.00 86.25 352 LEU A CA 1
ATOM 2845 C C . LEU A 1 352 ? -15.946 12.354 25.135 1.00 86.25 352 LEU A C 1
ATOM 2847 O O . LEU A 1 352 ? -15.052 11.880 24.425 1.00 86.25 352 LEU A O 1
ATOM 2851 N N . ALA A 1 353 ? -16.801 13.274 24.683 1.00 89.75 353 ALA A N 1
ATOM 2852 C CA . ALA A 1 353 ? -16.728 13.839 23.337 1.00 89.75 353 ALA A CA 1
ATOM 2853 C C . ALA A 1 353 ? -15.399 14.580 23.115 1.00 89.75 353 ALA A C 1
ATOM 2855 O O . ALA A 1 353 ? -14.700 14.322 22.129 1.00 89.75 353 ALA A O 1
ATOM 2856 N N . HIS A 1 354 ? -14.987 15.410 24.078 1.00 89.62 354 HIS A N 1
ATOM 2857 C CA . HIS A 1 354 ? -13.709 16.115 24.030 1.00 89.62 354 HIS A CA 1
ATOM 2858 C C . HIS A 1 354 ? -12.520 15.138 23.995 1.00 89.62 354 HIS A C 1
ATOM 2860 O O . HIS A 1 354 ? -11.625 15.258 23.153 1.00 89.62 354 HIS A O 1
ATOM 2866 N N . LYS A 1 355 ? -12.521 14.097 24.842 1.00 86.44 355 LYS A N 1
ATOM 2867 C CA . LYS A 1 355 ? -11.467 13.065 24.842 1.00 86.44 355 LYS A CA 1
ATOM 2868 C C . LYS A 1 355 ? -11.389 12.322 23.504 1.00 86.44 355 LYS A C 1
ATOM 2870 O O . LYS A 1 355 ? -10.286 12.148 22.983 1.00 86.44 355 LYS A O 1
ATOM 2875 N N . ARG A 1 356 ? -12.523 11.970 22.886 1.00 85.81 356 ARG A N 1
ATOM 2876 C CA . ARG A 1 356 ? -12.556 11.359 21.541 1.00 85.81 356 ARG A CA 1
ATOM 2877 C C . ARG A 1 356 ? -11.952 12.274 20.476 1.00 85.81 356 ARG A C 1
ATOM 2879 O O . ARG A 1 356 ? -11.160 11.808 19.658 1.00 85.81 356 ARG A O 1
ATOM 2886 N N . GLN A 1 357 ? -12.259 13.570 20.516 1.00 87.44 357 GLN A N 1
ATOM 2887 C CA . GLN A 1 357 ? -11.718 14.540 19.562 1.00 87.44 357 GLN A CA 1
ATOM 2888 C C . GLN A 1 357 ? -10.204 14.740 19.735 1.00 87.44 357 GLN A C 1
ATOM 2890 O O . GLN A 1 357 ? -9.470 14.788 18.747 1.00 87.44 357 GLN A O 1
ATOM 2895 N N . THR A 1 358 ? -9.708 14.797 20.976 1.00 84.44 358 THR A N 1
ATOM 2896 C CA . THR A 1 358 ? -8.257 14.867 21.239 1.00 84.44 358 THR A CA 1
ATOM 2897 C C . THR A 1 358 ? -7.524 13.605 20.777 1.00 84.44 358 THR A C 1
ATOM 2899 O O . THR A 1 358 ? -6.479 13.712 20.137 1.00 84.44 358 THR A O 1
ATOM 2902 N N . ALA A 1 359 ? -8.096 12.417 21.004 1.00 81.19 359 ALA A N 1
ATOM 2903 C CA . ALA A 1 359 ? -7.540 11.156 20.518 1.00 81.19 359 ALA A CA 1
ATOM 2904 C C . ALA A 1 359 ? -7.509 11.090 18.981 1.00 81.19 359 ALA A C 1
ATOM 2906 O O . ALA A 1 359 ? -6.543 10.587 18.405 1.00 81.19 359 ALA A O 1
ATOM 2907 N N . PHE A 1 360 ? -8.530 11.630 18.309 1.00 87.19 360 PHE A N 1
ATOM 2908 C CA . PHE A 1 360 ? -8.560 11.738 16.850 1.00 87.19 360 PHE A CA 1
ATOM 2909 C C . PHE A 1 360 ? -7.438 12.645 16.324 1.00 87.19 360 PHE A C 1
ATOM 2911 O O . PHE A 1 360 ? -6.666 12.216 15.468 1.00 87.19 360 PHE A O 1
ATOM 2918 N N . LYS A 1 361 ? -7.275 13.845 16.901 1.00 86.19 361 LYS A N 1
ATOM 2919 C CA . LYS A 1 361 ? -6.199 14.783 16.533 1.00 86.19 361 LYS A CA 1
ATOM 2920 C C . LYS A 1 361 ? -4.803 14.189 16.755 1.00 86.19 361 LYS A C 1
ATOM 2922 O O . LYS A 1 361 ? -3.932 14.358 15.907 1.00 86.19 361 LYS A O 1
ATOM 2927 N N . LEU A 1 362 ? -4.592 13.451 17.853 1.00 82.50 362 LEU A N 1
ATOM 2928 C CA . LEU A 1 362 ? -3.327 12.743 18.104 1.00 82.50 362 LEU A CA 1
ATOM 2929 C C . LEU A 1 362 ? -3.056 11.644 17.064 1.00 82.50 362 LEU A C 1
ATOM 2931 O O . LEU A 1 362 ? -1.925 11.468 16.622 1.00 82.50 362 LEU A O 1
ATOM 2935 N N . ARG A 1 363 ? -4.085 10.891 16.657 1.00 79.88 363 ARG A N 1
ATOM 2936 C CA . ARG A 1 363 ? -3.946 9.862 15.612 1.00 79.88 363 ARG A CA 1
ATOM 2937 C C . ARG A 1 363 ? -3.631 10.475 14.250 1.00 79.88 363 ARG A C 1
ATOM 2939 O O . ARG A 1 363 ? -2.857 9.899 13.490 1.00 79.88 363 ARG A O 1
ATOM 2946 N N . GLU A 1 364 ? -4.212 11.628 13.943 1.00 81.06 364 GLU A N 1
ATOM 2947 C CA . GLU A 1 364 ? -3.950 12.352 12.702 1.00 81.06 364 GLU A CA 1
ATOM 2948 C C . GLU A 1 364 ? -2.526 12.924 12.662 1.00 81.06 364 GLU A C 1
ATOM 2950 O O . GLU A 1 364 ? -1.826 12.729 11.669 1.00 81.06 364 GLU A O 1
ATOM 2955 N N . SER A 1 365 ? -2.042 13.519 13.759 1.00 79.12 365 SER A N 1
ATOM 2956 C CA . SER A 1 365 ? -0.658 14.008 13.853 1.00 79.12 365 SER A CA 1
ATOM 2957 C C . SER A 1 365 ? 0.383 12.879 13.793 1.00 79.12 365 SER A C 1
ATOM 2959 O O . SER A 1 365 ? 1.441 13.032 13.180 1.00 79.12 365 SER A O 1
ATOM 2961 N N . LEU A 1 366 ? 0.075 11.702 14.349 1.00 72.88 366 LEU A N 1
ATOM 2962 C CA . LEU A 1 366 ? 0.893 10.494 14.184 1.00 72.88 366 LEU A CA 1
ATOM 2963 C C . LEU A 1 366 ? 0.943 10.025 12.721 1.00 72.88 366 LEU A C 1
ATOM 2965 O O . LEU A 1 366 ? 2.010 9.642 12.234 1.00 72.88 366 LEU A O 1
ATOM 2969 N N . ARG A 1 367 ? -0.177 10.088 11.990 1.00 72.00 367 ARG A N 1
ATOM 2970 C CA . ARG A 1 367 ? -0.235 9.737 10.557 1.00 72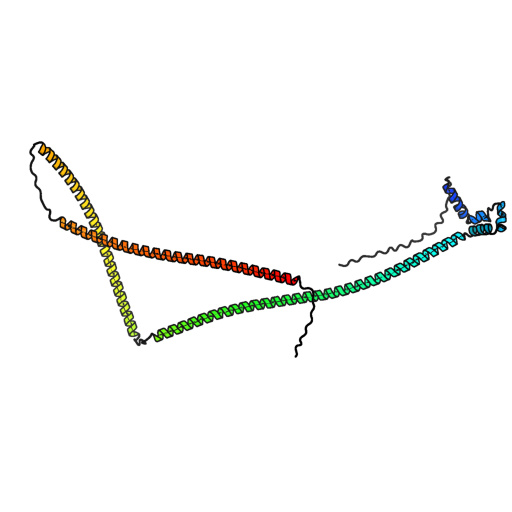.00 367 ARG A CA 1
ATOM 2971 C C . ARG A 1 367 ? 0.533 10.721 9.676 1.00 72.00 367 ARG A C 1
ATOM 2973 O O . ARG A 1 367 ? 1.188 10.302 8.725 1.00 72.00 367 ARG A O 1
ATOM 2980 N N . THR A 1 368 ? 0.487 12.018 9.970 1.00 71.81 368 THR A N 1
ATOM 2981 C CA . THR A 1 368 ? 1.244 13.020 9.201 1.00 71.81 368 THR A CA 1
ATOM 2982 C C . THR A 1 368 ? 2.743 12.945 9.495 1.00 71.81 368 THR A C 1
ATOM 2984 O O . THR A 1 368 ? 3.542 12.987 8.561 1.00 71.81 368 THR A O 1
ATOM 2987 N N . SER A 1 369 ? 3.137 12.715 10.752 1.00 66.06 369 SER A N 1
ATOM 2988 C CA . SER A 1 369 ? 4.540 12.499 11.142 1.00 66.06 369 SER A CA 1
ATOM 2989 C C . SER A 1 369 ? 5.148 11.244 10.496 1.00 66.06 369 SER A C 1
ATOM 2991 O O . SER A 1 369 ? 6.247 11.286 9.938 1.00 66.06 369 SER A O 1
ATOM 2993 N N . THR A 1 370 ? 4.404 10.133 10.469 1.00 59.09 370 THR A N 1
ATOM 2994 C CA . THR A 1 370 ? 4.840 8.897 9.790 1.00 59.09 370 THR A CA 1
ATOM 2995 C C . THR A 1 370 ? 4.924 9.053 8.268 1.00 59.09 370 THR A C 1
ATOM 2997 O O . THR A 1 370 ? 5.809 8.464 7.648 1.00 59.09 370 THR A O 1
ATOM 3000 N N . ARG A 1 371 ? 4.087 9.903 7.657 1.00 54.91 371 ARG A N 1
ATOM 3001 C CA . ARG A 1 371 ? 4.163 10.227 6.222 1.00 54.91 371 ARG A CA 1
ATOM 3002 C C . ARG A 1 371 ? 5.368 11.112 5.879 1.00 54.91 371 ARG A C 1
ATOM 3004 O O . ARG A 1 371 ? 6.056 10.809 4.910 1.00 54.91 371 ARG A O 1
ATOM 3011 N N . CYS A 1 372 ? 5.673 12.125 6.696 1.00 54.12 372 CYS A N 1
ATOM 3012 C CA . CYS A 1 372 ? 6.863 12.972 6.526 1.00 54.12 372 CYS A CA 1
ATOM 3013 C C . CYS A 1 372 ? 8.179 12.204 6.725 1.00 54.12 372 CYS A C 1
ATOM 3015 O O . CYS A 1 372 ? 9.151 12.465 6.020 1.00 54.12 372 CYS A O 1
ATOM 3017 N N . ARG A 1 373 ? 8.221 11.212 7.628 1.00 52.50 373 ARG A N 1
ATOM 3018 C CA . ARG A 1 373 ? 9.400 10.336 7.777 1.00 52.50 373 ARG A CA 1
ATOM 3019 C C . ARG A 1 373 ? 9.656 9.458 6.551 1.00 52.50 373 ARG A C 1
ATOM 3021 O O . ARG A 1 373 ? 10.807 9.147 6.269 1.00 52.50 373 ARG A O 1
ATOM 3028 N N . ARG A 1 374 ? 8.613 9.085 5.804 1.00 51.38 374 ARG A N 1
ATOM 3029 C CA . ARG A 1 374 ? 8.730 8.224 4.615 1.00 51.38 374 ARG A CA 1
ATOM 3030 C C . ARG A 1 374 ? 9.158 8.982 3.349 1.00 51.38 374 ARG A C 1
ATOM 3032 O O . ARG A 1 374 ? 9.590 8.343 2.400 1.00 51.38 374 ARG A O 1
ATOM 3039 N N . SER A 1 375 ? 9.082 10.317 3.336 1.00 50.56 375 SER A N 1
ATOM 3040 C CA . SER A 1 375 ? 9.475 11.164 2.195 1.00 50.56 375 SER A CA 1
ATOM 3041 C C . SER A 1 375 ? 10.819 11.892 2.358 1.00 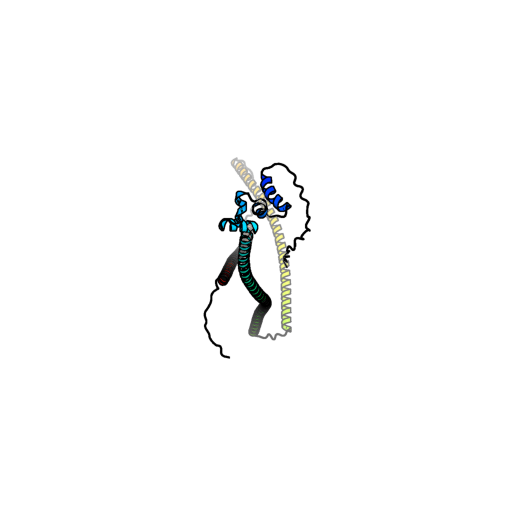50.56 375 SER A C 1
ATOM 3043 O O . SER A 1 375 ? 11.216 12.603 1.441 1.00 50.56 375 SER A O 1
ATOM 3045 N N . GLY A 1 376 ? 11.512 11.755 3.497 1.00 47.41 376 GLY A N 1
ATOM 3046 C CA . GLY A 1 376 ? 12.717 12.543 3.819 1.00 47.41 376 GLY A CA 1
ATOM 3047 C C . GLY A 1 376 ? 13.991 11.755 4.152 1.00 47.41 376 GLY A C 1
ATOM 3048 O O . GLY A 1 376 ? 14.953 12.359 4.612 1.00 47.41 376 GLY A O 1
ATOM 3049 N N . GLY A 1 377 ? 14.025 10.433 3.966 1.00 44.56 377 GLY A N 1
ATOM 3050 C CA . GLY A 1 377 ? 15.152 9.589 4.389 1.00 44.56 377 GLY A CA 1
ATOM 3051 C C . GLY A 1 377 ? 15.886 8.916 3.234 1.00 44.56 377 GLY A C 1
ATOM 3052 O O . GLY A 1 377 ? 15.740 7.714 3.050 1.00 44.56 377 GLY A O 1
ATOM 3053 N N . GLY A 1 378 ? 16.671 9.680 2.473 1.00 46.06 378 GLY A N 1
ATOM 3054 C CA . GLY A 1 378 ? 17.609 9.163 1.476 1.00 46.06 378 GLY A CA 1
ATOM 3055 C C . GLY A 1 378 ? 18.933 9.924 1.520 1.00 46.06 378 GLY A C 1
ATOM 3056 O O . GLY A 1 378 ? 19.067 10.912 0.810 1.00 46.06 378 GLY A O 1
ATOM 3057 N N . ALA A 1 379 ? 19.861 9.475 2.376 1.00 40.88 379 ALA A N 1
ATOM 3058 C CA . ALA A 1 379 ? 21.329 9.582 2.269 1.00 40.88 379 ALA A CA 1
ATOM 3059 C C . ALA A 1 379 ? 21.978 9.062 3.577 1.00 40.88 379 ALA A C 1
ATOM 3061 O O . ALA A 1 379 ? 21.746 9.633 4.641 1.00 40.88 379 ALA A O 1
ATOM 3062 N N . GLY A 1 380 ? 22.760 7.974 3.510 1.00 42.75 380 GLY A N 1
ATOM 3063 C CA . GLY A 1 380 ? 23.709 7.564 4.572 1.00 42.75 380 GLY A CA 1
ATOM 3064 C C . GLY A 1 380 ? 25.012 8.390 4.514 1.00 42.75 380 GLY A C 1
ATOM 3065 O O . GLY A 1 380 ? 25.010 9.399 3.806 1.00 42.75 380 GLY A O 1
ATOM 3066 N N . PRO A 1 381 ? 26.149 7.982 5.133 1.00 59.91 381 PRO A N 1
ATOM 3067 C CA . PRO A 1 381 ? 26.445 6.754 5.896 1.00 59.91 381 PRO A CA 1
ATOM 3068 C C . PRO A 1 381 ? 27.153 7.018 7.259 1.00 59.91 381 PRO A C 1
ATOM 3070 O O . PRO A 1 381 ? 27.479 8.155 7.588 1.00 59.91 381 PRO A O 1
ATOM 3073 N N . GLY A 1 382 ? 27.433 5.974 8.051 1.00 39.50 382 GLY A N 1
ATOM 3074 C CA . GLY A 1 382 ? 28.271 6.104 9.253 1.00 39.50 382 GLY A CA 1
ATOM 3075 C C . GLY A 1 382 ? 28.504 4.789 9.994 1.00 39.50 382 GLY A C 1
ATOM 3076 O O . GLY A 1 382 ? 27.623 4.306 10.697 1.00 39.50 382 GLY A O 1
ATOM 3077 N N . GLU A 1 383 ? 29.695 4.236 9.792 1.00 41.91 383 GLU A N 1
ATOM 3078 C CA . GLU A 1 383 ? 30.299 3.080 10.459 1.00 41.91 383 GLU A CA 1
ATOM 3079 C C . GLU A 1 383 ? 30.342 3.209 11.994 1.00 41.91 383 GLU A C 1
ATOM 3081 O O . GLU A 1 383 ? 30.439 4.308 12.538 1.00 41.91 383 GLU A O 1
ATOM 3086 N N . GLY A 1 384 ? 30.350 2.070 12.694 1.00 39.62 384 GLY A N 1
ATOM 3087 C CA . GLY A 1 384 ? 30.586 2.014 14.137 1.00 39.62 384 GLY A CA 1
ATOM 3088 C C . GLY A 1 384 ? 30.368 0.620 14.718 1.00 39.62 384 GLY A C 1
ATOM 3089 O O . GLY A 1 384 ? 29.279 0.299 15.178 1.00 39.62 384 GLY A O 1
ATOM 3090 N N . ALA A 1 385 ? 31.417 -0.198 14.653 1.00 42.41 385 ALA A N 1
ATOM 3091 C CA . ALA A 1 385 ? 31.556 -1.524 15.247 1.00 42.41 385 ALA A CA 1
ATOM 3092 C C . ALA A 1 385 ? 31.192 -1.588 16.740 1.00 42.41 385 ALA A C 1
ATOM 3094 O O . ALA A 1 385 ? 31.513 -0.645 17.450 1.00 42.41 385 ALA A O 1
ATOM 3095 N N . VAL A 1 386 ? 30.661 -2.730 17.211 1.00 44.94 386 VAL A N 1
ATOM 3096 C CA . VAL A 1 386 ? 31.153 -3.458 18.404 1.00 44.94 386 VAL A CA 1
ATOM 3097 C C . VAL A 1 386 ? 30.778 -4.943 18.270 1.00 44.94 386 VAL A C 1
ATOM 3099 O O . VAL A 1 386 ? 29.625 -5.296 18.024 1.00 44.94 386 VAL A O 1
ATOM 3102 N N . GLU A 1 387 ? 31.800 -5.780 18.423 1.00 41.56 387 GLU A N 1
ATOM 3103 C CA . GLU A 1 387 ? 31.814 -7.241 18.483 1.00 41.56 387 GLU A CA 1
ATOM 3104 C C . GLU A 1 387 ? 30.861 -7.828 19.542 1.00 41.56 387 GLU A C 1
ATOM 3106 O O . GLU A 1 387 ? 30.736 -7.311 20.653 1.00 41.56 387 GLU A O 1
ATOM 3111 N N . LYS A 1 388 ? 30.258 -8.979 19.226 1.00 43.47 388 LYS A N 1
ATOM 3112 C CA . LYS A 1 388 ? 29.841 -9.965 20.227 1.00 43.47 388 LYS A CA 1
ATOM 3113 C C . LYS A 1 388 ? 30.739 -11.186 20.092 1.00 43.47 388 LYS A C 1
ATOM 3115 O O . LYS A 1 388 ? 30.830 -11.761 19.010 1.00 43.47 388 LYS A O 1
ATOM 3120 N N . SER A 1 389 ? 31.376 -11.534 21.201 1.00 48.47 389 SER A N 1
ATOM 3121 C CA . SER A 1 389 ? 31.937 -12.851 21.452 1.00 48.47 389 SER A CA 1
ATOM 3122 C C . SER A 1 389 ? 30.817 -13.881 21.623 1.00 48.47 389 SER A C 1
ATOM 3124 O O . SER A 1 389 ? 29.787 -13.568 22.229 1.00 48.47 389 SER A O 1
ATOM 3126 N N . ASP A 1 390 ? 31.136 -15.076 21.129 1.00 46.91 390 ASP A N 1
ATOM 3127 C CA . ASP A 1 390 ? 30.503 -16.400 21.242 1.00 46.91 390 ASP A CA 1
ATOM 3128 C C . ASP A 1 390 ? 29.253 -16.707 20.401 1.00 46.91 390 ASP A C 1
ATOM 3130 O O . ASP A 1 390 ? 28.161 -16.136 20.637 1.00 46.91 390 ASP A O 1
#

Organism: NCBI:txid101924

Radius of gyration: 78.12 Å; chains: 1; bounding box: 166×87×184 Å

InterPro domains:
  IPR027417 P-loop containing nucleoside triphosphate hydrolase [G3DSA:3.40.50.300] (4-207)

Sequence (390 aa):
MNTEKSRQYPTGTPRQSGANRGRQTLTFNGDQTRCNDINKTVPELMGVSKAILENVIFVHQEESMWPLGDGKKLKEKFDDIFASTRYTKALESIRKQRKEHSIIVREKKGELILWKDRVERAEKLTSEYDKVKEEKQGLDDEVKSLEDQVSTVQADLNEIEEKLRGVKTIKERVQKMEAQKQAKEDAKQHVFSELEDELEDDDSELMNWINQANEKLESIKTSRATRQDQITETSKTIENLQEEHKLLTSQQGRLQAVELILAETREEMANVKADLVSRGENVIEGNALADTDSDERWDKMLELKQRRAEAELENSMEENRKKLSANQAELNEVKLQTKQLETSMKDTQELLAHKRQTAFKLRESLRTSTRCRRSGGGAGPGEGAVEKSD

Foldseek 3Di:
DDDDDDDDDDDDDDDDDDDDPDDDDDDDDDDPVVVVVCLVVVCVVVVHDSLCCDPPVVDDPVCPCVCVDDPVSVVVSVCSRVVVVVVVVVVVVVVVVVVVVVVVVVVVVVVVVVVVVVVVVVVVVVVVVVVVVVVVVVVVVVVVVVVVVVVVVVVVVVVVVVVVVVVVVVVVVVVVVVVVVVVVVVVVVVVVVVCPDPPPDDVVVVVVVVVVVVVVVVVVVVVVVVVVVVVVVVVVVVVVVVVVVVVVVVVVVVVVVVVVVVVVVVVVVVVVVVVVVVVDDDDDDDDDDDDDPPPVVVVVVVVVVVVVVVVVVVVVVVVVVVVVVVVVVVVVVVVVVVVVVVVVVVVVVVVVVVVVVVVVVVVVVVVVVVVVVVVPDDDDDDDDDDDDDD

Secondary structure (DSSP, 8-state):
-------------------------------TTHHHHHHHHHHHHHTS-HHHIIIIIS--GGGTTGGGS-HHHHHHHHHHHTTHHHHHHHHHHHHHHHHHHHHHHHHHHHHHHHHHHHHHHHHHHHHHHHHHHHHHHHHHHHHHHHHHHHHHHHHHHHHHHHHHHHHHHHHHHHHHHHHHHHHHHHHHHHHHHH--S-----HHHHHHHHHHHHHHHHHHHHHHHHHHHHHHHHHHHHHHHHHHHHHHHHHHHHHHHHHHHHHHHHHHHHHHHHHHHHTT------------SSHHHHHHHHHHHHHHHHHHHHHHHHHHHHHHHHHHHHHHHHHHHHHHHHHHHHHHHHHHHHHHHHHHHHHHHHHHHHHHHHSS--------------